Protein AF-A0A7C5J766-F1 (afdb_monomer)

Structure (mmCIF, N/CA/C/O backbone):
data_AF-A0A7C5J766-F1
#
_entry.id   AF-A0A7C5J766-F1
#
loop_
_atom_site.group_PDB
_atom_site.id
_atom_site.type_symbol
_atom_site.label_atom_id
_atom_site.label_alt_id
_atom_site.label_comp_id
_atom_site.label_asym_id
_atom_site.label_entity_id
_atom_site.label_seq_id
_atom_site.pdbx_PDB_ins_code
_atom_site.Cartn_x
_atom_site.Cartn_y
_atom_site.Cartn_z
_atom_site.occupancy
_atom_site.B_iso_or_equiv
_atom_site.auth_seq_id
_atom_site.auth_comp_id
_atom_site.auth_asym_id
_atom_site.auth_atom_id
_atom_site.pdbx_PDB_model_num
ATOM 1 N N . LYS A 1 1 ? 30.241 10.381 -23.000 1.00 61.88 1 LYS A N 1
ATOM 2 C CA . LYS A 1 1 ? 31.056 9.190 -22.620 1.00 61.88 1 LYS A CA 1
ATOM 3 C C . LYS A 1 1 ? 30.873 8.756 -21.153 1.00 61.88 1 LYS A C 1
ATOM 5 O O . LYS A 1 1 ? 30.617 7.573 -20.972 1.00 61.88 1 LYS A O 1
ATOM 10 N N . PRO A 1 2 ? 30.922 9.639 -20.130 1.00 76.44 2 PRO A N 1
ATOM 11 C CA . PRO A 1 2 ? 30.760 9.231 -18.719 1.00 76.44 2 PRO A CA 1
ATOM 12 C C . PRO A 1 2 ? 29.452 8.476 -18.429 1.00 76.44 2 PRO A C 1
ATOM 14 O O . PRO A 1 2 ? 29.447 7.460 -17.744 1.00 76.44 2 PRO A O 1
ATOM 17 N N . VAL A 1 3 ? 28.360 8.923 -19.050 1.00 86.38 3 VAL A N 1
ATOM 18 C CA . VAL A 1 3 ? 27.012 8.353 -18.904 1.00 86.38 3 VAL A CA 1
ATOM 19 C C . VAL A 1 3 ? 26.936 6.900 -19.373 1.00 86.38 3 VAL A C 1
ATOM 21 O O . VAL A 1 3 ? 26.432 6.050 -18.648 1.00 86.38 3 VAL A O 1
ATOM 24 N N . LYS A 1 4 ? 27.506 6.594 -20.547 1.00 90.38 4 LYS A N 1
ATOM 25 C CA . LYS A 1 4 ? 27.597 5.225 -21.077 1.00 90.38 4 LYS A CA 1
ATOM 26 C C . LYS A 1 4 ? 28.281 4.300 -20.070 1.00 90.38 4 LYS A C 1
ATOM 28 O O . LYS A 1 4 ? 27.716 3.280 -19.700 1.00 90.38 4 LYS A O 1
ATOM 33 N N . TYR A 1 5 ? 29.478 4.668 -19.612 1.00 91.56 5 TYR A N 1
ATOM 34 C CA . TYR A 1 5 ? 30.258 3.830 -18.698 1.00 91.56 5 TYR A CA 1
ATOM 35 C C . TYR A 1 5 ? 29.578 3.647 -17.341 1.00 91.56 5 TYR A C 1
ATOM 37 O O . TYR A 1 5 ? 29.644 2.566 -16.758 1.00 91.56 5 TYR A O 1
ATOM 45 N N . TYR A 1 6 ? 28.888 4.678 -16.848 1.00 92.06 6 TYR A N 1
ATOM 46 C CA . TYR A 1 6 ? 28.089 4.566 -15.635 1.00 92.06 6 TYR A CA 1
ATOM 47 C C . TYR A 1 6 ? 26.945 3.556 -15.796 1.00 92.06 6 TYR A C 1
ATOM 49 O O . TYR A 1 6 ? 26.794 2.674 -14.948 1.00 92.06 6 TYR A O 1
ATOM 57 N N . LEU A 1 7 ? 26.185 3.646 -16.894 1.00 94.31 7 LEU A N 1
ATOM 58 C CA . LEU A 1 7 ? 25.107 2.706 -17.208 1.00 94.31 7 LEU A CA 1
ATOM 59 C C . LEU A 1 7 ? 25.645 1.280 -17.365 1.00 94.31 7 LEU A C 1
ATOM 61 O O . LEU A 1 7 ? 25.119 0.366 -16.746 1.00 94.31 7 LEU A O 1
ATOM 65 N N . GLU A 1 8 ? 26.747 1.087 -18.093 1.00 96.00 8 GLU A N 1
ATOM 66 C CA . GLU A 1 8 ? 27.399 -0.223 -18.236 1.00 96.00 8 GLU A CA 1
ATOM 67 C C . GLU A 1 8 ? 27.835 -0.814 -16.896 1.00 96.00 8 GLU A C 1
ATOM 69 O O . GLU A 1 8 ? 27.659 -2.008 -16.658 1.00 96.00 8 GLU A O 1
ATOM 74 N N . ARG A 1 9 ? 28.390 0.007 -15.997 1.00 95.50 9 ARG A N 1
ATOM 75 C CA . ARG A 1 9 ? 28.768 -0.433 -14.650 1.00 95.50 9 ARG A CA 1
ATOM 76 C C . ARG A 1 9 ? 27.552 -0.908 -13.855 1.00 95.50 9 ARG A C 1
ATOM 78 O O . ARG A 1 9 ? 27.646 -1.937 -13.199 1.00 95.50 9 ARG A O 1
ATOM 85 N N . LYS A 1 10 ? 26.428 -0.188 -13.928 1.00 95.88 10 LYS A N 1
ATOM 86 C CA . LYS A 1 10 ? 25.172 -0.575 -13.264 1.00 95.88 10 LYS A CA 1
ATOM 87 C C . LYS A 1 10 ? 24.540 -1.818 -13.905 1.00 95.88 10 LYS A C 1
ATOM 89 O O . LYS A 1 10 ? 24.059 -2.687 -13.195 1.00 95.88 10 LYS A O 1
ATOM 94 N N . LEU A 1 11 ? 24.596 -1.951 -15.231 1.00 97.12 11 LEU A N 1
ATOM 95 C CA . LEU A 1 11 ? 24.075 -3.120 -15.950 1.00 97.12 11 LEU A CA 1
ATOM 96 C C . LEU A 1 11 ? 24.858 -4.404 -15.642 1.00 97.12 11 LEU A C 1
ATOM 98 O O . LEU A 1 11 ? 24.287 -5.491 -15.636 1.00 97.12 11 LEU A O 1
ATOM 102 N N . LYS A 1 12 ? 26.158 -4.292 -15.335 1.00 96.50 12 LYS A N 1
ATOM 103 C CA . LYS A 1 12 ? 26.984 -5.425 -14.880 1.00 96.50 12 LYS A CA 1
ATOM 104 C C . LYS A 1 12 ? 26.587 -5.968 -13.502 1.00 96.50 12 LYS A C 1
ATOM 106 O O . LYS A 1 12 ? 26.961 -7.103 -13.205 1.00 96.50 12 LYS A O 1
ATOM 111 N N . SER A 1 13 ? 25.881 -5.179 -12.689 1.00 95.94 13 SER A N 1
ATOM 112 C CA . SER A 1 13 ? 25.394 -5.555 -11.354 1.00 95.94 13 SER A CA 1
ATOM 113 C C . SER A 1 13 ? 23.890 -5.848 -11.328 1.00 95.94 13 SER A C 1
ATOM 115 O O . SER A 1 13 ? 23.283 -5.761 -10.269 1.00 95.94 13 SER A O 1
ATOM 117 N N . VAL A 1 14 ? 23.265 -6.086 -12.485 1.00 96.81 14 VAL A N 1
ATOM 118 C CA . VAL A 1 14 ? 21.854 -6.489 -12.558 1.00 96.81 14 VAL A CA 1
ATOM 119 C C . VAL A 1 14 ? 21.716 -7.933 -12.090 1.00 96.81 14 VAL A C 1
ATOM 121 O O . VAL A 1 14 ? 22.476 -8.794 -12.538 1.00 96.81 14 VAL A O 1
ATOM 124 N N . GLU A 1 15 ? 20.728 -8.174 -11.230 1.00 95.88 15 GLU A N 1
ATOM 125 C CA . GLU A 1 15 ? 20.462 -9.485 -10.618 1.00 95.88 15 GLU A CA 1
ATOM 126 C C . GLU A 1 15 ? 19.012 -9.956 -10.827 1.00 95.88 15 GLU A C 1
ATOM 128 O O . GLU A 1 15 ? 18.688 -11.105 -10.546 1.00 95.88 15 GLU A O 1
ATOM 133 N N . GLY A 1 16 ? 18.122 -9.106 -11.351 1.00 93.56 16 GLY A N 1
ATOM 134 C CA . GLY A 1 16 ? 16.707 -9.427 -11.568 1.00 93.56 16 GLY A CA 1
ATOM 135 C C . GLY A 1 16 ? 15.825 -9.193 -10.335 1.00 93.56 16 GLY A C 1
ATOM 136 O O . GLY A 1 16 ? 14.602 -9.369 -10.388 1.00 93.56 16 GLY A O 1
ATOM 137 N N . GLU A 1 17 ? 16.407 -8.777 -9.207 1.00 94.44 17 GLU A N 1
ATOM 138 C CA . GLU A 1 17 ? 15.666 -8.524 -7.970 1.00 94.44 17 GLU A CA 1
ATOM 139 C C . GLU A 1 17 ? 14.711 -7.338 -8.115 1.00 94.44 17 GLU A C 1
ATOM 141 O O . GLU A 1 17 ? 13.542 -7.430 -7.724 1.00 94.44 17 GLU A O 1
ATOM 146 N N . ARG A 1 18 ? 15.206 -6.260 -8.738 1.00 94.06 18 ARG A N 1
ATOM 147 C CA . ARG A 1 18 ? 14.520 -4.983 -8.982 1.00 94.06 18 ARG A CA 1
ATOM 148 C C . ARG A 1 18 ? 14.161 -4.844 -10.459 1.00 94.06 18 ARG A C 1
ATOM 150 O O . ARG A 1 18 ? 14.601 -3.915 -11.138 1.00 94.06 18 ARG A O 1
ATOM 157 N N . TYR A 1 19 ? 13.371 -5.801 -10.947 1.00 95.62 19 TYR A N 1
ATOM 158 C CA . TYR A 1 19 ? 13.101 -5.993 -12.374 1.00 95.62 19 TYR A CA 1
ATOM 159 C C . TYR A 1 19 ? 12.720 -4.703 -13.113 1.00 95.62 19 TYR A C 1
ATOM 161 O O . TYR A 1 19 ? 13.349 -4.383 -14.118 1.00 95.62 19 TYR A O 1
ATOM 169 N N . TYR A 1 20 ? 11.736 -3.934 -12.628 1.00 93.44 20 TYR A N 1
ATOM 170 C CA . TYR A 1 20 ? 11.331 -2.686 -13.284 1.00 93.44 20 TYR A CA 1
ATOM 171 C C . TYR A 1 20 ? 12.490 -1.689 -13.419 1.00 93.44 20 TYR A C 1
ATOM 173 O O . TYR A 1 20 ? 12.746 -1.190 -14.512 1.00 93.44 20 TYR A O 1
ATOM 181 N N . GLN A 1 21 ? 13.229 -1.420 -12.339 1.00 92.25 21 GLN A N 1
ATOM 182 C CA . GLN A 1 21 ? 14.320 -0.443 -12.349 1.00 92.25 21 GLN A CA 1
ATOM 183 C C . GLN A 1 21 ? 15.492 -0.906 -13.222 1.00 92.25 21 GLN A C 1
ATOM 185 O O . GLN A 1 21 ? 16.086 -0.104 -13.940 1.00 92.25 21 GLN A O 1
ATOM 190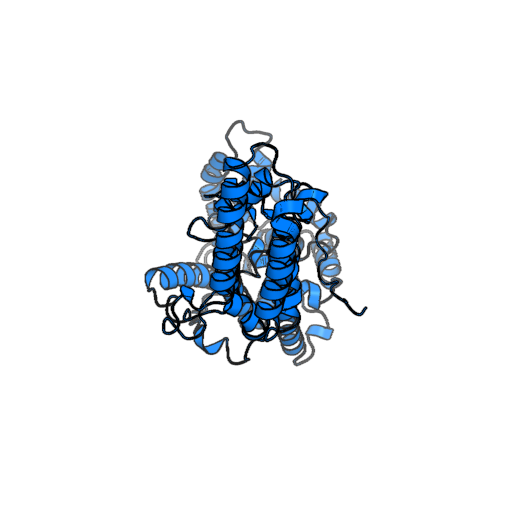 N N . GLU A 1 22 ? 15.820 -2.195 -13.185 1.00 96.25 22 GLU A N 1
ATOM 191 C CA . GLU A 1 22 ? 16.895 -2.787 -13.986 1.00 96.25 22 GLU A CA 1
ATOM 192 C C . GLU A 1 22 ? 16.528 -2.864 -15.475 1.00 96.25 22 GLU A C 1
ATOM 194 O O . GLU A 1 22 ? 17.366 -2.600 -16.341 1.00 96.25 22 GLU A O 1
ATOM 199 N N . ARG A 1 23 ? 15.258 -3.132 -15.794 1.00 95.88 23 ARG A N 1
ATOM 200 C CA . ARG A 1 23 ? 14.727 -3.055 -17.158 1.00 95.88 23 ARG A CA 1
ATOM 201 C C . ARG A 1 23 ? 14.728 -1.622 -17.684 1.00 95.88 23 ARG A C 1
ATOM 203 O O . ARG A 1 23 ? 15.139 -1.400 -18.819 1.00 95.88 23 ARG A O 1
ATOM 210 N N . GLU A 1 24 ? 14.305 -0.647 -16.882 1.00 92.19 24 GLU A N 1
ATOM 211 C CA . GLU A 1 24 ? 14.352 0.777 -17.243 1.00 92.19 24 GLU A CA 1
ATOM 212 C C . GLU A 1 24 ? 15.796 1.262 -17.440 1.00 92.19 24 GLU A C 1
ATOM 214 O O . GLU A 1 24 ? 16.065 2.061 -18.340 1.00 92.19 24 GLU A O 1
ATOM 219 N N . LEU A 1 25 ? 16.744 0.744 -16.653 1.00 94.69 25 LEU A N 1
ATOM 220 C CA . LEU A 1 25 ? 18.174 0.985 -16.837 1.00 94.69 25 LEU A CA 1
ATOM 221 C C . LEU A 1 25 ? 18.663 0.438 -18.187 1.00 94.69 25 LEU A C 1
ATOM 223 O O . LEU A 1 25 ? 19.351 1.152 -18.918 1.00 94.69 25 LEU A O 1
ATOM 227 N N . LEU A 1 26 ? 18.280 -0.795 -18.540 1.00 96.75 26 LEU A N 1
ATOM 228 C CA . LEU A 1 26 ? 18.605 -1.392 -19.838 1.00 96.75 26 LEU A CA 1
ATOM 229 C C . LEU A 1 26 ? 17.974 -0.602 -20.988 1.00 96.75 26 LEU A C 1
ATOM 231 O O . LEU A 1 26 ? 18.671 -0.266 -21.941 1.00 96.75 26 LEU A O 1
ATOM 235 N N . LYS A 1 27 ? 16.692 -0.240 -20.876 1.00 94.75 27 LYS A N 1
ATOM 236 C CA . LYS A 1 27 ? 15.980 0.593 -21.855 1.00 94.75 27 LYS A CA 1
ATOM 237 C C . LYS A 1 27 ? 16.696 1.925 -22.070 1.00 94.75 27 LYS A C 1
ATOM 239 O O . LYS A 1 27 ? 16.995 2.283 -23.204 1.00 94.75 27 LYS A O 1
ATOM 244 N N . THR A 1 28 ? 17.042 2.614 -20.981 1.00 91.69 28 THR A N 1
ATOM 245 C CA . THR A 1 28 ? 17.788 3.881 -21.021 1.00 91.69 28 THR A CA 1
ATOM 246 C C . THR A 1 28 ? 19.130 3.706 -21.731 1.00 91.69 28 THR A C 1
ATOM 248 O O . THR A 1 28 ? 19.494 4.520 -22.569 1.00 91.69 28 THR A O 1
ATOM 251 N N . TYR A 1 29 ? 19.868 2.633 -21.439 1.00 94.81 29 TYR A N 1
ATOM 252 C CA . TYR A 1 29 ? 21.146 2.362 -22.094 1.00 94.81 29 TYR A CA 1
ATOM 253 C C . TYR A 1 29 ? 21.001 2.072 -23.591 1.00 94.81 29 TYR A C 1
ATOM 255 O O . TYR A 1 29 ? 21.745 2.639 -24.390 1.00 94.81 29 TYR A O 1
ATOM 263 N N . LEU A 1 30 ? 20.034 1.235 -23.972 1.00 94.25 30 LEU A N 1
ATOM 264 C CA . LEU A 1 30 ? 19.803 0.866 -25.366 1.00 94.25 30 LEU A CA 1
ATOM 265 C C . LEU A 1 30 ? 19.372 2.064 -26.219 1.00 94.25 30 LEU A C 1
ATOM 267 O O . LEU A 1 30 ? 19.805 2.159 -27.361 1.00 94.25 30 LEU A O 1
ATOM 271 N N . MET A 1 31 ? 18.625 3.025 -25.664 1.00 91.00 31 MET A N 1
ATOM 272 C CA . MET A 1 31 ? 18.242 4.254 -26.378 1.00 91.00 31 MET A CA 1
ATOM 273 C C . MET A 1 31 ? 19.426 5.131 -26.820 1.00 91.00 31 MET A C 1
ATOM 275 O O . MET A 1 31 ? 19.259 5.976 -27.694 1.00 91.00 31 MET A O 1
ATOM 279 N N . LEU A 1 32 ? 20.627 4.952 -26.253 1.00 88.44 32 LEU A N 1
ATOM 280 C CA . LEU A 1 32 ? 21.827 5.655 -26.730 1.00 88.44 32 LEU A CA 1
ATOM 281 C C . LEU A 1 32 ? 22.385 5.080 -28.039 1.00 88.44 32 LEU A C 1
ATOM 283 O O . LEU A 1 32 ? 23.115 5.779 -28.744 1.00 88.44 32 LEU A O 1
ATOM 287 N N . SER A 1 33 ? 22.088 3.811 -28.323 1.00 87.69 33 SER A N 1
ATOM 288 C CA . SER A 1 33 ? 22.603 3.065 -29.476 1.00 87.69 33 SER A CA 1
ATOM 289 C C . SER A 1 33 ? 21.537 2.760 -30.524 1.00 87.69 33 SER A C 1
ATOM 291 O O . SER A 1 33 ? 21.839 2.733 -31.711 1.00 87.69 33 SER A O 1
ATOM 293 N N . ASP A 1 34 ? 20.309 2.506 -30.082 1.00 88.44 34 ASP A N 1
ATOM 294 C CA . ASP A 1 34 ? 19.177 2.087 -30.899 1.00 88.44 34 ASP A CA 1
ATOM 295 C C . ASP A 1 34 ? 18.281 3.300 -31.175 1.00 88.44 34 ASP A C 1
ATOM 297 O O . ASP A 1 34 ? 17.318 3.591 -30.461 1.00 88.44 34 ASP A O 1
ATOM 301 N N . VAL A 1 35 ? 18.676 4.066 -32.194 1.00 85.81 35 VAL A N 1
ATOM 302 C CA . VAL A 1 35 ? 18.048 5.344 -32.569 1.00 85.81 35 VAL A CA 1
ATOM 303 C C . VAL A 1 35 ? 16.594 5.155 -33.006 1.00 85.81 35 VAL A C 1
ATOM 305 O O . VAL A 1 35 ? 15.742 6.013 -32.756 1.00 85.81 35 VAL A O 1
ATOM 308 N N . GLU A 1 36 ? 16.267 4.014 -33.613 1.00 86.12 36 GLU A N 1
ATOM 309 C CA . GLU A 1 36 ? 14.904 3.713 -34.056 1.00 86.12 36 GLU A CA 1
ATOM 310 C C . GLU A 1 36 ? 13.925 3.706 -32.878 1.00 86.12 36 GLU A C 1
ATOM 312 O O . GLU A 1 36 ? 12.812 4.237 -32.983 1.00 86.12 36 GLU A O 1
ATOM 317 N N . HIS A 1 37 ? 14.378 3.204 -31.728 1.00 87.75 37 HIS A N 1
ATOM 318 C CA . HIS A 1 37 ? 13.603 3.110 -30.494 1.00 87.75 37 HIS A CA 1
ATOM 319 C C . HIS A 1 37 ? 13.819 4.279 -29.520 1.00 87.75 37 HIS A C 1
ATOM 321 O O . HIS A 1 37 ? 13.196 4.309 -28.458 1.00 87.75 37 HIS A O 1
ATOM 327 N N . LEU A 1 38 ? 14.657 5.265 -29.865 1.00 88.81 38 LEU A N 1
ATOM 328 C CA . LEU A 1 38 ? 14.844 6.466 -29.049 1.00 88.81 38 LEU A CA 1
ATOM 329 C C . LEU A 1 38 ? 13.562 7.321 -29.033 1.00 88.81 38 LEU A C 1
ATOM 331 O O . LEU A 1 38 ? 13.157 7.876 -30.056 1.00 88.81 38 LEU A O 1
ATOM 335 N N . ASP A 1 39 ? 12.947 7.441 -27.859 1.00 86.19 39 ASP A N 1
ATOM 336 C CA . ASP A 1 39 ? 11.889 8.410 -27.547 1.00 86.19 39 ASP A CA 1
ATOM 337 C C . ASP A 1 39 ? 12.548 9.630 -26.889 1.00 86.19 39 ASP A C 1
ATOM 339 O O . ASP A 1 39 ? 13.035 9.539 -25.760 1.00 86.19 39 ASP A O 1
ATOM 343 N N . ILE A 1 40 ? 12.607 10.754 -27.611 1.00 86.62 40 ILE A N 1
ATOM 344 C CA . ILE A 1 40 ? 13.318 11.966 -27.176 1.00 86.62 40 ILE A CA 1
ATOM 345 C C . ILE A 1 40 ? 12.687 12.550 -25.913 1.00 86.62 40 ILE A C 1
ATOM 347 O O . ILE A 1 40 ? 13.416 12.907 -24.985 1.00 86.62 40 ILE A O 1
ATOM 351 N N . ASP A 1 41 ? 11.359 12.632 -25.840 1.00 83.12 41 ASP A N 1
ATOM 352 C CA . ASP A 1 41 ? 10.676 13.246 -24.701 1.00 83.12 41 ASP A CA 1
ATOM 353 C C . ASP A 1 41 ? 10.861 12.398 -23.436 1.00 83.12 41 ASP A C 1
ATOM 355 O O . ASP A 1 41 ? 11.205 12.925 -22.372 1.00 83.12 41 ASP A O 1
ATOM 359 N N . TRP A 1 42 ? 10.733 11.074 -23.554 1.00 81.44 42 TRP A N 1
ATOM 360 C CA . TRP A 1 42 ? 10.974 10.160 -22.436 1.00 81.44 42 TRP A CA 1
ATOM 361 C C . TRP A 1 42 ? 12.447 10.145 -22.002 1.00 81.44 42 TRP A C 1
ATOM 363 O O . TRP A 1 42 ? 12.762 10.245 -20.809 1.00 81.44 42 TRP A O 1
ATOM 373 N N . ALA A 1 43 ? 13.369 10.052 -22.962 1.00 87.19 43 ALA A N 1
ATOM 374 C CA . ALA A 1 43 ? 14.798 9.953 -22.694 1.00 87.19 43 ALA A CA 1
ATOM 375 C C . ALA A 1 43 ? 15.370 11.254 -22.117 1.00 87.19 43 ALA A C 1
ATOM 377 O O . ALA A 1 43 ? 16.248 11.197 -21.252 1.00 87.19 43 ALA A O 1
ATOM 378 N N . THR A 1 44 ? 14.852 12.419 -22.525 1.00 88.56 44 THR A N 1
ATOM 379 C CA . THR A 1 44 ? 15.337 13.730 -22.064 1.00 88.56 44 THR A CA 1
ATOM 380 C C . THR A 1 44 ? 15.317 13.829 -20.543 1.00 88.56 44 THR A C 1
ATOM 382 O O . THR A 1 44 ? 16.337 14.166 -19.940 1.00 88.56 44 THR A O 1
ATOM 385 N N . GLY A 1 45 ? 14.200 13.489 -19.891 1.00 83.88 45 GLY A N 1
ATOM 386 C CA . GLY A 1 45 ? 14.096 13.561 -18.430 1.00 83.88 45 GLY A CA 1
ATOM 387 C C . GLY A 1 45 ? 15.060 12.601 -17.722 1.00 83.88 45 GLY A C 1
ATOM 388 O O . GLY A 1 45 ? 15.765 12.993 -16.788 1.00 83.88 45 GLY A O 1
ATOM 389 N N . ARG A 1 46 ? 15.150 11.356 -18.211 1.00 86.56 46 ARG A N 1
ATOM 390 C CA . ARG A 1 46 ? 16.028 10.310 -17.656 1.00 86.56 46 ARG A CA 1
ATOM 391 C C . ARG A 1 46 ? 17.504 10.687 -17.768 1.00 86.56 46 ARG A C 1
ATOM 393 O O . ARG A 1 46 ? 18.235 10.615 -16.779 1.00 86.56 46 ARG A O 1
ATOM 400 N N . PHE A 1 47 ? 17.939 11.125 -18.947 1.00 89.44 47 PHE A N 1
ATOM 401 C CA . PHE A 1 47 ? 19.318 11.550 -19.158 1.00 89.44 47 PHE A CA 1
ATOM 402 C C . PHE A 1 47 ? 19.633 12.852 -18.432 1.00 89.44 47 PHE A C 1
ATOM 404 O O . PHE A 1 47 ? 20.716 12.955 -17.874 1.00 89.44 47 PHE A O 1
ATOM 411 N N . THR A 1 48 ? 18.698 13.798 -18.335 1.00 89.75 48 THR A N 1
ATOM 412 C CA . THR A 1 48 ? 18.899 15.023 -17.545 1.00 89.75 48 THR A CA 1
ATOM 413 C C . THR A 1 48 ? 19.189 14.697 -16.085 1.00 89.75 48 THR A C 1
ATOM 415 O O . THR A 1 48 ? 20.177 15.183 -15.537 1.00 89.75 48 THR A O 1
ATOM 418 N N . ALA A 1 49 ? 18.380 13.833 -15.463 1.00 85.75 49 ALA A N 1
ATOM 419 C CA . ALA A 1 49 ? 18.605 13.413 -14.083 1.00 85.75 49 ALA A CA 1
ATOM 420 C C . ALA A 1 49 ? 19.964 12.714 -13.916 1.00 85.75 49 ALA A C 1
ATOM 422 O O . ALA A 1 49 ? 20.730 13.064 -13.019 1.00 85.75 49 ALA A O 1
ATOM 423 N N . LEU A 1 50 ? 20.284 11.785 -14.820 1.00 88.62 50 LEU A N 1
ATOM 424 C CA . LEU A 1 50 ? 21.521 11.011 -14.779 1.00 88.62 50 LEU A CA 1
ATOM 425 C C . LEU A 1 50 ? 22.773 11.869 -15.001 1.00 88.62 50 LEU A C 1
ATOM 427 O O . LEU A 1 50 ? 23.780 11.707 -14.317 1.00 88.62 50 LEU A O 1
ATOM 431 N N . TRP A 1 51 ? 22.735 12.778 -15.974 1.00 89.81 51 TRP A N 1
ATOM 432 C CA . TRP A 1 51 ? 23.867 13.643 -16.276 1.00 89.81 51 TRP A CA 1
ATOM 433 C C . TRP A 1 51 ? 24.083 14.660 -15.149 1.00 89.81 51 TRP A C 1
ATOM 435 O O . TRP A 1 51 ? 25.232 14.919 -14.798 1.00 89.81 51 TRP A O 1
ATOM 445 N N . ALA A 1 52 ? 23.006 15.183 -14.549 1.00 88.88 52 ALA A N 1
ATOM 446 C CA . ALA A 1 52 ? 23.091 16.082 -13.400 1.00 88.88 52 ALA A CA 1
ATOM 447 C C . ALA A 1 52 ? 23.671 15.385 -12.164 1.00 88.88 52 ALA A C 1
ATOM 449 O O . ALA A 1 52 ? 24.510 15.965 -11.480 1.00 88.88 52 ALA A O 1
ATOM 450 N N . GLU A 1 53 ? 23.286 14.131 -11.907 1.00 87.44 53 GLU A N 1
ATOM 451 C CA . GLU A 1 53 ? 23.859 13.319 -10.827 1.00 87.44 53 GLU A CA 1
ATOM 452 C C . GLU A 1 53 ? 25.367 13.100 -11.030 1.00 87.44 53 GLU A C 1
ATOM 454 O O . GLU A 1 53 ? 26.155 13.311 -10.110 1.00 87.44 53 GLU A O 1
ATOM 459 N N . LEU A 1 54 ? 25.791 12.764 -12.254 1.00 88.56 54 LEU A N 1
ATOM 460 C CA . LEU A 1 54 ? 27.207 12.565 -12.585 1.00 88.56 54 LEU A CA 1
ATOM 461 C C . LEU A 1 54 ? 28.044 13.851 -12.521 1.00 88.56 54 LEU A C 1
ATOM 463 O O . LEU A 1 54 ? 29.240 13.778 -12.256 1.00 88.56 54 LEU A O 1
ATOM 467 N N . GLN A 1 55 ? 27.437 15.009 -12.777 1.00 87.38 55 GLN A N 1
ATOM 468 C CA . GLN A 1 55 ? 28.087 16.323 -12.687 1.00 87.38 55 GLN A CA 1
ATOM 469 C C . GLN A 1 55 ? 28.064 16.897 -11.266 1.00 87.38 55 GLN A C 1
ATOM 471 O O . GLN A 1 55 ? 28.755 17.878 -10.990 1.00 87.38 55 GLN A O 1
ATOM 476 N N . LYS A 1 56 ? 27.285 16.314 -10.343 1.00 84.00 56 LYS A N 1
ATOM 477 C CA . LYS A 1 56 ? 27.096 16.899 -9.012 1.00 84.00 56 LYS A CA 1
ATOM 478 C C . LYS A 1 56 ? 28.384 16.928 -8.192 1.00 84.00 56 LYS A C 1
ATOM 480 O O . LYS A 1 56 ? 28.602 17.882 -7.455 1.00 84.00 56 LYS A O 1
ATOM 485 N N . SER A 1 57 ? 29.252 15.928 -8.346 1.00 81.44 57 SER A N 1
ATOM 486 C CA . SER A 1 57 ? 30.553 15.879 -7.663 1.00 81.44 57 SER A CA 1
ATOM 487 C C . SER A 1 57 ? 31.546 16.938 -8.148 1.00 81.44 57 SER A C 1
ATOM 489 O O . SER A 1 57 ? 32.563 17.151 -7.502 1.00 81.44 57 SER A O 1
ATOM 491 N N . THR A 1 58 ? 31.280 17.573 -9.291 1.00 83.38 58 THR A N 1
ATOM 492 C CA . THR A 1 58 ? 32.148 18.580 -9.916 1.00 83.38 58 THR A CA 1
ATOM 493 C C . THR A 1 58 ? 31.473 19.948 -10.014 1.00 83.38 58 THR A C 1
ATOM 495 O O . THR A 1 58 ? 31.949 20.810 -10.749 1.00 83.38 58 THR A O 1
ATOM 498 N N . SER A 1 59 ? 30.344 20.153 -9.324 1.00 84.38 59 SER A N 1
ATOM 499 C CA . SER A 1 59 ? 29.581 21.398 -9.391 1.00 84.38 59 SER A CA 1
ATOM 500 C C . SER A 1 59 ? 28.978 21.814 -8.049 1.00 84.38 59 SER A C 1
ATOM 502 O O . SER A 1 59 ? 28.236 21.064 -7.403 1.00 84.38 59 SER A O 1
ATOM 504 N N . ASP A 1 60 ? 29.197 23.083 -7.705 1.00 86.62 60 ASP A N 1
ATOM 505 C CA . ASP A 1 60 ? 28.622 23.734 -6.522 1.00 86.62 60 ASP A CA 1
ATOM 506 C C . ASP A 1 60 ? 27.138 24.093 -6.697 1.00 86.62 60 ASP A C 1
ATOM 508 O O . ASP A 1 60 ? 26.446 24.436 -5.741 1.00 86.62 60 ASP A O 1
ATOM 512 N N . VAL A 1 61 ? 26.602 23.966 -7.914 1.00 87.31 61 VAL A N 1
ATOM 513 C CA . VAL A 1 61 ? 25.197 24.253 -8.214 1.00 87.31 61 VAL A CA 1
ATOM 514 C C . VAL A 1 61 ? 24.300 23.182 -7.585 1.00 87.31 61 VAL A C 1
ATOM 516 O O . VAL A 1 61 ? 24.596 21.983 -7.635 1.00 87.31 61 VAL A O 1
ATOM 519 N N . ALA A 1 62 ? 23.180 23.589 -6.984 1.00 86.12 62 ALA A N 1
ATOM 520 C CA . ALA A 1 62 ? 22.191 22.658 -6.446 1.00 86.12 62 ALA A CA 1
ATOM 521 C C . ALA A 1 62 ? 21.688 21.694 -7.539 1.00 86.12 62 ALA A C 1
ATOM 523 O O . ALA A 1 62 ? 21.542 22.074 -8.700 1.00 86.12 62 ALA A O 1
ATOM 524 N N . LEU A 1 63 ? 21.401 20.435 -7.182 1.00 84.44 63 LEU A N 1
ATOM 525 C CA . LEU A 1 63 ? 21.039 19.401 -8.165 1.00 84.44 63 LEU A CA 1
ATOM 526 C C . LEU A 1 63 ? 19.809 19.790 -9.003 1.00 84.44 63 LEU A C 1
ATOM 528 O O . LEU A 1 63 ? 19.768 19.524 -10.201 1.00 84.44 63 LEU A O 1
ATOM 532 N N . VAL A 1 64 ? 18.829 20.453 -8.387 1.00 85.00 64 VAL A N 1
ATOM 533 C CA . VAL A 1 64 ? 17.625 20.951 -9.070 1.00 85.00 64 VAL A CA 1
ATOM 534 C C . VAL A 1 64 ? 17.985 21.963 -10.160 1.00 85.00 64 VAL A C 1
ATOM 536 O O . VAL A 1 64 ? 17.477 21.877 -11.278 1.00 85.00 64 VAL A O 1
ATOM 539 N N . ASP A 1 65 ? 18.902 22.884 -9.876 1.00 87.50 65 ASP A N 1
ATOM 540 C CA . ASP A 1 65 ? 19.319 23.905 -10.836 1.00 87.50 65 ASP A CA 1
ATOM 541 C C . ASP A 1 65 ? 20.246 23.336 -11.913 1.00 87.50 65 ASP A C 1
ATOM 543 O O . ASP A 1 65 ? 20.160 23.746 -13.071 1.00 87.50 65 ASP A O 1
ATOM 547 N N . LEU A 1 66 ? 21.068 22.335 -11.575 1.00 89.19 66 LEU A N 1
ATOM 548 C CA . LEU A 1 66 ? 21.812 21.551 -12.565 1.00 89.19 66 LEU A CA 1
ATOM 549 C C . LEU A 1 66 ? 20.862 20.883 -13.553 1.00 89.19 66 LEU A C 1
ATOM 551 O O . LEU A 1 66 ? 21.019 21.061 -14.757 1.00 89.19 66 LEU A O 1
ATOM 555 N N . LYS A 1 67 ? 19.836 20.178 -13.067 1.00 88.44 67 LYS A N 1
ATOM 556 C CA . LYS A 1 67 ? 18.840 19.531 -13.932 1.00 88.44 67 LYS A CA 1
ATOM 557 C C . LYS A 1 67 ? 18.156 20.544 -14.856 1.00 88.44 67 LYS A C 1
ATOM 559 O O . LYS A 1 67 ? 18.089 20.302 -16.057 1.00 88.44 67 LYS A O 1
ATOM 564 N N . LYS A 1 68 ? 17.731 21.704 -14.337 1.00 88.75 68 LYS A N 1
ATOM 565 C CA . LYS A 1 68 ? 17.130 22.781 -15.151 1.00 88.75 68 LYS A CA 1
ATOM 566 C C . LYS A 1 68 ? 18.067 23.276 -16.254 1.00 88.75 68 LYS A C 1
ATOM 568 O O . LYS A 1 68 ? 17.633 23.428 -17.391 1.00 88.75 68 LYS A O 1
ATOM 573 N N . LYS A 1 69 ? 19.345 23.502 -15.932 1.00 90.50 69 LYS A N 1
ATOM 574 C CA . LYS A 1 69 ? 20.353 23.948 -16.906 1.00 90.50 69 LYS A CA 1
ATOM 575 C C . LYS A 1 69 ? 20.672 22.871 -17.942 1.00 90.50 69 LYS A C 1
ATOM 577 O O . LYS A 1 69 ? 20.896 23.194 -19.099 1.00 90.50 69 LYS A O 1
ATOM 582 N N . MET A 1 70 ? 20.689 21.599 -17.550 1.00 90.06 70 MET A N 1
ATOM 583 C CA . MET A 1 70 ? 21.064 20.490 -18.433 1.00 90.06 70 MET A CA 1
ATOM 584 C C . MET A 1 70 ? 19.949 20.053 -19.378 1.00 90.06 70 MET A C 1
ATOM 586 O O . MET A 1 70 ? 20.250 19.604 -20.481 1.00 90.06 70 MET A O 1
ATOM 590 N N . LEU A 1 71 ? 18.687 20.204 -18.973 1.00 90.06 71 LEU A N 1
ATOM 591 C CA . LEU A 1 71 ? 17.519 19.772 -19.740 1.00 90.06 71 LEU A CA 1
ATOM 592 C C . LEU A 1 71 ? 17.544 20.190 -21.223 1.00 90.06 71 LEU A C 1
ATOM 594 O O . LEU A 1 71 ? 17.437 19.297 -22.068 1.00 90.06 71 LEU A O 1
ATOM 598 N N . PRO A 1 72 ? 17.728 21.479 -21.587 1.00 92.88 72 PRO A N 1
ATOM 599 C CA . PRO A 1 72 ? 17.746 21.878 -22.996 1.00 92.88 72 PRO A CA 1
ATOM 600 C C . PRO A 1 72 ? 18.923 21.267 -23.770 1.00 92.88 72 PRO A C 1
ATOM 602 O O . PRO A 1 72 ? 18.767 20.894 -24.928 1.00 92.88 72 PRO A O 1
ATOM 605 N N . HIS A 1 73 ? 20.086 21.100 -23.134 1.00 92.44 73 HIS A N 1
ATOM 606 C CA . HIS A 1 73 ? 21.266 20.516 -23.779 1.00 92.44 73 HIS A CA 1
ATOM 607 C C . HIS A 1 73 ? 21.124 19.010 -24.008 1.00 92.44 73 HIS A C 1
ATOM 609 O O . HIS A 1 73 ? 21.548 18.499 -25.043 1.00 92.44 73 HIS A O 1
ATOM 615 N N . VAL A 1 74 ? 20.520 18.297 -23.054 1.00 91.56 74 VAL A N 1
ATOM 616 C CA . VAL A 1 74 ? 20.232 16.867 -23.190 1.00 91.56 74 VAL A CA 1
ATOM 617 C C . VAL A 1 74 ? 19.214 16.639 -24.299 1.00 91.56 74 VAL A C 1
ATOM 619 O O . VAL A 1 74 ? 19.456 15.792 -25.156 1.00 91.56 74 VAL A O 1
ATOM 622 N N . ARG A 1 75 ? 18.121 17.414 -24.324 1.00 92.06 75 ARG A N 1
ATOM 623 C CA . ARG A 1 75 ? 17.113 17.329 -25.388 1.00 92.06 75 ARG A CA 1
ATOM 624 C C . ARG A 1 75 ? 17.747 17.546 -26.760 1.00 92.06 75 ARG A C 1
ATOM 626 O O . ARG A 1 75 ? 17.632 16.682 -27.623 1.00 92.06 75 ARG A O 1
ATOM 633 N N . TYR A 1 76 ? 18.506 18.632 -26.906 1.00 92.81 76 TYR A N 1
ATOM 634 C CA . TYR A 1 76 ? 19.190 18.962 -28.153 1.00 92.81 76 TYR A CA 1
ATOM 635 C C . TYR A 1 76 ? 20.151 17.853 -28.607 1.00 92.81 76 TYR A C 1
ATOM 637 O O . TYR A 1 76 ? 20.177 17.488 -29.777 1.00 92.81 76 TYR A O 1
ATOM 645 N N . TYR A 1 77 ? 20.913 17.248 -27.689 1.00 90.94 77 TYR A N 1
ATOM 646 C CA . TYR A 1 77 ? 21.781 16.115 -28.027 1.00 90.94 77 TYR A CA 1
ATOM 647 C C . TYR A 1 77 ? 20.999 14.914 -28.584 1.00 90.94 77 TYR A C 1
ATOM 649 O O . TYR A 1 77 ? 21.439 14.297 -29.554 1.00 90.94 77 TYR A O 1
ATOM 657 N N . LEU A 1 78 ? 19.847 14.585 -27.996 1.00 91.12 78 LEU A N 1
ATOM 658 C CA . LEU A 1 78 ? 19.003 13.485 -28.467 1.00 91.12 78 LEU A CA 1
ATOM 659 C C . LEU A 1 78 ? 18.365 13.797 -29.828 1.00 91.12 78 LEU A C 1
ATOM 661 O O . LEU A 1 78 ? 18.325 12.912 -30.678 1.00 91.12 78 LEU A O 1
ATOM 665 N N . GLU A 1 79 ? 17.961 15.047 -30.066 1.00 91.69 79 GLU A N 1
ATOM 666 C CA . GLU A 1 79 ? 17.490 15.534 -31.374 1.00 91.69 79 GLU A CA 1
ATOM 667 C C . GLU A 1 79 ? 18.600 15.479 -32.441 1.00 91.69 79 GLU A C 1
ATOM 669 O O . GLU A 1 79 ? 18.329 15.212 -33.605 1.00 91.69 79 GLU A O 1
ATOM 674 N N . LEU A 1 80 ? 19.876 15.647 -32.073 1.00 90.88 80 LEU A N 1
ATOM 675 C CA . LEU A 1 80 ? 20.987 15.438 -33.012 1.00 90.88 80 LEU A CA 1
ATOM 676 C C . LEU A 1 80 ? 21.221 13.954 -33.337 1.00 90.88 80 LEU A C 1
ATOM 678 O O . LEU A 1 80 ? 21.661 13.638 -34.444 1.00 90.88 80 LEU A O 1
ATOM 682 N N . ILE A 1 81 ? 20.962 13.045 -32.391 1.00 88.75 81 ILE A N 1
ATOM 683 C CA . ILE A 1 81 ? 21.051 11.592 -32.615 1.00 88.75 81 ILE A CA 1
ATOM 684 C C . ILE A 1 81 ? 19.873 11.099 -33.466 1.00 88.75 81 ILE A C 1
ATOM 686 O O . ILE A 1 81 ? 20.063 10.255 -34.339 1.00 88.75 81 ILE A O 1
ATOM 690 N N . LYS A 1 82 ? 18.671 11.626 -33.214 1.00 87.69 82 LYS A N 1
ATOM 691 C CA . LYS A 1 82 ? 17.430 11.317 -33.927 1.00 87.69 82 LYS A CA 1
ATOM 692 C C . LYS A 1 82 ? 16.760 12.618 -34.377 1.00 87.69 82 LYS A C 1
ATOM 694 O O . LYS A 1 82 ? 15.861 13.098 -33.686 1.00 87.69 82 LYS A O 1
ATOM 699 N N . PRO A 1 83 ? 17.202 13.213 -35.493 1.00 80.88 83 PRO A N 1
ATOM 700 C CA . PRO A 1 83 ? 16.544 14.400 -36.018 1.00 80.88 83 PRO A CA 1
ATOM 701 C C . PRO A 1 83 ? 15.119 14.060 -36.467 1.00 80.88 83 PRO A C 1
ATOM 703 O O . PRO A 1 83 ? 14.816 12.918 -36.818 1.00 80.88 83 PRO A O 1
ATOM 706 N N . GLU A 1 84 ? 14.229 15.049 -36.415 1.00 75.75 84 GLU A N 1
ATOM 707 C CA . GLU A 1 84 ? 12.860 14.892 -36.903 1.00 75.75 84 GLU A CA 1
ATOM 708 C C . GLU A 1 84 ? 12.832 14.765 -38.436 1.00 75.75 84 GLU A C 1
ATOM 710 O O . GLU A 1 84 ? 13.611 15.405 -39.143 1.00 75.75 84 GLU A O 1
ATOM 715 N N . GLY A 1 85 ? 11.904 13.959 -38.959 1.00 73.62 85 GLY A N 1
ATOM 716 C CA . GLY A 1 85 ? 11.719 13.770 -40.400 1.00 73.62 85 GLY A CA 1
ATOM 717 C C . GLY A 1 85 ? 12.706 12.780 -41.029 1.00 73.62 85 GLY A C 1
ATOM 718 O O . GLY A 1 85 ? 13.063 11.773 -40.424 1.00 73.62 85 GLY A O 1
ATOM 719 N N . GLU A 1 86 ? 13.100 13.046 -42.276 1.00 72.69 86 GLU A N 1
ATOM 720 C CA . GLU A 1 86 ? 13.995 12.187 -43.076 1.00 72.69 86 GLU A CA 1
ATOM 721 C C . GLU A 1 86 ? 15.482 12.568 -42.933 1.00 72.69 86 GLU A C 1
ATOM 723 O O . GLU A 1 86 ? 16.349 12.047 -43.641 1.00 72.69 86 GLU A O 1
ATOM 728 N N . ASP A 1 87 ? 15.790 13.487 -42.017 1.00 80.06 87 ASP A N 1
ATOM 729 C CA . ASP A 1 87 ? 17.144 13.970 -41.790 1.00 80.06 87 ASP A CA 1
ATOM 730 C C . ASP A 1 87 ? 18.068 12.852 -41.279 1.00 80.06 87 ASP A C 1
ATOM 732 O O . ASP A 1 87 ? 17.708 12.006 -40.458 1.00 80.06 87 ASP A O 1
ATOM 736 N N . LYS A 1 88 ? 19.324 12.866 -41.735 1.00 79.62 88 LYS A N 1
ATOM 737 C CA . LYS A 1 88 ? 20.345 11.936 -41.235 1.00 79.62 88 LYS A CA 1
ATOM 738 C C . LYS A 1 88 ? 20.809 12.352 -39.834 1.00 79.62 88 LYS A C 1
ATOM 740 O O . LYS A 1 88 ? 20.989 13.552 -39.608 1.00 79.62 88 LYS A O 1
ATOM 74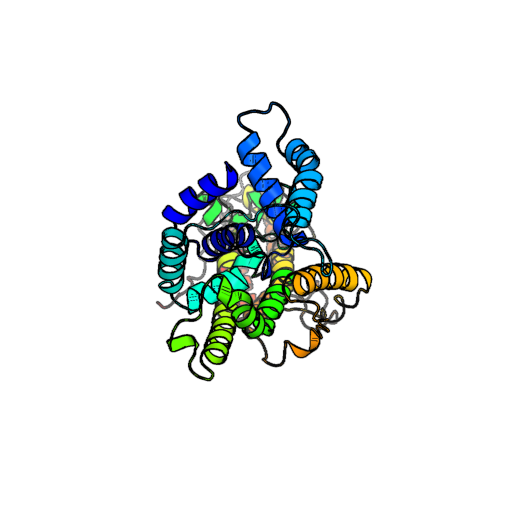5 N N . PRO A 1 89 ? 21.103 11.395 -38.927 1.00 82.94 89 PRO A N 1
ATOM 746 C CA . PRO A 1 89 ? 21.700 11.683 -37.625 1.00 82.94 89 PRO A CA 1
ATOM 747 C C . PRO A 1 89 ? 22.892 12.636 -37.734 1.00 82.94 89 PRO A C 1
ATOM 749 O O . PRO A 1 89 ? 23.858 12.370 -38.452 1.00 82.94 89 PRO A O 1
ATOM 752 N N . ARG A 1 90 ? 22.821 13.755 -37.010 1.00 86.50 90 ARG A N 1
ATOM 753 C CA . ARG A 1 90 ? 23.855 14.803 -36.975 1.00 86.50 90 ARG A CA 1
ATOM 754 C C . ARG A 1 90 ? 24.888 14.558 -35.873 1.00 86.50 90 ARG A C 1
ATOM 756 O O . ARG A 1 90 ? 25.937 15.196 -35.853 1.00 86.50 90 ARG A O 1
ATOM 763 N N . ALA A 1 91 ? 24.611 13.617 -34.973 1.00 85.50 91 ALA A N 1
ATOM 764 C CA . ALA A 1 91 ? 25.543 13.094 -33.985 1.00 85.50 91 ALA A CA 1
ATOM 765 C C . ALA A 1 91 ? 25.632 11.568 -34.088 1.00 85.50 91 ALA A C 1
ATOM 767 O O . ALA A 1 91 ? 24.632 10.885 -34.305 1.00 85.50 91 ALA A O 1
ATOM 768 N N . THR A 1 92 ? 26.833 11.019 -33.895 1.00 83.56 92 THR A N 1
ATOM 769 C CA . THR A 1 92 ? 27.034 9.566 -33.875 1.00 83.56 92 THR A CA 1
ATOM 770 C C . THR A 1 92 ? 26.367 8.957 -32.635 1.00 83.56 92 THR A C 1
ATOM 772 O O . THR A 1 92 ? 26.713 9.356 -31.514 1.00 83.56 92 THR A O 1
ATOM 775 N N . PRO A 1 93 ? 25.461 7.972 -32.803 1.00 84.44 93 PRO A N 1
ATOM 776 C CA . PRO A 1 93 ? 24.904 7.218 -31.687 1.00 84.44 93 PRO A CA 1
ATOM 777 C C . PRO A 1 93 ? 26.013 6.532 -30.896 1.00 84.44 93 PRO A C 1
ATOM 779 O O . PRO A 1 93 ? 27.050 6.134 -31.433 1.00 84.44 93 PRO A O 1
ATOM 782 N N . VAL A 1 94 ? 25.815 6.382 -29.594 1.00 86.25 94 VAL A N 1
ATOM 783 C CA . VAL A 1 94 ? 26.820 5.754 -28.743 1.00 86.25 94 VAL A CA 1
ATOM 784 C C . VAL A 1 94 ? 26.651 4.238 -28.853 1.00 86.25 94 VAL A C 1
ATOM 786 O O . VAL A 1 94 ? 25.627 3.731 -28.411 1.00 86.25 94 VAL A O 1
ATOM 789 N N . PRO A 1 95 ? 27.633 3.477 -29.375 1.00 90.19 95 PRO A N 1
ATOM 790 C CA . PRO A 1 95 ? 27.453 2.044 -29.592 1.00 90.19 95 PRO A CA 1
ATOM 791 C C . PRO A 1 95 ? 27.280 1.301 -28.264 1.00 90.19 95 PRO A C 1
ATOM 793 O O . PRO A 1 95 ? 28.009 1.578 -27.301 1.00 90.19 95 PRO A O 1
ATOM 796 N N . ALA A 1 96 ? 26.363 0.336 -28.225 1.00 91.25 96 ALA A N 1
ATOM 797 C CA . ALA A 1 96 ? 26.159 -0.535 -27.073 1.00 91.25 96 ALA A CA 1
ATOM 798 C C . ALA A 1 96 ? 27.212 -1.649 -27.000 1.00 91.25 96 ALA A C 1
ATOM 800 O O . ALA A 1 96 ? 27.745 -2.120 -28.004 1.00 91.25 96 ALA A O 1
ATOM 801 N N . ASN A 1 97 ? 27.497 -2.103 -25.784 1.00 96.19 97 ASN A N 1
ATOM 802 C CA . ASN A 1 97 ? 28.300 -3.285 -25.526 1.00 96.19 97 ASN A CA 1
ATOM 803 C C . ASN A 1 97 ? 27.402 -4.527 -25.583 1.00 96.19 97 ASN A C 1
ATOM 805 O O . ASN A 1 97 ? 26.692 -4.828 -24.621 1.00 96.19 97 ASN A O 1
ATOM 809 N N . ALA A 1 98 ? 27.467 -5.260 -26.697 1.00 96.00 98 ALA A N 1
ATOM 810 C CA . ALA A 1 98 ? 26.628 -6.432 -26.946 1.00 96.00 98 ALA A CA 1
ATOM 811 C C . ALA A 1 98 ? 26.701 -7.484 -25.823 1.00 96.00 98 ALA A C 1
ATOM 813 O O . ALA A 1 98 ? 25.675 -8.036 -25.440 1.00 96.00 98 ALA A O 1
ATOM 814 N N . LYS A 1 99 ? 27.883 -7.709 -25.226 1.00 97.25 99 LYS A N 1
ATOM 815 C CA . LYS A 1 99 ? 28.046 -8.684 -24.130 1.00 97.25 99 LYS A CA 1
ATOM 816 C C . LYS A 1 99 ? 27.286 -8.272 -22.868 1.00 97.25 99 LYS A C 1
ATOM 818 O O . LYS A 1 99 ? 26.747 -9.129 -22.176 1.00 97.25 99 LYS A O 1
ATOM 823 N N . ILE A 1 100 ? 27.260 -6.973 -22.557 1.00 97.19 100 ILE A N 1
ATOM 824 C CA . ILE A 1 100 ? 26.518 -6.452 -21.400 1.00 97.19 100 ILE A CA 1
ATOM 825 C C . ILE A 1 100 ? 25.018 -6.546 -21.669 1.00 97.19 100 ILE A C 1
ATOM 827 O O . ILE A 1 100 ? 24.299 -7.059 -20.821 1.00 97.19 100 ILE A O 1
ATOM 831 N N . VAL A 1 101 ? 24.566 -6.115 -22.852 1.00 97.75 101 VAL A N 1
ATOM 832 C CA . VAL A 1 101 ? 23.149 -6.186 -23.246 1.00 97.75 101 VAL A CA 1
ATOM 833 C C . VAL A 1 101 ? 22.631 -7.618 -23.170 1.00 97.75 101 VAL A C 1
ATOM 835 O O . VAL A 1 101 ? 21.603 -7.852 -22.541 1.00 97.75 101 VAL A O 1
ATOM 838 N N . GLU A 1 102 ? 23.352 -8.571 -23.761 1.00 97.69 102 GLU A N 1
ATOM 839 C CA . GLU A 1 102 ? 22.938 -9.974 -23.794 1.00 97.69 102 GLU A CA 1
ATOM 840 C C . GLU A 1 102 ? 22.878 -10.579 -22.389 1.00 97.69 102 GLU A C 1
ATOM 842 O O . GLU A 1 102 ? 21.876 -11.184 -22.013 1.00 97.69 102 GLU A O 1
ATOM 847 N N . ARG A 1 103 ? 23.907 -10.336 -21.562 1.00 97.94 103 ARG A N 1
ATOM 848 C CA . ARG A 1 103 ? 23.902 -10.772 -20.161 1.00 97.94 103 ARG A CA 1
ATOM 849 C C . ARG A 1 103 ? 22.710 -10.189 -19.404 1.00 97.94 103 ARG A C 1
ATOM 851 O O . ARG A 1 103 ? 22.008 -10.938 -18.734 1.00 97.94 103 ARG A O 1
ATOM 858 N N . THR A 1 104 ? 22.482 -8.877 -19.495 1.00 98.12 104 THR A N 1
ATOM 859 C CA . THR A 1 104 ? 21.375 -8.230 -18.782 1.00 98.12 104 THR A CA 1
ATOM 860 C C . THR A 1 104 ? 20.027 -8.763 -19.259 1.00 98.12 104 THR A C 1
ATOM 862 O O . THR A 1 104 ? 19.181 -9.067 -18.425 1.00 98.12 104 THR A O 1
ATOM 865 N N . ARG A 1 105 ? 19.817 -8.925 -20.574 1.00 98.12 105 ARG A N 1
ATOM 866 C CA . ARG A 1 105 ? 18.584 -9.518 -21.113 1.00 98.12 105 ARG A CA 1
ATOM 867 C C . ARG A 1 105 ? 18.363 -10.922 -20.574 1.00 98.12 105 ARG A C 1
ATOM 869 O O . ARG A 1 105 ? 17.268 -11.193 -20.099 1.00 98.12 105 ARG A O 1
ATOM 876 N N . LYS A 1 106 ? 19.396 -11.769 -20.575 1.00 97.44 106 LYS A N 1
ATOM 877 C CA . LYS A 1 106 ? 19.322 -13.122 -20.018 1.00 97.44 106 LYS A CA 1
ATOM 878 C C . LYS A 1 106 ? 18.916 -13.105 -18.542 1.00 97.44 106 LYS A C 1
ATOM 880 O O . LYS A 1 106 ? 17.926 -13.736 -18.194 1.00 97.44 106 LYS A O 1
ATOM 885 N N . THR A 1 107 ? 19.601 -12.321 -17.705 1.00 97.88 107 THR A N 1
ATOM 886 C CA . THR A 1 107 ? 19.262 -12.188 -16.276 1.00 97.88 107 THR A CA 1
ATOM 887 C C . THR A 1 107 ? 17.828 -11.700 -16.074 1.00 97.88 107 THR A C 1
ATOM 889 O O . THR A 1 107 ? 17.096 -12.234 -15.248 1.00 97.88 107 THR A O 1
ATOM 892 N N . LEU A 1 108 ? 17.385 -10.713 -16.857 1.00 97.75 108 LEU A N 1
ATOM 893 C CA . LEU A 1 108 ? 16.015 -10.215 -16.774 1.00 97.75 108 LEU A CA 1
ATOM 894 C C . LEU A 1 108 ? 14.989 -11.234 -17.285 1.00 97.75 108 LEU A C 1
ATOM 896 O O . LEU A 1 108 ? 13.891 -11.268 -16.750 1.00 97.75 108 LEU A O 1
ATOM 900 N N . MET A 1 109 ? 15.310 -12.065 -18.279 1.00 96.62 109 MET A N 1
ATOM 901 C CA . MET A 1 109 ? 14.424 -13.126 -18.780 1.00 96.62 109 MET A CA 1
ATOM 902 C C . MET A 1 109 ? 14.293 -14.309 -17.812 1.00 96.62 109 MET A C 1
ATOM 904 O O . MET A 1 109 ? 13.259 -14.971 -17.821 1.00 96.62 109 MET A O 1
ATOM 908 N N . GLU A 1 110 ? 15.302 -14.560 -16.975 1.00 96.44 110 GLU A N 1
ATOM 909 C CA . GLU A 1 110 ? 15.275 -15.596 -15.930 1.00 96.44 110 GLU A CA 1
ATOM 910 C C . GLU A 1 110 ? 14.322 -15.244 -14.773 1.00 96.44 110 GLU A C 1
ATOM 912 O O . GLU A 1 110 ? 13.881 -16.127 -14.035 1.00 96.44 110 GLU A O 1
ATOM 917 N N . VAL A 1 111 ? 13.941 -13.969 -14.627 1.00 97.31 111 VAL A N 1
ATOM 918 C CA . VAL A 1 111 ? 12.939 -13.553 -13.640 1.00 97.31 111 VAL A CA 1
ATOM 919 C C . VAL A 1 111 ? 11.571 -14.166 -13.996 1.00 97.31 111 VAL A C 1
ATOM 921 O O . VAL A 1 111 ? 11.111 -14.013 -15.135 1.00 97.31 111 VAL A O 1
ATOM 924 N N . PRO A 1 112 ? 10.858 -14.795 -13.035 1.00 96.62 112 PRO A N 1
ATOM 925 C CA . PRO A 1 112 ? 9.555 -15.403 -13.292 1.00 96.62 112 PRO A CA 1
ATOM 926 C C . PRO A 1 112 ? 8.579 -14.439 -13.973 1.00 96.62 112 PRO A C 1
ATOM 928 O O . PRO A 1 112 ? 8.438 -13.292 -13.545 1.00 96.62 112 PRO A O 1
ATOM 931 N N . VAL A 1 113 ? 7.876 -14.908 -15.012 1.00 95.56 113 VAL A N 1
ATOM 932 C CA . VAL A 1 113 ? 6.969 -14.086 -15.842 1.00 95.56 113 VAL A CA 1
ATOM 933 C C . VAL A 1 113 ? 5.964 -13.309 -14.986 1.00 95.56 113 VAL A C 1
ATOM 935 O O . VAL A 1 113 ? 5.787 -12.110 -15.188 1.00 95.56 113 VAL A O 1
ATOM 938 N N . SER A 1 114 ? 5.369 -13.955 -13.978 1.00 95.12 114 SER A N 1
ATOM 939 C CA . SER A 1 114 ? 4.435 -13.310 -13.046 1.00 95.12 114 SER A CA 1
ATOM 940 C C . SER A 1 114 ? 5.067 -12.116 -12.326 1.00 95.12 114 SER A C 1
ATOM 942 O O . SER A 1 114 ? 4.481 -11.036 -12.304 1.00 95.12 114 SER A O 1
ATOM 944 N N . LYS A 1 115 ? 6.295 -12.262 -11.811 1.00 96.62 115 LYS A N 1
ATOM 945 C CA . LYS A 1 115 ? 7.046 -11.176 -11.162 1.00 96.62 115 LYS A CA 1
ATOM 946 C C . LYS A 1 115 ? 7.394 -10.063 -12.153 1.00 96.62 115 LYS A C 1
ATOM 948 O O . LYS A 1 115 ? 7.275 -8.891 -11.804 1.00 96.62 115 LYS A O 1
ATOM 953 N N . ARG A 1 116 ? 7.782 -10.404 -13.388 1.00 96.12 116 ARG A N 1
ATOM 954 C CA . ARG A 1 116 ? 8.080 -9.417 -14.442 1.00 96.12 116 ARG A CA 1
ATOM 955 C C . ARG A 1 116 ? 6.865 -8.567 -14.781 1.00 96.12 116 ARG A C 1
ATOM 957 O O . ARG A 1 116 ? 6.967 -7.344 -14.818 1.00 96.12 116 ARG A O 1
ATOM 964 N N . TYR A 1 117 ? 5.726 -9.216 -15.004 1.00 95.94 117 TYR A N 1
ATOM 965 C CA . TYR A 1 117 ? 4.483 -8.555 -15.391 1.00 95.94 117 TYR A CA 1
ATOM 966 C C . TYR A 1 117 ? 3.959 -7.694 -14.245 1.00 95.94 117 TYR A C 1
ATOM 968 O O . TYR A 1 117 ? 3.631 -6.530 -14.461 1.00 95.94 117 TYR A O 1
ATOM 976 N N . TYR A 1 118 ? 3.978 -8.218 -13.017 1.00 97.38 118 TYR A N 1
ATOM 977 C CA . TYR A 1 118 ? 3.601 -7.448 -11.835 1.00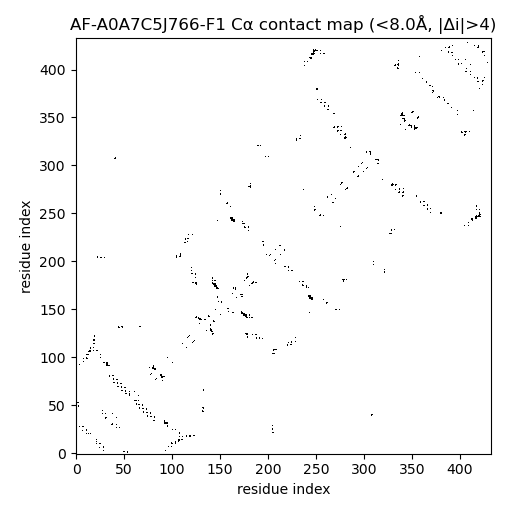 97.38 118 TYR A CA 1
ATOM 978 C C . TYR A 1 118 ? 4.470 -6.198 -11.678 1.00 97.38 118 TYR A C 1
ATOM 980 O O . TYR A 1 118 ? 3.963 -5.089 -11.539 1.00 97.38 118 TYR A O 1
ATOM 988 N N . SER A 1 119 ? 5.788 -6.357 -11.796 1.00 95.12 119 SER A N 1
ATOM 989 C CA . SER A 1 119 ? 6.720 -5.243 -11.658 1.00 95.12 119 SER A CA 1
ATOM 990 C C . SER A 1 119 ? 6.545 -4.189 -12.760 1.00 95.12 119 SER A C 1
ATOM 992 O O . SER A 1 119 ? 6.622 -2.991 -12.491 1.00 95.12 119 SER A O 1
ATOM 994 N N . LEU A 1 120 ? 6.269 -4.618 -13.996 1.00 93.00 120 LEU A N 1
ATOM 995 C CA . LEU A 1 120 ? 6.121 -3.725 -15.144 1.00 93.00 120 LEU A CA 1
ATOM 996 C C . LEU A 1 120 ? 4.788 -2.967 -15.155 1.00 93.00 120 LEU A C 1
ATOM 998 O O . LEU A 1 120 ? 4.774 -1.789 -15.505 1.00 93.00 120 LEU A O 1
ATOM 1002 N N . PHE A 1 121 ? 3.688 -3.622 -14.783 1.00 92.69 121 PHE A N 1
ATOM 1003 C CA . PHE A 1 121 ? 2.341 -3.063 -14.937 1.00 92.69 121 PHE A CA 1
ATOM 1004 C C . PHE A 1 121 ? 1.722 -2.556 -13.632 1.00 92.69 121 PHE A C 1
ATOM 1006 O O . PHE A 1 121 ? 0.852 -1.686 -13.684 1.00 92.69 121 PHE A O 1
ATOM 1013 N N . VAL A 1 122 ? 2.188 -3.052 -12.480 1.00 94.75 122 VAL A N 1
ATOM 1014 C CA . VAL A 1 122 ? 1.693 -2.667 -11.150 1.00 94.75 122 VAL A CA 1
ATOM 1015 C C . VAL A 1 122 ? 2.735 -1.847 -10.392 1.00 94.75 122 VAL A C 1
ATOM 1017 O O . VAL A 1 122 ? 2.491 -0.680 -10.101 1.00 94.75 122 VAL A O 1
ATOM 1020 N N . ASP A 1 123 ? 3.919 -2.401 -10.102 1.00 93.44 123 ASP A N 1
ATOM 1021 C CA . ASP A 1 123 ? 4.910 -1.715 -9.245 1.00 93.44 123 ASP A CA 1
ATOM 1022 C C . ASP A 1 123 ? 5.502 -0.452 -9.898 1.00 93.44 123 ASP A C 1
ATOM 1024 O O . ASP A 1 123 ? 6.013 0.446 -9.215 1.00 93.44 123 ASP A O 1
ATOM 1028 N N . SER A 1 124 ? 5.446 -0.364 -11.228 1.00 89.81 124 SER A N 1
ATOM 1029 C CA . SER A 1 124 ? 5.877 0.807 -11.993 1.00 89.81 124 SER A CA 1
ATOM 1030 C C . SER A 1 124 ? 5.103 2.072 -11.609 1.00 89.81 124 SER A C 1
ATOM 1032 O O . SER A 1 124 ? 5.716 3.138 -11.516 1.00 89.81 124 SER A O 1
ATOM 1034 N N . ILE A 1 125 ? 3.817 1.944 -11.260 1.00 87.00 125 ILE A N 1
ATOM 1035 C CA . ILE A 1 125 ? 2.942 3.045 -10.826 1.00 87.00 125 ILE A CA 1
ATOM 1036 C C . ILE A 1 125 ? 3.508 3.753 -9.583 1.00 87.00 125 ILE A C 1
ATOM 1038 O O . ILE A 1 125 ? 3.491 4.981 -9.500 1.00 87.00 125 ILE A O 1
ATOM 1042 N N . SER A 1 126 ? 4.118 3.016 -8.646 1.00 88.81 126 SER A N 1
ATOM 1043 C CA . SER A 1 126 ? 4.745 3.590 -7.440 1.00 88.81 126 SER A CA 1
ATOM 1044 C C . SER A 1 126 ? 5.948 4.496 -7.732 1.00 88.81 126 SER A C 1
ATOM 1046 O O . SER A 1 126 ? 6.468 5.154 -6.824 1.00 88.81 126 SER A O 1
ATOM 1048 N N . HIS A 1 127 ? 6.452 4.490 -8.966 1.00 84.62 127 HIS A N 1
ATOM 1049 C CA . HIS A 1 127 ? 7.620 5.254 -9.400 1.00 84.62 127 HIS A CA 1
ATOM 1050 C C . HIS A 1 127 ? 7.251 6.479 -10.241 1.00 84.62 127 HIS A C 1
ATOM 1052 O O . HIS A 1 127 ? 8.151 7.198 -10.677 1.00 84.62 127 HIS A O 1
ATOM 1058 N N . GLU A 1 128 ? 5.962 6.721 -10.481 1.00 81.38 128 GLU A N 1
ATOM 1059 C CA . GLU A 1 128 ? 5.517 7.830 -11.315 1.00 81.38 128 GLU A CA 1
ATOM 1060 C C . GLU A 1 128 ? 5.569 9.168 -10.573 1.00 81.38 128 GLU A C 1
ATOM 1062 O O . GLU A 1 128 ? 5.038 9.327 -9.469 1.00 81.38 128 GLU A O 1
ATOM 1067 N N . LEU A 1 129 ? 6.211 10.146 -11.217 1.00 79.50 129 LEU A N 1
ATOM 1068 C CA . LEU A 1 129 ? 6.435 11.492 -10.693 1.00 79.50 129 LEU A CA 1
ATOM 1069 C C . LEU A 1 129 ? 5.694 12.535 -11.529 1.00 79.50 129 LEU A C 1
ATOM 1071 O O . LEU A 1 129 ? 5.559 12.367 -12.742 1.00 79.50 129 LEU A O 1
ATOM 1075 N N . TYR A 1 130 ? 5.235 13.618 -10.902 1.00 75.81 130 TYR A N 1
ATOM 1076 C CA . TYR A 1 130 ? 4.710 14.783 -11.619 1.00 75.81 130 TYR A CA 1
ATOM 1077 C C . TYR A 1 130 ? 5.806 15.483 -12.420 1.00 75.81 130 TYR A C 1
ATOM 1079 O O . TYR A 1 130 ? 5.565 15.893 -13.557 1.00 75.81 130 TYR A O 1
ATOM 1087 N N . ASP A 1 131 ? 6.990 15.599 -11.821 1.00 71.62 131 ASP A N 1
ATOM 1088 C CA . ASP A 1 131 ? 8.200 16.116 -12.439 1.00 71.62 131 ASP A CA 1
ATOM 1089 C C . ASP A 1 131 ? 9.350 15.105 -12.247 1.00 71.62 131 ASP A C 1
ATOM 1091 O O . ASP A 1 131 ? 9.859 14.952 -11.129 1.00 71.62 131 ASP A O 1
ATOM 1095 N N . PRO A 1 132 ? 9.788 14.412 -13.318 1.00 71.06 132 PRO A N 1
ATOM 1096 C CA . PRO A 1 132 ? 10.925 13.492 -13.274 1.00 71.06 132 PRO A CA 1
ATOM 1097 C C . PRO A 1 132 ? 12.252 14.142 -12.856 1.00 71.06 132 PRO A C 1
ATOM 1099 O O . PRO A 1 132 ? 13.188 13.431 -12.487 1.00 71.06 132 PRO A O 1
ATOM 1102 N N . ALA A 1 133 ? 12.366 15.473 -12.936 1.00 66.56 133 ALA A N 1
ATOM 1103 C CA . ALA A 1 133 ? 13.549 16.205 -12.501 1.00 66.56 133 ALA A CA 1
ATOM 1104 C C . ALA A 1 133 ? 13.546 16.491 -10.990 1.00 66.56 133 ALA A C 1
ATOM 1106 O O . ALA A 1 133 ? 14.607 16.762 -10.425 1.00 66.56 133 ALA A O 1
ATOM 1107 N N . GLN A 1 134 ? 12.408 16.405 -10.307 1.00 71.19 134 GLN A N 1
ATOM 1108 C CA . GLN A 1 134 ? 12.329 16.629 -8.863 1.00 71.19 134 GLN A CA 1
ATOM 1109 C C . GLN A 1 134 ? 12.565 15.348 -8.062 1.00 71.19 134 GLN A C 1
ATOM 1111 O O . GLN A 1 134 ? 12.531 14.235 -8.591 1.00 71.19 134 GLN A O 1
ATOM 1116 N N . ASP A 1 135 ? 12.836 15.513 -6.770 1.00 77.81 135 ASP A N 1
ATOM 1117 C CA . ASP A 1 135 ? 13.090 14.390 -5.875 1.00 77.81 135 ASP A CA 1
ATOM 1118 C C . ASP A 1 135 ? 11.834 13.533 -5.684 1.00 77.81 135 ASP A C 1
ATOM 1120 O O . ASP A 1 135 ? 10.694 13.990 -5.827 1.00 77.81 135 ASP A O 1
ATOM 1124 N N . ARG A 1 136 ? 12.045 12.256 -5.352 1.00 83.38 136 ARG A N 1
ATOM 1125 C CA . ARG A 1 136 ? 10.966 11.303 -5.073 1.00 83.38 136 ARG A CA 1
ATOM 1126 C C . ARG A 1 136 ? 10.416 11.536 -3.665 1.00 83.38 136 ARG A C 1
ATOM 1128 O O . ARG A 1 136 ? 10.668 10.760 -2.749 1.00 83.38 136 ARG A O 1
ATOM 1135 N N . ILE A 1 137 ? 9.671 12.622 -3.510 1.00 87.12 137 ILE A N 1
ATOM 1136 C CA . ILE A 1 137 ? 8.937 12.975 -2.293 1.00 87.12 137 ILE A CA 1
ATOM 1137 C C . ILE A 1 137 ? 7.434 12.829 -2.521 1.00 87.12 137 ILE A C 1
ATOM 1139 O O . ILE A 1 137 ? 6.966 12.874 -3.658 1.00 87.12 137 ILE A O 1
ATOM 1143 N N . ARG A 1 138 ? 6.663 12.691 -1.437 1.00 86.88 138 ARG A N 1
ATOM 1144 C CA . ARG A 1 138 ? 5.207 12.474 -1.489 1.00 86.88 138 ARG A CA 1
ATOM 1145 C C . ARG A 1 138 ? 4.477 13.463 -2.402 1.00 86.88 138 ARG A C 1
ATOM 1147 O O . ARG A 1 138 ? 3.622 13.044 -3.171 1.00 86.88 138 ARG A O 1
ATOM 1154 N N . SER A 1 139 ? 4.822 14.749 -2.339 1.00 86.62 139 SER A N 1
ATOM 1155 C CA . SER A 1 139 ? 4.199 15.806 -3.149 1.00 86.62 139 SER A CA 1
ATOM 1156 C C . SER A 1 139 ? 4.520 15.715 -4.644 1.00 86.62 139 SER A C 1
ATOM 1158 O O . SER A 1 139 ? 3.774 16.262 -5.452 1.00 86.62 139 SER A O 1
ATOM 1160 N N . ASN A 1 140 ? 5.597 15.019 -5.017 1.00 85.06 140 ASN A N 1
ATOM 1161 C CA . ASN A 1 140 ? 5.982 14.794 -6.407 1.00 85.06 140 ASN A CA 1
ATOM 1162 C C . ASN A 1 140 ? 5.507 13.428 -6.939 1.00 85.06 140 ASN A C 1
ATOM 1164 O O . ASN A 1 140 ? 5.591 13.193 -8.138 1.00 85.06 140 ASN A O 1
ATOM 1168 N N . LEU A 1 141 ? 4.992 12.526 -6.095 1.00 83.31 141 LEU A N 1
ATOM 1169 C CA . LEU A 1 141 ? 4.411 11.257 -6.548 1.00 83.31 141 LEU A CA 1
ATOM 1170 C C . LEU A 1 141 ? 3.035 11.491 -7.181 1.00 83.31 141 LEU A C 1
ATOM 1172 O O . LEU A 1 141 ? 2.178 12.147 -6.589 1.00 83.31 141 LEU A O 1
ATOM 1176 N N . GLN A 1 142 ? 2.793 10.893 -8.351 1.00 83.75 142 GLN A N 1
ATOM 1177 C CA . GLN A 1 142 ? 1.453 10.894 -8.956 1.00 83.75 142 GLN A CA 1
ATOM 1178 C C . GLN A 1 142 ? 0.473 10.032 -8.148 1.00 83.75 142 GLN A C 1
ATOM 1180 O O . GLN A 1 142 ? -0.690 10.398 -7.971 1.00 83.75 142 GLN A O 1
ATOM 1185 N N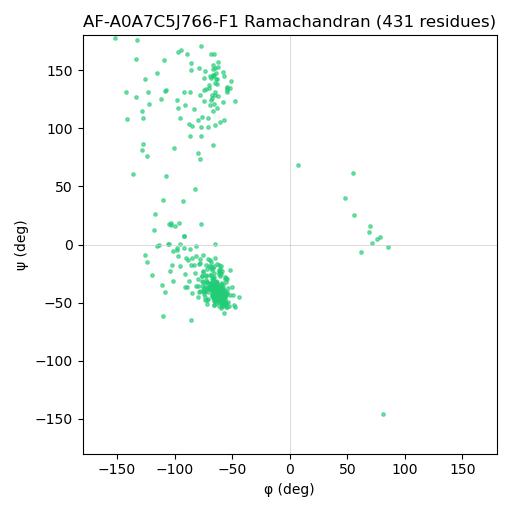 . PHE A 1 143 ? 0.981 8.923 -7.602 1.00 86.62 143 PHE A N 1
ATOM 1186 C CA . PHE A 1 143 ? 0.235 7.957 -6.797 1.00 86.62 143 PHE A CA 1
ATOM 1187 C C . PHE A 1 143 ? 0.917 7.793 -5.432 1.00 86.62 143 PHE A C 1
ATOM 1189 O O . PHE A 1 143 ? 1.659 6.831 -5.217 1.00 86.62 143 PHE A O 1
ATOM 1196 N N . PRO A 1 144 ? 0.754 8.766 -4.517 1.00 91.31 144 PRO A N 1
ATOM 1197 C CA . PRO A 1 144 ? 1.370 8.686 -3.202 1.00 91.31 144 PRO A CA 1
ATOM 1198 C C . PRO A 1 144 ? 0.757 7.534 -2.386 1.00 91.31 144 PRO A C 1
ATOM 1200 O O . PRO A 1 144 ? -0.445 7.288 -2.497 1.00 91.31 144 PRO A O 1
ATOM 1203 N N . PRO A 1 145 ? 1.547 6.854 -1.535 1.00 95.56 145 PRO A N 1
ATOM 1204 C CA . PRO A 1 145 ? 1.019 5.822 -0.646 1.00 95.56 145 PRO A CA 1
ATOM 1205 C C . PRO A 1 145 ? 0.056 6.410 0.396 1.00 95.56 145 PRO A C 1
ATOM 1207 O O . PRO A 1 145 ? 0.055 7.617 0.647 1.00 95.56 145 PRO A O 1
ATOM 1210 N N . VAL A 1 146 ? -0.740 5.577 1.057 1.00 96.56 146 VAL A N 1
ATOM 1211 C CA . VAL A 1 146 ? -1.575 5.985 2.199 1.00 96.56 146 VAL A CA 1
ATOM 1212 C C . VAL A 1 146 ? -0.997 5.401 3.483 1.00 96.56 146 VAL A C 1
ATOM 1214 O O . VAL A 1 146 ? -0.669 4.220 3.540 1.00 96.56 146 VAL A O 1
ATOM 1217 N N . THR A 1 147 ? -0.865 6.239 4.508 1.00 96.75 147 THR A N 1
ATOM 1218 C CA . THR A 1 147 ? -0.406 5.859 5.854 1.00 96.75 147 THR A CA 1
ATOM 1219 C C . THR A 1 147 ? -1.321 6.464 6.912 1.00 96.75 147 THR A C 1
ATOM 1221 O O . THR A 1 147 ? -1.980 7.477 6.654 1.00 96.75 147 THR A O 1
ATOM 1224 N N . LEU A 1 148 ? -1.320 5.905 8.125 1.00 96.75 148 LEU A N 1
ATOM 1225 C CA . LEU A 1 148 ? -2.107 6.446 9.238 1.00 96.75 148 LEU A CA 1
ATOM 1226 C C . LEU A 1 148 ? -1.741 7.911 9.546 1.00 96.75 148 LEU A C 1
ATOM 1228 O O . LEU A 1 148 ? -2.624 8.743 9.737 1.00 96.75 148 LEU A O 1
ATOM 1232 N N . GLU A 1 149 ? -0.451 8.249 9.494 1.00 95.62 149 GLU A N 1
ATOM 1233 C CA . GLU A 1 149 ? 0.052 9.621 9.641 1.00 95.62 149 GLU A CA 1
ATOM 1234 C C . GLU A 1 149 ? -0.546 10.578 8.604 1.00 95.62 149 GLU A C 1
ATOM 1236 O O . GLU A 1 149 ? -0.980 11.682 8.934 1.00 95.62 149 GLU A O 1
ATOM 1241 N N . THR A 1 150 ? -0.627 10.145 7.345 1.00 94.69 150 THR A N 1
ATOM 1242 C CA . THR A 1 150 ? -1.165 10.984 6.264 1.00 94.69 150 THR A CA 1
ATOM 1243 C C . THR A 1 150 ? -2.681 11.177 6.351 1.00 94.69 150 THR A C 1
ATOM 1245 O O . THR A 1 150 ? -3.206 12.141 5.801 1.00 94.69 150 THR A O 1
ATOM 1248 N N . ILE A 1 151 ? -3.395 10.287 7.052 1.00 96.19 151 ILE A N 1
ATOM 1249 C CA . ILE A 1 151 ? -4.838 10.414 7.313 1.00 96.19 151 ILE A CA 1
ATOM 1250 C C . ILE A 1 151 ? -5.112 11.450 8.415 1.00 96.19 151 ILE A C 1
ATOM 1252 O O . ILE A 1 151 ? -6.142 12.127 8.382 1.00 96.19 151 ILE A O 1
ATOM 1256 N N . PHE A 1 152 ? -4.195 11.588 9.375 1.00 96.75 152 PHE A N 1
ATOM 1257 C CA . PHE A 1 152 ? -4.344 12.451 10.552 1.00 96.75 152 PHE A CA 1
ATOM 1258 C C . PHE A 1 152 ? -3.317 13.588 10.613 1.00 96.75 152 PHE A C 1
ATOM 1260 O O . PHE A 1 152 ? -3.024 14.099 11.690 1.00 96.75 152 PHE A O 1
ATOM 1267 N N . THR A 1 153 ? -2.787 14.025 9.469 1.00 94.00 153 THR A N 1
ATOM 1268 C CA . THR A 1 153 ? -1.796 15.116 9.405 1.00 94.00 153 THR A CA 1
ATOM 1269 C C . THR A 1 153 ? -2.319 16.423 10.017 1.00 94.00 153 THR A C 1
ATOM 1271 O O . THR A 1 153 ? -1.572 17.152 10.657 1.00 94.00 153 THR A O 1
ATOM 1274 N N . ASP A 1 154 ? -3.613 16.701 9.859 1.00 94.81 154 ASP A N 1
ATOM 1275 C CA . ASP A 1 154 ? -4.345 17.844 10.426 1.00 94.81 154 ASP A CA 1
ATOM 1276 C C . ASP A 1 154 ? -4.893 17.590 11.844 1.00 94.81 154 ASP A C 1
ATOM 1278 O O . ASP A 1 154 ? -5.462 18.495 12.452 1.00 94.81 154 ASP A O 1
ATOM 1282 N N . ARG A 1 155 ? -4.739 16.371 12.377 1.00 95.38 155 ARG A N 1
ATOM 1283 C CA . ARG A 1 155 ? -5.206 15.964 13.712 1.00 95.38 155 ARG A CA 1
ATOM 1284 C C . ARG A 1 155 ? -4.149 15.140 14.465 1.00 95.38 155 ARG A C 1
ATOM 1286 O O . ARG A 1 155 ? -4.404 13.980 14.809 1.00 95.38 155 ARG A O 1
ATOM 1293 N N . PRO A 1 156 ? -2.957 15.703 14.738 1.00 94.88 156 PRO A N 1
ATOM 1294 C CA . PRO A 1 156 ? -1.870 14.974 15.393 1.00 94.88 156 PRO A CA 1
ATOM 1295 C C . PRO A 1 156 ? -2.238 14.477 16.799 1.00 94.88 156 PRO A C 1
ATOM 1297 O O . PRO A 1 156 ? -1.658 13.495 17.261 1.00 94.88 156 PRO A O 1
ATOM 1300 N N . GLU A 1 157 ? -3.236 15.076 17.466 1.00 95.19 157 GLU A N 1
ATOM 1301 C CA . GLU A 1 157 ? -3.738 14.602 18.761 1.00 95.19 157 GLU A CA 1
ATOM 1302 C C . GLU A 1 157 ? -4.299 13.173 18.696 1.00 95.19 157 GLU A C 1
ATOM 1304 O O . GLU A 1 157 ? -4.258 12.437 19.680 1.00 95.19 157 GLU A O 1
ATOM 1309 N N . VAL A 1 158 ? -4.789 12.752 17.525 1.00 97.19 158 VAL A N 1
ATOM 1310 C CA . VAL A 1 158 ? -5.291 11.393 17.297 1.00 97.19 158 VAL A CA 1
ATOM 1311 C C . VAL A 1 158 ? -4.146 10.384 17.321 1.00 97.19 158 VAL A C 1
ATOM 1313 O O . VAL A 1 158 ? -4.320 9.292 17.854 1.00 97.19 158 VAL A O 1
ATOM 1316 N N . LEU A 1 159 ? -2.965 10.755 16.815 1.00 96.00 159 LEU A N 1
ATOM 1317 C CA . LEU A 1 159 ? -1.805 9.862 16.707 1.00 96.00 159 LEU A CA 1
ATOM 1318 C C . LEU A 1 159 ? -1.157 9.527 18.065 1.00 96.00 159 LEU A C 1
ATOM 1320 O O . LEU A 1 159 ? -0.364 8.592 18.159 1.00 96.00 159 LEU A O 1
ATOM 1324 N N . LYS A 1 160 ? -1.527 10.244 19.138 1.00 94.44 160 LYS A N 1
ATOM 1325 C CA . LYS A 1 160 ? -1.215 9.857 20.527 1.00 94.44 160 LYS A CA 1
ATOM 1326 C C . LYS A 1 160 ? -1.918 8.551 20.922 1.00 94.44 160 LYS A C 1
ATOM 1328 O O . LYS A 1 160 ? -1.383 7.775 21.714 1.00 94.44 160 LYS A O 1
ATOM 1333 N N . TRP A 1 161 ? -3.114 8.329 20.380 1.00 96.38 161 TRP A N 1
ATOM 1334 C CA . TRP A 1 161 ? -4.010 7.241 20.761 1.00 96.38 161 TRP A CA 1
ATOM 1335 C C . TRP A 1 161 ? -4.111 6.155 19.695 1.00 96.38 161 TRP A C 1
ATOM 1337 O O . TRP A 1 161 ? -4.109 4.976 20.032 1.00 96.38 161 TRP A O 1
ATOM 1347 N N . LEU A 1 162 ? -4.182 6.537 18.422 1.00 96.31 162 LEU A N 1
ATOM 1348 C CA . LEU A 1 162 ? -4.167 5.634 17.278 1.00 96.31 162 LEU A CA 1
ATOM 1349 C C . LEU A 1 162 ? -2.751 5.584 16.712 1.00 96.31 162 LEU A C 1
ATOM 1351 O O . LEU A 1 162 ? -2.173 6.598 16.339 1.00 96.31 162 LEU A O 1
ATOM 1355 N N . SER A 1 163 ? -2.203 4.387 16.612 1.00 94.50 163 SER A N 1
ATOM 1356 C CA . SER A 1 163 ? -0.846 4.140 16.141 1.00 94.50 163 SER A CA 1
ATOM 1357 C C . SER A 1 163 ? -0.826 3.020 15.108 1.00 94.50 163 SER A C 1
ATOM 1359 O O . SER A 1 163 ? -1.846 2.399 14.826 1.00 94.50 163 SER A O 1
ATOM 1361 N N . SER A 1 164 ? 0.352 2.777 14.550 1.00 95.12 164 SER A N 1
ATOM 1362 C CA . SER A 1 164 ? 0.638 1.651 13.666 1.00 95.12 164 SER A CA 1
ATOM 1363 C C . SER A 1 164 ? 1.498 0.641 14.425 1.00 95.12 164 SER A C 1
ATOM 1365 O O . SER A 1 164 ? 2.492 1.033 15.052 1.00 95.12 164 SER A O 1
ATOM 1367 N N . LYS A 1 165 ? 1.147 -0.650 14.370 1.00 95.31 165 LYS A N 1
ATOM 1368 C CA . LYS A 1 165 ? 1.954 -1.738 14.952 1.00 95.31 165 LYS A CA 1
ATOM 1369 C C . LYS A 1 165 ? 3.362 -1.720 14.364 1.00 95.31 165 LYS A C 1
ATOM 1371 O O . LYS A 1 165 ? 4.348 -1.762 15.103 1.00 95.31 165 LYS A O 1
ATOM 1376 N N . LYS A 1 166 ? 3.465 -1.544 13.046 1.00 94.38 166 LYS A N 1
ATOM 1377 C CA . LYS A 1 166 ? 4.734 -1.364 12.343 1.00 94.38 166 LYS A CA 1
ATOM 1378 C C . LYS A 1 166 ? 5.491 -0.127 12.818 1.00 94.38 166 LYS A C 1
ATOM 1380 O O . LYS A 1 166 ? 6.699 -0.201 13.028 1.00 94.38 166 LYS A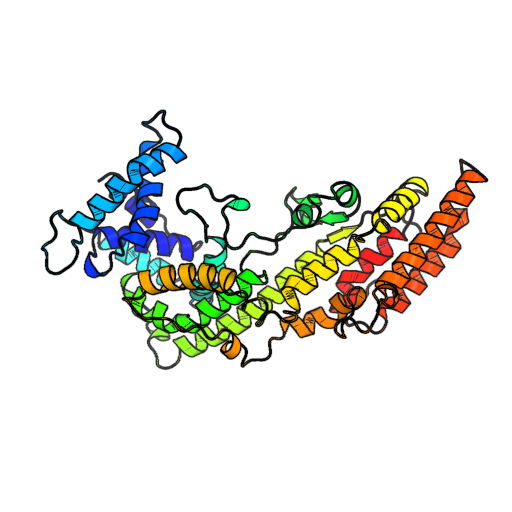 O 1
ATOM 1385 N N . HIS A 1 167 ? 4.809 0.993 13.057 1.00 93.94 167 HIS A N 1
ATOM 1386 C CA . HIS A 1 167 ? 5.471 2.202 13.549 1.00 93.94 167 HIS A CA 1
ATOM 1387 C C . HIS A 1 167 ? 6.022 2.016 14.967 1.00 93.94 167 HIS A C 1
ATOM 1389 O O . HIS A 1 167 ? 7.109 2.505 15.279 1.00 93.94 167 HIS A O 1
ATOM 1395 N N . LYS A 1 168 ? 5.328 1.265 15.828 1.00 91.94 168 LYS A N 1
ATOM 1396 C CA . LYS A 1 168 ? 5.849 0.909 17.154 1.00 91.94 168 LYS A CA 1
ATOM 1397 C C . LYS A 1 168 ? 7.106 0.043 17.065 1.00 91.94 168 LYS A C 1
ATOM 1399 O O . LYS A 1 168 ? 8.066 0.350 17.773 1.00 91.94 168 LYS A O 1
ATOM 1404 N N . ALA A 1 169 ? 7.100 -0.967 16.194 1.00 93.38 169 ALA A N 1
ATOM 1405 C CA . ALA A 1 169 ? 8.207 -1.907 16.016 1.00 93.38 169 ALA A CA 1
ATOM 1406 C C . ALA A 1 169 ? 9.425 -1.280 15.310 1.00 93.38 169 ALA A C 1
ATOM 1408 O O . ALA A 1 169 ? 10.534 -1.320 15.835 1.00 93.38 169 ALA A O 1
ATOM 1409 N N . ASP A 1 170 ? 9.205 -0.635 14.162 1.00 94.31 170 ASP A N 1
ATOM 1410 C CA . ASP A 1 170 ? 10.266 -0.263 13.216 1.00 94.31 170 ASP A CA 1
ATOM 1411 C C . ASP A 1 170 ? 10.448 1.255 13.053 1.00 94.31 170 ASP A C 1
ATOM 1413 O O . ASP A 1 170 ? 11.268 1.692 12.244 1.00 94.31 170 ASP A O 1
ATOM 1417 N N . LYS A 1 171 ? 9.640 2.082 13.737 1.00 92.62 171 LYS A N 1
ATOM 1418 C CA . LYS A 1 171 ? 9.533 3.540 13.489 1.00 92.62 171 LYS A CA 1
ATOM 1419 C C . LYS A 1 171 ? 9.168 3.889 12.040 1.00 92.62 171 LYS A C 1
ATOM 1421 O O . LYS A 1 171 ? 9.467 4.977 11.555 1.00 92.62 171 LYS A O 1
ATOM 1426 N N . LYS A 1 172 ? 8.503 2.962 11.345 1.00 93.12 172 LYS A N 1
ATOM 1427 C CA . LYS A 1 172 ? 7.976 3.134 9.987 1.00 93.12 172 LYS A CA 1
ATOM 1428 C C . LYS A 1 172 ? 6.484 2.869 9.982 1.00 93.12 172 LYS A C 1
ATOM 1430 O O . LYS A 1 172 ? 6.047 1.843 10.488 1.00 93.12 172 LYS A O 1
ATOM 1435 N N . TRP A 1 173 ? 5.714 3.763 9.384 1.00 93.69 173 TRP A N 1
ATOM 1436 C CA . TRP A 1 173 ? 4.288 3.541 9.181 1.00 93.69 173 TRP A CA 1
ATOM 1437 C C . TRP A 1 173 ? 4.058 2.389 8.201 1.00 93.69 173 TRP A C 1
ATOM 1439 O O . TRP A 1 173 ? 4.829 2.216 7.255 1.00 93.69 173 TRP A O 1
ATOM 1449 N N . TYR A 1 174 ? 3.003 1.603 8.416 1.00 96.94 174 TYR A N 1
ATOM 1450 C CA . TYR A 1 174 ? 2.492 0.753 7.347 1.00 96.94 174 TYR A CA 1
ATOM 1451 C C . TYR A 1 174 ? 1.990 1.638 6.203 1.00 96.94 174 TYR A C 1
ATOM 1453 O O . TYR A 1 174 ? 1.348 2.670 6.430 1.00 96.94 174 TYR A O 1
ATOM 1461 N N . GLU A 1 175 ? 2.299 1.231 4.974 1.00 95.81 175 GLU A N 1
ATOM 1462 C CA . GLU A 1 175 ? 1.963 1.976 3.770 1.00 95.81 175 GLU A CA 1
ATOM 1463 C C . GLU A 1 175 ? 1.114 1.122 2.834 1.00 95.81 175 GLU A C 1
ATOM 1465 O O . GLU A 1 175 ? 1.569 0.096 2.327 1.00 95.81 175 GLU A O 1
ATOM 1470 N N . VAL A 1 176 ? -0.089 1.598 2.515 1.00 98.00 176 VAL A N 1
ATOM 1471 C CA . VAL A 1 176 ? -0.804 1.121 1.332 1.00 98.00 176 VAL A CA 1
ATOM 1472 C C . VAL A 1 176 ? -0.148 1.774 0.122 1.00 98.00 176 VAL A C 1
ATOM 1474 O O . VAL A 1 176 ? -0.240 2.988 -0.069 1.00 98.00 176 VAL A O 1
ATOM 1477 N N . SER A 1 177 ? 0.569 0.982 -0.675 1.00 96.56 177 SER A N 1
ATOM 1478 C CA . SER A 1 177 ? 1.318 1.496 -1.825 1.00 96.56 177 SER A CA 1
ATOM 1479 C C . SER A 1 177 ? 0.398 2.140 -2.871 1.00 96.56 177 SER A C 1
ATOM 1481 O O . SER A 1 177 ? -0.753 1.738 -3.032 1.00 96.56 177 SER A O 1
ATOM 1483 N N . GLY A 1 178 ? 0.929 3.102 -3.633 1.00 92.12 178 GLY A N 1
ATOM 1484 C CA . GLY A 1 178 ? 0.212 3.839 -4.683 1.00 92.12 178 GLY A CA 1
ATOM 1485 C C . GLY A 1 178 ? -0.673 2.988 -5.615 1.00 92.12 178 GLY A C 1
ATOM 1486 O O . GLY A 1 178 ? -1.828 3.370 -5.808 1.00 92.12 178 GLY A O 1
ATOM 1487 N N . PRO A 1 179 ? -0.212 1.829 -6.137 1.00 94.44 179 PRO A N 1
ATOM 1488 C CA . PRO A 1 179 ? -0.996 0.944 -7.005 1.00 94.44 179 PRO A CA 1
ATOM 1489 C C . PRO A 1 179 ? -2.274 0.399 -6.356 1.00 94.44 179 PRO A C 1
ATOM 1491 O O . PRO A 1 179 ? -3.188 -0.016 -7.066 1.00 94.44 179 PRO A O 1
ATOM 1494 N N . TYR A 1 180 ? -2.349 0.398 -5.023 1.00 97.12 180 TYR A N 1
ATOM 1495 C CA . TYR A 1 180 ? -3.496 -0.075 -4.246 1.00 97.12 180 TYR A CA 1
ATOM 1496 C C . TYR A 1 180 ? -4.349 1.072 -3.690 1.00 97.12 180 TYR A C 1
ATOM 1498 O O . TYR A 1 180 ? -5.137 0.885 -2.773 1.00 97.12 180 TYR A O 1
ATOM 1506 N N . THR A 1 181 ? -4.192 2.281 -4.226 1.00 92.19 181 THR A N 1
ATOM 1507 C CA . THR A 1 181 ? -5.096 3.409 -3.962 1.00 92.19 181 THR A CA 1
ATOM 1508 C C . THR A 1 181 ? -6.159 3.492 -5.054 1.00 92.19 181 THR A C 1
ATOM 1510 O O . THR A 1 181 ? -6.024 2.859 -6.096 1.00 92.19 181 THR A O 1
ATOM 1513 N N . ASP A 1 182 ? -7.204 4.289 -4.853 1.00 85.12 182 ASP A N 1
ATOM 1514 C CA . ASP A 1 182 ? -8.268 4.511 -5.851 1.00 85.12 182 ASP A CA 1
ATOM 1515 C C . ASP A 1 182 ? -7.706 4.981 -7.205 1.00 85.12 182 ASP A C 1
ATOM 1517 O O . ASP A 1 182 ? -7.868 4.336 -8.237 1.00 85.12 182 ASP A O 1
ATOM 1521 N N . LYS A 1 183 ? -6.913 6.058 -7.195 1.00 81.75 183 LYS A N 1
ATOM 1522 C CA . LYS A 1 183 ? -6.280 6.580 -8.416 1.00 81.75 183 LYS A CA 1
ATOM 1523 C C . LYS A 1 183 ? -5.298 5.588 -9.032 1.00 81.75 183 LYS A C 1
ATOM 1525 O O . LYS A 1 183 ? -5.256 5.452 -10.253 1.00 81.75 183 LYS A O 1
ATOM 1530 N N . GLY A 1 184 ? -4.506 4.911 -8.199 1.00 84.62 184 GLY A N 1
ATOM 1531 C CA . GLY A 1 184 ? -3.568 3.894 -8.668 1.00 84.62 184 GLY A CA 1
ATOM 1532 C C . GLY A 1 184 ? -4.276 2.696 -9.290 1.00 84.62 184 GLY A C 1
ATOM 1533 O O . GLY A 1 184 ? -3.787 2.165 -10.280 1.00 84.62 184 GLY A O 1
ATOM 1534 N N . HIS A 1 185 ? -5.456 2.331 -8.787 1.00 87.12 185 HIS A N 1
ATOM 1535 C CA . HIS A 1 185 ? -6.262 1.238 -9.312 1.00 87.12 185 HIS A CA 1
ATOM 1536 C C . HIS A 1 185 ? -6.603 1.422 -10.781 1.00 87.12 185 HIS A C 1
ATOM 1538 O O . HIS A 1 185 ? -6.304 0.561 -11.609 1.00 87.12 185 HIS A O 1
ATOM 1544 N N . PHE A 1 186 ? -7.144 2.587 -11.127 1.00 80.88 186 PHE A N 1
ATOM 1545 C CA . PHE A 1 186 ? -7.477 2.891 -12.513 1.00 80.88 186 PHE A CA 1
ATOM 1546 C C . PHE A 1 186 ? -6.240 2.939 -13.419 1.00 80.88 186 PHE A C 1
ATOM 1548 O O . PHE A 1 186 ? -6.310 2.489 -14.562 1.00 80.88 186 PHE A O 1
ATOM 1555 N N . ALA A 1 187 ? -5.101 3.420 -12.912 1.00 79.06 187 ALA A N 1
ATOM 1556 C CA . ALA A 1 187 ? -3.845 3.421 -13.662 1.00 79.06 187 ALA A CA 1
ATOM 1557 C C . ALA A 1 187 ? -3.314 1.996 -13.910 1.00 79.06 187 ALA A C 1
ATOM 1559 O O . ALA A 1 187 ? -2.912 1.672 -15.026 1.00 79.06 187 ALA A O 1
ATOM 1560 N N . VAL A 1 188 ? -3.381 1.114 -12.906 1.00 86.00 188 VAL A N 1
ATOM 1561 C CA . VAL A 1 188 ? -3.008 -0.301 -13.053 1.00 86.00 188 VAL A CA 1
ATOM 1562 C C . VAL A 1 188 ? -3.915 -1.001 -14.059 1.00 86.00 188 VAL A C 1
ATOM 1564 O O . VAL A 1 188 ? -3.422 -1.707 -14.934 1.00 86.00 188 VAL A O 1
ATOM 1567 N N . LEU A 1 189 ? -5.232 -0.797 -13.989 1.00 82.25 189 LEU A N 1
ATOM 1568 C CA . LEU A 1 189 ? -6.149 -1.417 -14.943 1.00 82.25 189 LEU A CA 1
ATOM 1569 C C . LEU A 1 189 ? -5.910 -0.933 -16.381 1.00 82.25 189 LEU A C 1
ATOM 1571 O O . LEU A 1 189 ? -5.978 -1.737 -17.311 1.00 82.25 189 LEU A O 1
ATOM 1575 N N . ALA A 1 190 ? -5.575 0.348 -16.570 1.00 78.25 190 ALA A N 1
ATOM 1576 C CA . ALA A 1 190 ? -5.157 0.867 -17.870 1.00 78.25 190 ALA A CA 1
ATOM 1577 C C . ALA A 1 190 ? -3.862 0.192 -18.361 1.00 78.25 190 ALA A C 1
ATOM 1579 O O . ALA A 1 190 ? -3.808 -0.257 -19.503 1.00 78.25 190 ALA A O 1
ATOM 1580 N N . ASN A 1 191 ? -2.859 0.033 -17.489 1.00 81.94 191 ASN A N 1
ATOM 1581 C CA . ASN A 1 191 ? -1.620 -0.682 -17.815 1.00 81.94 191 ASN A CA 1
ATOM 1582 C C . ASN A 1 191 ? -1.863 -2.152 -18.189 1.00 81.94 191 ASN A C 1
ATOM 1584 O O . ASN A 1 191 ? -1.254 -2.649 -19.131 1.00 81.94 191 ASN A O 1
ATOM 1588 N N . ILE A 1 192 ? -2.738 -2.854 -17.461 1.00 84.69 192 ILE A N 1
ATOM 1589 C CA . ILE A 1 192 ? -3.082 -4.260 -17.723 1.00 84.69 192 ILE A CA 1
ATOM 1590 C C . ILE A 1 192 ? -3.804 -4.402 -19.067 1.00 84.69 192 ILE A C 1
ATOM 1592 O O . ILE A 1 192 ? -3.539 -5.351 -19.803 1.00 84.69 192 ILE A O 1
ATOM 1596 N N . LYS A 1 193 ? -4.697 -3.463 -19.400 1.00 81.12 193 LYS A N 1
ATOM 1597 C CA . LYS A 1 193 ? -5.443 -3.472 -20.663 1.00 81.12 193 LYS A CA 1
ATOM 1598 C C . LYS A 1 193 ? -4.524 -3.380 -21.883 1.00 81.12 193 LYS A C 1
ATOM 1600 O O . LYS A 1 193 ? -4.737 -4.114 -22.837 1.00 81.12 193 LYS A O 1
ATOM 1605 N N . GLU A 1 194 ? -3.504 -2.528 -21.816 1.00 79.56 194 GLU A N 1
ATOM 1606 C CA . GLU A 1 194 ? -2.526 -2.306 -22.897 1.00 79.56 194 GLU A CA 1
ATOM 1607 C C . GLU A 1 194 ? -1.283 -3.212 -22.767 1.00 79.56 194 GLU A C 1
ATOM 1609 O O . GLU A 1 194 ? -0.279 -3.041 -23.464 1.00 79.56 194 GLU A O 1
ATOM 1614 N N . ALA A 1 195 ? -1.293 -4.163 -21.824 1.00 84.06 195 ALA A N 1
ATOM 1615 C CA . ALA A 1 195 ? -0.103 -4.931 -21.475 1.00 84.06 195 ALA A CA 1
ATOM 1616 C C . ALA A 1 195 ? 0.439 -5.736 -22.660 1.00 84.06 195 ALA A C 1
ATOM 1618 O O . ALA A 1 195 ? 1.654 -5.856 -22.816 1.00 84.06 195 ALA A O 1
ATOM 1619 N N . LYS A 1 196 ? -0.443 -6.273 -23.511 1.00 86.38 196 LYS A N 1
ATOM 1620 C CA . LYS A 1 196 ? -0.043 -7.071 -24.674 1.00 86.38 196 LYS A CA 1
ATOM 1621 C C . LYS A 1 196 ? 0.710 -6.212 -25.691 1.00 86.38 196 LYS A C 1
ATOM 1623 O O . LYS A 1 196 ? 1.805 -6.584 -26.109 1.00 86.38 196 LYS A O 1
ATOM 1628 N N . GLU A 1 197 ? 0.167 -5.051 -26.032 1.00 84.31 197 GLU A N 1
ATOM 1629 C CA . GLU A 1 197 ? 0.738 -4.091 -26.976 1.00 84.31 197 GLU A CA 1
ATOM 1630 C C . GLU A 1 197 ? 2.080 -3.546 -26.467 1.00 84.31 197 GLU A C 1
ATOM 1632 O O . GLU A 1 197 ? 3.049 -3.423 -27.224 1.00 84.31 197 GLU A O 1
ATOM 1637 N N . VAL A 1 198 ? 2.182 -3.273 -25.163 1.00 85.56 198 VAL A N 1
ATOM 1638 C CA . VAL A 1 198 ? 3.440 -2.854 -24.525 1.00 85.56 198 VAL A CA 1
ATOM 1639 C C . VAL A 1 198 ? 4.484 -3.974 -24.574 1.00 85.56 198 VAL A C 1
ATOM 1641 O O . VAL A 1 198 ? 5.637 -3.726 -24.929 1.00 85.56 198 VAL A O 1
ATOM 1644 N N . LEU A 1 199 ? 4.105 -5.219 -24.266 1.00 89.75 199 LEU A N 1
ATOM 1645 C CA . LEU A 1 199 ? 5.014 -6.368 -24.353 1.00 89.75 199 LEU A CA 1
ATOM 1646 C C . LEU A 1 199 ? 5.496 -6.621 -25.781 1.00 89.75 199 LEU A C 1
ATOM 1648 O O . LEU A 1 199 ? 6.638 -7.032 -25.958 1.00 89.75 199 LEU A O 1
ATOM 1652 N N . GLU A 1 200 ? 4.654 -6.392 -26.789 1.00 88.25 200 GLU A N 1
ATOM 1653 C CA . GLU A 1 200 ? 4.994 -6.529 -28.208 1.00 88.25 200 GLU A CA 1
ATOM 1654 C C . GLU A 1 200 ? 5.919 -5.415 -28.705 1.00 88.25 200 GLU A C 1
ATOM 1656 O O . GLU A 1 200 ? 6.944 -5.692 -29.331 1.00 88.25 200 GLU A O 1
ATOM 1661 N N . SER A 1 201 ? 5.593 -4.164 -28.387 1.00 86.50 201 SER A N 1
ATOM 1662 C CA . SER A 1 201 ? 6.361 -2.993 -28.820 1.00 86.50 201 SER A CA 1
ATOM 1663 C C . SER A 1 201 ? 7.701 -2.837 -28.100 1.00 86.50 201 SER A C 1
ATOM 1665 O O . SER A 1 201 ? 8.635 -2.286 -28.676 1.00 86.50 201 SER A O 1
ATOM 1667 N N . GLU A 1 202 ? 7.847 -3.348 -26.874 1.00 90.94 202 GLU A N 1
ATOM 1668 C CA . GLU A 1 202 ? 9.082 -3.224 -26.090 1.00 90.94 202 GLU A CA 1
ATOM 1669 C C . GLU A 1 202 ? 9.943 -4.505 -26.051 1.00 90.94 202 GLU A C 1
ATOM 1671 O O . GLU A 1 202 ? 10.840 -4.627 -25.207 1.00 90.94 202 GLU A O 1
ATOM 1676 N N . ARG A 1 203 ? 9.738 -5.446 -26.990 1.00 92.81 203 ARG A N 1
ATOM 1677 C CA . ARG A 1 203 ? 10.575 -6.665 -27.140 1.00 92.81 203 ARG A CA 1
ATOM 1678 C C . ARG A 1 203 ? 12.046 -6.358 -27.409 1.00 92.81 203 ARG A C 1
ATOM 1680 O O . ARG A 1 203 ? 12.914 -7.167 -27.089 1.00 92.81 203 ARG A O 1
ATOM 1687 N N . TRP A 1 204 ? 12.330 -5.187 -27.979 1.00 93.56 204 TRP A N 1
ATOM 1688 C CA . TRP A 1 204 ? 13.691 -4.703 -28.205 1.00 93.56 204 TRP A CA 1
ATOM 1689 C C . TRP A 1 204 ? 14.439 -4.416 -26.891 1.00 93.56 204 TRP A C 1
ATOM 1691 O O . TRP A 1 204 ? 15.664 -4.387 -26.892 1.00 93.56 204 TRP A O 1
ATOM 1701 N N . VAL A 1 205 ? 13.755 -4.253 -25.751 1.00 95.25 205 VAL A N 1
ATOM 1702 C CA . VAL A 1 205 ? 14.416 -4.096 -24.443 1.00 95.25 205 VAL A CA 1
ATOM 1703 C C . VAL A 1 205 ? 14.724 -5.467 -23.847 1.00 95.25 205 VAL A C 1
ATOM 1705 O O . VAL A 1 205 ? 15.891 -5.836 -23.708 1.00 95.25 205 VAL A O 1
ATOM 1708 N N . VAL A 1 206 ? 13.673 -6.226 -23.531 1.00 95.75 206 VAL A N 1
ATOM 1709 C CA . VAL A 1 206 ? 13.734 -7.601 -23.018 1.00 95.75 206 VAL A CA 1
ATOM 1710 C C . VAL A 1 206 ? 12.815 -8.451 -23.898 1.00 95.75 206 VAL A C 1
ATOM 1712 O O . VAL A 1 206 ? 11.606 -8.208 -23.891 1.00 95.75 206 VAL A O 1
ATOM 1715 N N . PRO A 1 207 ? 13.355 -9.419 -24.658 1.00 95.19 207 PRO A N 1
ATOM 1716 C CA . PRO A 1 207 ? 12.548 -10.302 -25.489 1.00 95.19 207 PRO A CA 1
ATOM 1717 C C . PRO A 1 207 ? 11.580 -11.164 -24.671 1.00 95.19 207 PRO A C 1
ATOM 1719 O O . PRO A 1 207 ? 11.809 -11.453 -23.494 1.00 95.19 207 PRO A O 1
ATOM 1722 N N . LEU A 1 208 ? 10.515 -11.624 -25.329 1.00 93.69 208 LEU A N 1
ATOM 1723 C CA . LEU A 1 208 ? 9.652 -12.672 -24.786 1.00 93.69 208 LEU A CA 1
ATOM 1724 C C . LEU A 1 208 ? 10.406 -14.005 -24.738 1.00 93.69 208 LEU A C 1
ATOM 1726 O O . LEU A 1 208 ? 11.171 -14.320 -25.656 1.00 93.69 208 LEU A O 1
ATOM 1730 N N . THR A 1 209 ? 10.164 -14.797 -23.694 1.00 93.12 209 THR A N 1
ATOM 1731 C CA . THR A 1 209 ? 10.669 -16.174 -23.615 1.00 93.12 209 THR A CA 1
ATOM 1732 C C . THR A 1 209 ? 9.972 -17.072 -24.640 1.00 93.12 209 THR A C 1
ATOM 1734 O O . THR A 1 209 ? 8.915 -16.731 -25.169 1.00 93.12 209 THR A O 1
ATOM 1737 N N . GLU A 1 210 ? 10.537 -18.251 -24.911 1.00 91.00 210 GLU A N 1
ATOM 1738 C CA . GLU A 1 210 ? 9.908 -19.231 -25.811 1.00 91.00 210 GLU A CA 1
ATOM 1739 C C . GLU A 1 210 ? 8.514 -19.666 -25.334 1.00 91.00 210 GLU A C 1
ATOM 1741 O O . GLU A 1 210 ? 7.623 -19.881 -26.151 1.00 91.00 210 GLU A O 1
ATOM 1746 N N . GLU A 1 211 ? 8.285 -19.728 -24.017 1.00 90.06 211 GLU A N 1
ATOM 1747 C CA . GLU A 1 211 ? 6.954 -19.996 -23.466 1.00 90.06 211 GLU A CA 1
ATOM 1748 C C . GLU A 1 211 ? 5.981 -18.851 -23.777 1.00 90.06 211 GLU A C 1
ATOM 1750 O O . GLU A 1 211 ? 4.869 -19.090 -24.234 1.00 90.06 211 GLU A O 1
ATOM 1755 N N . GLU A 1 212 ? 6.396 -17.598 -23.580 1.00 92.44 212 GLU A N 1
ATOM 1756 C CA . GLU A 1 212 ? 5.557 -16.425 -23.855 1.00 92.44 212 GLU A CA 1
ATOM 1757 C C . GLU A 1 212 ? 5.243 -16.245 -25.345 1.00 92.44 212 GLU A C 1
ATOM 1759 O O . GLU A 1 212 ? 4.231 -15.636 -25.683 1.00 92.44 212 GLU A O 1
ATOM 1764 N N . LYS A 1 213 ? 6.085 -16.774 -26.240 1.00 90.81 213 LYS A N 1
ATOM 1765 C CA . LYS A 1 213 ? 5.844 -16.765 -27.691 1.00 90.81 213 LYS A CA 1
ATOM 1766 C C . LYS A 1 213 ? 4.746 -17.735 -28.128 1.00 90.81 213 LYS A C 1
ATOM 1768 O O . LYS A 1 213 ? 4.247 -17.595 -29.245 1.00 90.81 213 LYS A O 1
ATOM 1773 N N . GLN A 1 214 ? 4.373 -18.711 -27.298 1.00 91.19 214 GLN A N 1
ATOM 1774 C CA . GLN A 1 214 ? 3.275 -19.617 -27.628 1.00 91.19 214 GLN A CA 1
ATOM 1775 C C . GLN A 1 214 ? 1.947 -18.844 -27.722 1.00 91.19 214 GLN A C 1
ATOM 1777 O O . GLN A 1 214 ? 1.745 -17.881 -26.970 1.00 91.19 214 GLN A O 1
ATOM 1782 N N . PRO A 1 215 ? 1.015 -19.277 -28.592 1.00 84.81 215 PRO A N 1
ATOM 1783 C CA . PRO A 1 215 ? -0.306 -18.665 -28.697 1.00 84.81 215 PRO A CA 1
ATOM 1784 C C . PRO A 1 215 ? -0.992 -18.548 -27.331 1.00 84.81 215 PRO A C 1
ATOM 1786 O O . PRO A 1 215 ? -0.872 -19.432 -26.483 1.00 84.81 215 PRO A O 1
ATOM 1789 N N . ASP A 1 216 ? -1.678 -17.428 -27.108 1.00 87.38 216 ASP A N 1
ATOM 1790 C CA . ASP A 1 216 ? -2.507 -17.135 -25.929 1.00 87.38 216 ASP A CA 1
ATOM 1791 C C . ASP A 1 216 ? -1.804 -17.102 -24.557 1.00 87.38 216 ASP A C 1
ATOM 1793 O O . ASP A 1 216 ? -2.412 -16.673 -23.572 1.00 87.38 216 ASP A O 1
ATOM 1797 N N . ARG A 1 217 ? -0.513 -17.455 -24.451 1.00 92.50 217 ARG A N 1
ATOM 1798 C CA . ARG A 1 217 ? 0.222 -17.446 -23.170 1.00 92.50 217 ARG A CA 1
ATOM 1799 C C . ARG A 1 217 ? 0.320 -16.062 -22.553 1.00 92.50 217 ARG A C 1
ATOM 1801 O O . ARG A 1 217 ? 0.102 -15.920 -21.351 1.00 92.50 217 ARG A O 1
ATOM 1808 N N . VAL A 1 218 ? 0.591 -15.040 -23.364 1.00 89.81 218 VAL A N 1
ATOM 1809 C CA . VAL A 1 218 ? 0.609 -13.643 -22.904 1.00 89.81 218 VAL A CA 1
ATOM 1810 C C . VAL A 1 218 ? -0.754 -13.254 -22.329 1.00 89.81 218 VAL A C 1
ATOM 1812 O O . VAL A 1 218 ? -0.820 -12.753 -21.209 1.00 89.81 218 VAL A O 1
ATOM 1815 N N . ALA A 1 219 ? -1.849 -13.565 -23.029 1.00 88.94 219 ALA A N 1
ATOM 1816 C CA . ALA A 1 219 ? -3.203 -13.267 -22.560 1.00 88.94 219 ALA A CA 1
ATOM 1817 C C . ALA A 1 219 ? -3.539 -14.008 -21.252 1.00 88.94 219 ALA A C 1
ATOM 1819 O O . ALA A 1 219 ? -4.079 -13.413 -20.318 1.00 88.94 219 ALA A O 1
ATOM 1820 N N . ALA A 1 220 ? -3.158 -15.285 -21.138 1.00 89.69 220 ALA A N 1
ATOM 1821 C CA . ALA A 1 220 ? -3.334 -16.063 -19.914 1.00 89.69 220 ALA A CA 1
ATOM 1822 C C . ALA A 1 220 ? -2.536 -15.483 -18.730 1.00 89.69 220 ALA A C 1
ATOM 1824 O O . ALA A 1 220 ? -3.054 -15.402 -17.615 1.00 89.69 220 ALA A O 1
ATOM 1825 N N . ASN A 1 221 ? -1.298 -15.041 -18.962 1.00 93.44 221 ASN A N 1
ATOM 1826 C CA . ASN A 1 221 ? -0.464 -14.410 -17.937 1.00 93.44 221 ASN A CA 1
ATOM 1827 C C . ASN A 1 221 ? -1.002 -13.035 -17.515 1.00 93.44 221 ASN A C 1
ATOM 1829 O O . ASN A 1 221 ? -0.987 -12.728 -16.326 1.00 93.44 221 ASN A O 1
ATOM 1833 N N . ILE A 1 222 ? -1.543 -12.243 -18.446 1.00 90.31 222 ILE A N 1
ATOM 1834 C CA . ILE A 1 222 ? -2.221 -10.969 -18.145 1.00 90.31 222 ILE A CA 1
ATOM 1835 C C . ILE A 1 222 ? -3.485 -11.209 -17.305 1.00 90.31 222 ILE A C 1
ATOM 1837 O O . ILE A 1 222 ? -3.733 -10.489 -16.339 1.00 90.31 222 ILE A O 1
ATOM 1841 N N . LYS A 1 223 ? -4.264 -12.256 -17.602 1.00 88.75 223 LYS A N 1
ATOM 1842 C CA . LYS A 1 223 ? -5.429 -12.621 -16.779 1.00 88.75 223 LYS A CA 1
ATOM 1843 C C . LYS A 1 223 ? -5.023 -12.975 -15.344 1.00 88.75 223 LYS A C 1
ATOM 1845 O O . LYS A 1 223 ? -5.627 -12.466 -14.403 1.00 88.75 223 LYS A O 1
ATOM 1850 N N . ARG A 1 224 ? -3.975 -13.791 -15.174 1.00 92.19 224 ARG A N 1
ATOM 1851 C CA . ARG A 1 224 ? -3.420 -14.125 -13.847 1.00 92.19 224 ARG A CA 1
ATOM 1852 C C . ARG A 1 224 ? -2.894 -12.892 -13.116 1.00 92.19 224 ARG A C 1
ATOM 1854 O O . ARG A 1 224 ? -3.127 -12.757 -11.923 1.00 92.19 224 ARG A O 1
ATOM 1861 N N . LEU A 1 225 ? -2.233 -11.978 -13.830 1.00 94.12 225 LEU A N 1
ATOM 1862 C CA . LEU A 1 225 ? -1.781 -10.701 -13.279 1.00 94.12 225 LEU A CA 1
ATOM 1863 C C . LEU A 1 225 ? -2.950 -9.904 -12.685 1.00 94.12 225 LEU A C 1
ATOM 1865 O O . LEU A 1 225 ? -2.818 -9.385 -11.581 1.00 94.12 225 LEU A O 1
ATOM 1869 N N . ALA A 1 226 ? -4.084 -9.825 -13.386 1.00 90.31 226 ALA A N 1
ATOM 1870 C CA . ALA A 1 226 ? -5.267 -9.131 -12.882 1.00 90.31 226 ALA A CA 1
ATOM 1871 C C . ALA A 1 226 ? -5.825 -9.786 -11.602 1.00 90.31 226 ALA A C 1
ATOM 1873 O O . ALA A 1 226 ? -6.159 -9.080 -10.651 1.00 90.31 226 ALA A O 1
ATOM 1874 N N . ASP A 1 227 ? -5.866 -11.123 -11.551 1.00 90.31 227 ASP A N 1
ATOM 1875 C CA . ASP A 1 227 ? -6.276 -11.882 -10.358 1.00 90.31 227 ASP A CA 1
ATOM 1876 C C . ASP A 1 227 ? -5.336 -11.653 -9.162 1.00 90.31 227 ASP A C 1
ATOM 1878 O O . ASP A 1 227 ? -5.789 -11.438 -8.033 1.00 90.31 227 ASP A O 1
ATOM 1882 N N . ASP A 1 228 ? -4.024 -11.689 -9.409 1.00 95.25 228 ASP A N 1
ATOM 1883 C CA . ASP A 1 228 ? -2.988 -11.475 -8.397 1.00 95.25 228 ASP A CA 1
ATOM 1884 C C . ASP A 1 228 ? -2.999 -10.046 -7.858 1.00 95.25 228 ASP A C 1
ATOM 1886 O O . ASP A 1 228 ? -2.845 -9.840 -6.652 1.00 95.25 228 ASP A O 1
ATOM 1890 N N . TYR A 1 229 ? -3.192 -9.068 -8.744 1.00 96.12 229 TYR A N 1
ATOM 1891 C CA . TYR A 1 229 ? -3.309 -7.662 -8.386 1.00 96.12 229 TYR A CA 1
ATOM 1892 C C . TYR A 1 229 ? -4.505 -7.417 -7.466 1.00 96.12 229 TYR A C 1
ATOM 1894 O O . TYR A 1 229 ? -4.353 -6.793 -6.420 1.00 96.12 229 TYR A O 1
ATOM 1902 N N . GLU A 1 230 ? -5.675 -7.955 -7.811 1.00 94.44 230 GLU A N 1
ATOM 1903 C CA . GLU A 1 230 ? -6.886 -7.804 -7.006 1.00 94.44 230 GLU A CA 1
ATOM 1904 C C . GLU A 1 230 ? -6.732 -8.411 -5.605 1.00 94.44 230 GLU A C 1
ATOM 1906 O O . GLU A 1 230 ? -7.108 -7.786 -4.614 1.00 94.44 230 GLU A O 1
ATOM 1911 N N . ARG A 1 231 ? -6.133 -9.605 -5.508 1.00 96.44 231 ARG A N 1
ATOM 1912 C CA . ARG A 1 231 ? -5.819 -10.231 -4.217 1.00 96.44 231 ARG A CA 1
ATOM 1913 C C . ARG A 1 231 ? -4.905 -9.336 -3.378 1.00 96.44 231 ARG A C 1
ATOM 1915 O O . ARG A 1 231 ? -5.248 -9.012 -2.252 1.00 96.44 231 ARG A O 1
ATOM 1922 N N . ARG A 1 232 ? -3.795 -8.859 -3.949 1.00 97.94 232 ARG A N 1
ATOM 1923 C CA . ARG A 1 232 ? -2.849 -7.985 -3.233 1.00 97.94 232 ARG A CA 1
ATOM 1924 C C . ARG A 1 232 ? -3.444 -6.628 -2.864 1.00 97.94 232 ARG A C 1
ATOM 1926 O O . ARG A 1 232 ? -3.020 -6.035 -1.876 1.00 97.94 232 ARG A O 1
ATOM 1933 N N . TYR A 1 233 ? -4.415 -6.137 -3.634 1.00 97.62 233 TYR A N 1
ATOM 1934 C CA . TYR A 1 233 ? -5.186 -4.944 -3.289 1.00 97.62 233 TYR A CA 1
ATOM 1935 C C . TYR A 1 233 ? -5.969 -5.152 -1.992 1.00 97.62 233 TYR A C 1
ATOM 1937 O O . TYR A 1 233 ? -5.928 -4.299 -1.108 1.00 97.62 233 TYR A O 1
ATOM 1945 N N . ILE A 1 234 ? -6.662 -6.291 -1.883 1.00 97.62 234 ILE A N 1
ATOM 1946 C CA . ILE A 1 234 ? -7.396 -6.681 -0.676 1.00 97.62 234 ILE A CA 1
ATOM 1947 C C . ILE A 1 234 ? -6.423 -6.828 0.492 1.00 97.62 234 ILE A C 1
ATOM 1949 O O . ILE A 1 234 ? -6.611 -6.151 1.500 1.00 97.62 234 ILE A O 1
ATOM 1953 N N . ASP A 1 235 ? -5.363 -7.620 0.318 1.00 98.12 235 ASP A N 1
ATOM 1954 C CA . ASP A 1 235 ? -4.367 -7.873 1.364 1.00 98.12 235 ASP A CA 1
ATOM 1955 C C . ASP A 1 235 ? -3.766 -6.555 1.887 1.00 98.12 235 ASP A C 1
ATOM 1957 O O . ASP A 1 235 ? -3.685 -6.342 3.090 1.00 98.12 235 ASP A O 1
ATOM 1961 N N . SER A 1 236 ? -3.434 -5.610 0.997 1.00 98.25 236 SER A N 1
ATOM 1962 C CA . SER A 1 236 ? -2.832 -4.324 1.389 1.00 98.25 236 SER A CA 1
ATOM 1963 C C . SER A 1 236 ? -3.745 -3.476 2.282 1.00 98.25 236 SER A C 1
ATOM 1965 O O . SER A 1 236 ? -3.272 -2.822 3.210 1.00 98.25 236 SER A O 1
ATOM 1967 N N . TRP A 1 237 ? -5.052 -3.451 2.003 1.00 98.25 237 TRP A N 1
ATOM 1968 C CA . TRP A 1 237 ? -6.014 -2.694 2.811 1.00 98.25 237 TRP A CA 1
ATOM 1969 C C . TRP A 1 237 ? -6.407 -3.424 4.091 1.00 98.25 237 TRP A C 1
ATOM 1971 O O . TRP A 1 237 ? -6.598 -2.784 5.124 1.00 98.25 237 TRP A O 1
ATOM 1981 N N . GLU A 1 238 ? -6.509 -4.749 4.035 1.00 97.81 238 GLU A N 1
ATOM 1982 C CA . GLU A 1 238 ? -6.710 -5.593 5.208 1.00 97.81 238 GLU A CA 1
ATOM 1983 C C . GLU A 1 238 ? -5.565 -5.414 6.207 1.00 97.81 238 GLU A C 1
ATOM 1985 O O . GLU A 1 238 ? -5.803 -5.033 7.354 1.00 97.81 238 GLU A O 1
ATOM 1990 N N . ASP A 1 239 ? -4.328 -5.608 5.757 1.00 98.12 239 ASP A N 1
ATOM 1991 C CA . ASP A 1 239 ? -3.126 -5.462 6.570 1.00 98.12 239 ASP A CA 1
ATOM 1992 C C . ASP A 1 239 ? -2.998 -4.050 7.138 1.00 98.12 239 ASP A C 1
ATOM 1994 O O . ASP A 1 239 ? -2.639 -3.893 8.302 1.00 98.12 239 ASP A O 1
ATOM 1998 N N . PHE A 1 240 ? -3.337 -3.017 6.358 1.00 98.38 240 PHE A N 1
ATOM 1999 C CA . PHE A 1 240 ? -3.366 -1.645 6.860 1.00 98.38 240 PHE A CA 1
ATOM 2000 C C . PHE A 1 240 ? -4.326 -1.496 8.044 1.00 98.38 240 PHE A C 1
ATOM 2002 O O . PHE A 1 240 ? -3.941 -0.945 9.072 1.00 98.38 240 PHE A O 1
ATOM 2009 N N . LEU A 1 241 ? -5.559 -2.002 7.938 1.00 97.88 241 LEU A N 1
ATOM 2010 C CA . LEU A 1 241 ? -6.528 -1.935 9.037 1.00 97.88 241 LEU A CA 1
ATOM 2011 C C . LEU A 1 241 ? -6.080 -2.760 10.248 1.00 97.88 241 LEU A C 1
ATOM 2013 O O . LEU A 1 241 ? -6.270 -2.322 11.380 1.00 97.88 241 LEU A O 1
ATOM 2017 N N . LEU A 1 242 ? -5.475 -3.929 10.020 1.00 97.12 242 LEU A N 1
ATOM 2018 C CA . LEU A 1 242 ? -4.922 -4.773 11.081 1.00 97.12 242 LEU A CA 1
ATOM 2019 C C . LEU A 1 242 ? -3.682 -4.160 11.739 1.00 97.12 242 LEU A C 1
ATOM 2021 O O . LEU A 1 242 ? -3.397 -4.472 12.898 1.00 97.12 242 LEU A O 1
ATOM 2025 N N . ASP A 1 243 ? -2.942 -3.315 11.026 1.00 97.75 243 ASP A N 1
ATOM 2026 C CA . ASP A 1 243 ? -1.802 -2.566 11.541 1.00 97.75 243 ASP A CA 1
ATOM 2027 C C . ASP A 1 243 ? -2.229 -1.374 12.411 1.00 97.75 243 ASP A C 1
ATOM 2029 O O . ASP A 1 243 ? -1.491 -1.006 13.328 1.00 97.75 243 ASP A O 1
ATOM 2033 N N . VAL A 1 244 ? -3.423 -0.807 12.193 1.00 97.62 244 VAL A N 1
ATOM 2034 C CA . VAL A 1 244 ? -3.963 0.238 13.073 1.00 97.62 244 VAL A CA 1
ATOM 2035 C C . VAL A 1 244 ? -4.227 -0.338 14.463 1.00 97.62 244 VAL A C 1
ATOM 2037 O O . VAL A 1 244 ? -4.913 -1.341 14.650 1.00 97.62 244 VAL A O 1
ATOM 2040 N N . GLU A 1 245 ? -3.704 0.343 15.474 1.00 94.88 245 GLU A N 1
ATOM 2041 C CA . GLU A 1 245 ? -3.842 -0.043 16.869 1.00 94.88 245 GLU A CA 1
ATOM 2042 C C . GLU A 1 245 ? -4.224 1.171 17.707 1.00 94.88 245 GLU A C 1
ATOM 2044 O O . GLU A 1 245 ? -3.529 2.190 17.696 1.00 94.88 245 GLU A O 1
ATOM 2049 N N . VAL A 1 246 ? -5.301 1.050 18.481 1.00 95.94 246 VAL A N 1
ATOM 2050 C CA . VAL A 1 246 ? -5.642 2.035 19.508 1.00 95.94 246 VAL A CA 1
ATOM 2051 C C . VAL A 1 246 ? -5.034 1.633 20.848 1.00 95.94 246 VAL A C 1
ATOM 2053 O O . VAL A 1 246 ? -5.144 0.484 21.283 1.00 95.94 246 VAL A O 1
ATOM 2056 N N . ARG A 1 247 ? -4.374 2.594 21.494 1.00 94.38 247 ARG A N 1
ATOM 2057 C CA . ARG A 1 247 ? -3.777 2.442 22.815 1.00 94.38 247 ARG A CA 1
ATOM 2058 C C . ARG A 1 247 ? -4.873 2.273 23.865 1.00 94.38 247 ARG A C 1
ATOM 2060 O O . ARG A 1 247 ? -5.764 3.109 23.985 1.00 94.38 247 ARG A O 1
ATOM 2067 N N . THR A 1 248 ? -4.735 1.227 24.667 1.00 94.69 248 THR A N 1
ATOM 2068 C CA . THR A 1 248 ? -5.563 1.002 25.848 1.00 94.69 248 THR A CA 1
ATOM 2069 C C . THR A 1 248 ? -5.264 2.060 26.920 1.00 94.69 248 THR A C 1
ATOM 2071 O O . THR A 1 248 ? -4.092 2.220 27.283 1.00 94.69 248 THR A O 1
ATOM 2074 N N . PRO A 1 249 ? -6.275 2.781 27.437 1.00 95.75 249 PRO A N 1
ATOM 2075 C CA . PRO A 1 249 ? -6.073 3.746 28.514 1.00 95.75 249 PRO A CA 1
ATOM 2076 C C . PRO A 1 249 ? -5.744 3.024 29.826 1.00 95.75 249 PRO A C 1
ATOM 2078 O O . PRO A 1 249 ? -6.397 2.041 30.182 1.00 95.75 249 PRO A O 1
ATOM 2081 N N . VAL A 1 250 ? -4.741 3.497 30.569 1.00 94.56 250 VAL A N 1
ATOM 2082 C CA . VAL A 1 250 ? -4.296 2.809 31.803 1.00 94.56 250 VAL A CA 1
ATOM 2083 C C . VAL A 1 250 ? -5.096 3.206 33.047 1.00 94.56 250 VAL A C 1
ATOM 2085 O O . VAL A 1 250 ? -5.065 2.502 34.053 1.00 94.56 250 VAL A O 1
ATOM 2088 N N . ASN A 1 251 ? -5.814 4.326 32.994 1.00 93.00 251 ASN A N 1
ATOM 2089 C CA . ASN A 1 251 ? -6.599 4.868 34.100 1.00 93.00 251 ASN A CA 1
ATOM 2090 C C . ASN A 1 251 ? -7.801 5.682 33.579 1.00 93.00 251 ASN A C 1
ATOM 2092 O O . ASN A 1 251 ? -7.990 5.829 32.370 1.00 93.00 251 ASN A O 1
ATOM 2096 N N . LEU A 1 252 ? -8.626 6.197 34.499 1.00 93.62 252 LEU A N 1
ATOM 2097 C CA . LEU A 1 252 ? -9.809 6.992 34.152 1.00 93.62 252 LEU A CA 1
ATOM 2098 C C . LEU A 1 252 ? -9.463 8.299 33.429 1.00 93.62 252 LEU A C 1
ATOM 2100 O O . LEU A 1 252 ? -10.204 8.716 32.547 1.00 93.62 252 LEU A O 1
ATOM 2104 N N . GLU A 1 253 ? -8.354 8.945 33.783 1.00 94.19 253 GLU A N 1
ATOM 2105 C CA . GLU A 1 253 ? -7.931 10.200 33.158 1.00 94.19 253 GLU A CA 1
ATOM 2106 C C . GLU A 1 253 ? -7.582 10.000 31.679 1.00 94.19 253 GLU A C 1
ATOM 2108 O O . GLU A 1 253 ? -8.120 10.693 30.815 1.00 94.19 253 GLU A O 1
ATOM 2113 N N . GLU A 1 254 ? -6.770 8.984 31.379 1.00 96.06 254 GLU A N 1
ATOM 2114 C CA . GLU A 1 254 ? -6.450 8.592 30.009 1.00 96.06 254 GLU A CA 1
ATOM 2115 C C . GLU A 1 254 ? -7.699 8.162 29.230 1.00 96.06 254 GLU A C 1
ATOM 2117 O O . GLU A 1 254 ? -7.819 8.487 28.051 1.00 96.06 254 GLU A O 1
ATOM 2122 N N . ALA A 1 255 ? -8.649 7.468 29.868 1.00 96.81 255 ALA A N 1
ATOM 2123 C CA . ALA A 1 255 ? -9.899 7.069 29.220 1.00 96.81 255 ALA A CA 1
ATOM 2124 C C . ALA A 1 255 ? -10.766 8.285 28.851 1.00 96.81 255 ALA A C 1
ATOM 2126 O O . ALA A 1 255 ? -11.245 8.372 27.722 1.00 96.81 255 ALA A O 1
ATOM 2127 N N . ILE A 1 256 ? -10.914 9.256 29.760 1.00 97.06 256 ILE A N 1
ATOM 2128 C CA . ILE A 1 256 ? -11.650 10.504 29.501 1.00 97.06 256 ILE A CA 1
ATOM 2129 C C . ILE A 1 256 ? -11.013 11.278 28.340 1.00 97.06 256 ILE A C 1
ATOM 2131 O O . ILE A 1 256 ? -11.736 11.777 27.470 1.00 97.06 256 ILE A O 1
ATOM 2135 N N . GLU A 1 257 ? -9.680 11.378 28.310 1.00 97.69 257 GLU A N 1
ATOM 2136 C CA . GLU A 1 257 ? -8.955 12.053 27.230 1.00 97.69 257 GLU A CA 1
ATOM 2137 C C . GLU A 1 257 ? -9.132 11.320 25.891 1.00 97.69 257 GLU A C 1
ATOM 2139 O O . GLU A 1 257 ? -9.493 11.942 24.889 1.00 97.69 257 GLU A O 1
ATOM 2144 N N . LEU A 1 258 ? -8.942 9.997 25.875 1.00 97.94 258 LEU A N 1
ATOM 2145 C CA . LEU A 1 258 ? -9.147 9.162 24.693 1.00 97.94 258 LEU A CA 1
ATOM 2146 C C . LEU A 1 258 ? -10.564 9.331 24.135 1.00 97.94 258 LEU A C 1
ATOM 2148 O O . LEU A 1 258 ? -10.731 9.594 22.944 1.00 97.94 258 LEU A O 1
ATOM 2152 N N . TYR A 1 259 ? -11.589 9.219 24.982 1.00 98.12 259 TYR A N 1
ATOM 2153 C CA . TYR A 1 259 ? -12.981 9.334 24.549 1.00 98.12 259 TYR A CA 1
ATOM 2154 C C . TYR A 1 259 ? -13.284 10.736 24.022 1.00 98.12 259 TYR A C 1
ATOM 2156 O O . TYR A 1 259 ? -13.936 10.859 22.989 1.00 98.12 259 TYR A O 1
ATOM 2164 N N . ALA A 1 260 ? -12.733 11.791 24.633 1.00 97.69 260 ALA A N 1
ATOM 2165 C CA . ALA A 1 260 ? -12.858 13.145 24.098 1.00 97.69 260 ALA A CA 1
ATOM 2166 C C . ALA A 1 260 ? -12.256 13.269 22.684 1.00 97.69 260 ALA A C 1
ATOM 2168 O O . ALA A 1 260 ? -12.860 13.880 21.799 1.00 97.69 260 ALA A O 1
ATOM 2169 N N . VAL A 1 261 ? -11.087 12.662 22.444 1.00 97.62 261 VAL A N 1
ATOM 2170 C CA . VAL A 1 261 ? -10.434 12.668 21.123 1.00 97.62 261 VAL A CA 1
ATOM 2171 C C . VAL A 1 261 ? -11.244 11.884 20.088 1.00 97.62 261 VAL A C 1
ATOM 2173 O O . VAL A 1 261 ? -11.403 12.363 18.958 1.00 97.62 261 VAL A O 1
ATOM 2176 N N . LEU A 1 262 ? -11.768 10.710 20.462 1.00 97.25 262 LEU A N 1
ATOM 2177 C CA . LEU A 1 262 ? -12.582 9.860 19.587 1.00 97.25 262 LEU A CA 1
ATOM 2178 C C . LEU A 1 262 ? -13.925 10.511 19.225 1.00 97.25 262 LEU A C 1
ATOM 2180 O O . LEU A 1 262 ? -14.351 10.424 18.075 1.00 97.25 262 LEU A O 1
ATOM 2184 N N . GLN A 1 263 ? -14.560 11.205 20.170 1.00 95.75 263 GLN A N 1
ATOM 2185 C CA . GLN A 1 263 ? -15.861 11.846 19.961 1.00 95.75 263 GLN A CA 1
ATOM 2186 C C . GLN A 1 263 ? -15.798 13.174 19.203 1.00 95.75 263 GLN A C 1
ATOM 2188 O O . GLN A 1 263 ? -16.821 13.627 18.689 1.00 95.75 263 GLN A O 1
ATOM 2193 N N . LYS A 1 264 ? -14.623 13.805 19.092 1.00 94.62 264 LYS A N 1
ATOM 2194 C CA . LYS A 1 264 ? -14.460 15.065 18.355 1.00 94.62 264 LYS A CA 1
ATOM 2195 C C . LYS A 1 264 ? -14.785 14.864 16.860 1.00 94.62 264 LYS A C 1
ATOM 2197 O O . LYS A 1 264 ? -14.061 14.109 16.197 1.00 94.62 264 LYS A O 1
ATOM 2202 N N . PRO A 1 265 ? -15.813 15.546 16.306 1.00 89.06 265 PRO A N 1
ATOM 2203 C CA . PRO A 1 265 ? -16.129 15.484 14.879 1.00 89.06 265 PRO A CA 1
ATOM 2204 C C . PRO A 1 265 ? -14.978 16.054 14.044 1.00 89.06 265 PRO A C 1
ATOM 2206 O O . PRO A 1 265 ? -14.364 17.047 14.423 1.00 89.06 265 PRO A O 1
ATOM 2209 N N . GLU A 1 266 ? -14.632 15.529 12.877 1.00 87.94 266 GLU A N 1
ATOM 2210 C CA . GLU A 1 266 ? -14.928 14.245 12.230 1.00 87.94 266 GLU A CA 1
ATOM 2211 C C . GLU A 1 266 ? -14.301 13.063 13.007 1.00 87.94 266 GLU A C 1
ATOM 2213 O O . GLU A 1 266 ? -13.081 13.038 13.173 1.00 87.94 266 GLU A O 1
ATOM 2218 N N . TRP A 1 267 ? -15.103 12.095 13.486 1.00 95.00 267 TRP A N 1
ATOM 2219 C CA . TRP A 1 267 ? -14.619 11.009 14.361 1.00 95.00 267 TRP A CA 1
ATOM 2220 C C . TRP A 1 267 ? -13.441 10.237 13.737 1.00 95.00 267 TRP A C 1
ATOM 2222 O O . TRP A 1 267 ? -13.536 9.852 12.567 1.00 95.00 267 TRP A O 1
ATOM 2232 N N . PRO A 1 268 ? -12.361 9.924 14.483 1.00 97.12 268 PRO A N 1
ATOM 2233 C CA . PRO A 1 268 ? -11.201 9.221 13.931 1.00 97.12 268 PRO A CA 1
ATOM 2234 C C . PRO A 1 268 ? -11.538 7.898 13.232 1.00 97.12 268 PRO A C 1
ATOM 2236 O O . PRO A 1 268 ? -11.053 7.638 12.132 1.00 97.12 268 PRO A O 1
ATOM 2239 N N . TYR A 1 269 ? -12.423 7.086 13.815 1.00 97.12 269 TYR A N 1
ATOM 2240 C CA . TYR A 1 269 ? -12.858 5.827 13.200 1.00 97.12 269 TYR A CA 1
ATOM 2241 C C . TYR A 1 269 ? -13.703 6.049 11.942 1.00 97.12 269 TYR A C 1
ATOM 2243 O O . TYR A 1 269 ? -13.542 5.319 10.967 1.00 97.12 269 TYR A O 1
ATOM 2251 N N . LEU A 1 270 ? -14.538 7.094 11.911 1.00 95.50 270 LEU A N 1
ATOM 2252 C CA . LEU A 1 270 ? -15.284 7.457 10.704 1.00 95.50 270 LEU A CA 1
ATOM 2253 C C . LEU A 1 270 ? -14.326 7.868 9.587 1.00 95.50 270 LEU A C 1
ATOM 2255 O O . LEU A 1 270 ? -14.498 7.442 8.450 1.00 95.50 270 LEU A O 1
ATOM 2259 N N . ARG A 1 271 ? -13.293 8.652 9.909 1.00 95.62 271 ARG A N 1
ATOM 2260 C CA . ARG A 1 271 ? -12.286 9.076 8.934 1.00 95.62 271 ARG A CA 1
ATOM 2261 C C . ARG A 1 271 ? -11.513 7.888 8.355 1.00 95.62 271 ARG A C 1
ATOM 2263 O O . ARG A 1 271 ? -11.301 7.849 7.146 1.00 95.62 271 ARG A O 1
ATOM 2270 N N . LEU A 1 272 ? -11.143 6.899 9.174 1.00 96.88 272 LEU A N 1
ATOM 2271 C CA . LEU A 1 272 ? -10.523 5.660 8.682 1.00 96.88 272 LEU A CA 1
ATOM 2272 C C . LEU A 1 272 ? -11.453 4.889 7.739 1.00 96.88 272 LEU A C 1
ATOM 2274 O O . LEU A 1 272 ? -11.028 4.473 6.664 1.00 96.88 272 LEU A O 1
ATOM 2278 N N . LEU A 1 273 ? -12.729 4.743 8.104 1.00 96.06 273 LEU A N 1
ATOM 2279 C CA . LEU A 1 273 ? -13.711 4.035 7.281 1.00 96.06 273 LEU A CA 1
ATOM 2280 C C . LEU A 1 273 ? -14.053 4.775 5.985 1.00 96.06 273 LEU A C 1
ATOM 2282 O O . LEU A 1 273 ? -14.244 4.121 4.965 1.00 96.06 273 LEU A O 1
ATOM 2286 N N . ARG A 1 274 ? -14.066 6.112 5.993 1.00 93.31 274 ARG A N 1
ATOM 2287 C CA . ARG A 1 274 ? -14.172 6.935 4.778 1.00 93.31 274 ARG A CA 1
ATOM 2288 C C . ARG A 1 274 ? -12.954 6.774 3.876 1.00 93.31 274 ARG A C 1
ATOM 2290 O O . ARG A 1 274 ? -13.098 6.670 2.671 1.00 93.31 274 ARG A O 1
ATOM 2297 N N . ARG A 1 275 ? -11.748 6.675 4.441 1.00 94.19 275 ARG A N 1
ATOM 2298 C CA . ARG A 1 275 ? -10.552 6.375 3.638 1.00 94.19 275 ARG A CA 1
ATOM 2299 C C . ARG A 1 275 ? -10.598 4.983 3.025 1.00 94.19 275 ARG A C 1
ATOM 2301 O O . ARG A 1 275 ? -10.247 4.825 1.861 1.00 94.19 275 ARG A O 1
ATOM 2308 N N . LEU A 1 276 ? -11.076 3.991 3.770 1.00 95.81 276 LEU A N 1
ATOM 2309 C CA . LEU A 1 276 ? -11.324 2.662 3.222 1.00 95.81 276 LEU A CA 1
ATOM 2310 C C . LEU A 1 276 ? -12.395 2.705 2.120 1.00 95.81 276 LEU A C 1
ATOM 2312 O O . LEU A 1 276 ? -12.239 2.069 1.083 1.00 95.81 276 LEU A O 1
ATOM 2316 N N . GLU A 1 277 ? -13.469 3.468 2.318 1.00 92.62 277 GLU A N 1
ATOM 2317 C CA . GLU A 1 277 ? -14.525 3.683 1.327 1.00 92.62 277 GLU A CA 1
ATOM 2318 C C . GLU A 1 277 ? -13.985 4.291 0.030 1.00 92.62 277 GLU A C 1
ATOM 2320 O O . GLU A 1 277 ? -14.210 3.706 -1.033 1.00 92.62 277 GLU A O 1
ATOM 2325 N N . ASP A 1 278 ? -13.249 5.405 0.139 1.00 90.00 278 ASP A N 1
ATOM 2326 C CA . ASP A 1 278 ? -12.629 6.140 -0.971 1.00 90.00 278 ASP A CA 1
ATOM 2327 C C . ASP A 1 278 ? -11.823 5.202 -1.875 1.00 90.00 278 ASP A C 1
ATOM 2329 O O . ASP A 1 278 ? -11.787 5.381 -3.088 1.00 90.00 278 ASP A O 1
ATOM 2333 N N . HIS A 1 279 ? -11.168 4.198 -1.289 1.00 92.62 279 HIS A N 1
ATOM 2334 C CA . HIS A 1 279 ? -10.242 3.324 -1.999 1.00 92.62 279 HIS A CA 1
ATOM 2335 C C . HIS A 1 279 ? -10.808 1.952 -2.368 1.00 92.62 279 HIS A C 1
ATOM 2337 O O . HIS A 1 279 ? -10.277 1.307 -3.262 1.00 92.62 279 HIS A O 1
ATOM 2343 N N . THR A 1 280 ? -11.904 1.499 -1.762 1.00 92.62 280 THR A N 1
ATOM 2344 C CA . THR A 1 280 ? -12.396 0.127 -1.995 1.00 92.62 280 THR A CA 1
ATOM 2345 C C . THR A 1 280 ? -13.792 0.054 -2.585 1.00 92.62 280 THR A C 1
ATOM 2347 O O . THR A 1 280 ? -14.117 -0.945 -3.217 1.00 92.62 280 THR A O 1
ATOM 2350 N N . GLN A 1 281 ? -14.639 1.064 -2.370 1.00 87.69 281 GLN A N 1
ATOM 2351 C CA . GLN A 1 281 ? -16.054 0.989 -2.751 1.00 87.69 281 GLN A CA 1
ATOM 2352 C C . GLN A 1 281 ? -16.339 1.614 -4.113 1.00 87.69 281 GLN A C 1
ATOM 2354 O O . GLN A 1 281 ? -17.393 1.345 -4.687 1.00 87.69 281 GLN A O 1
ATOM 2359 N N . TRP A 1 282 ? -15.429 2.461 -4.604 1.00 79.31 282 TRP A N 1
ATOM 2360 C CA . TRP A 1 282 ? -15.522 3.145 -5.899 1.00 79.31 282 TRP A CA 1
ATOM 2361 C C . TRP A 1 282 ? -16.898 3.792 -6.120 1.00 79.31 282 TRP A C 1
ATOM 2363 O O . TRP A 1 282 ? -17.482 3.724 -7.207 1.00 79.31 282 TRP A O 1
ATOM 2373 N N . LYS A 1 283 ? -17.454 4.385 -5.048 1.00 60.12 283 LYS A N 1
ATOM 2374 C CA . LYS A 1 283 ? -18.790 4.985 -5.046 1.00 60.12 283 LYS A CA 1
ATOM 2375 C C . LYS A 1 283 ? -18.833 6.114 -6.079 1.00 60.12 283 LYS A C 1
ATOM 2377 O O . LYS A 1 283 ? -18.315 7.196 -5.856 1.00 60.12 283 LYS A O 1
ATOM 2382 N N . GLY A 1 284 ? -19.484 5.867 -7.213 1.00 47.38 284 GLY A N 1
ATOM 2383 C CA . GLY A 1 284 ? -19.921 6.918 -8.134 1.00 47.38 284 GLY A CA 1
ATOM 2384 C C . GLY A 1 284 ? -18.877 7.548 -9.067 1.00 47.38 284 GLY A C 1
ATOM 2385 O O . GLY A 1 284 ? -19.263 8.440 -9.821 1.00 47.38 284 GLY A O 1
ATOM 2386 N N . ASP A 1 285 ? -17.629 7.075 -9.139 1.00 40.53 285 ASP A N 1
ATOM 2387 C CA . ASP A 1 285 ? -16.557 7.799 -9.849 1.00 40.53 285 ASP A CA 1
ATOM 2388 C C . ASP A 1 285 ? -16.032 7.186 -11.147 1.00 40.53 285 ASP A C 1
ATOM 2390 O O . ASP A 1 285 ? -14.901 7.404 -11.544 1.00 40.53 285 ASP A O 1
ATOM 2394 N N . LEU A 1 286 ? -16.932 6.608 -11.943 1.00 39.44 286 LEU A N 1
ATOM 2395 C CA . LEU A 1 286 ? -16.871 6.865 -13.390 1.00 39.44 286 LEU A CA 1
ATOM 2396 C C . LEU A 1 286 ? -17.469 8.241 -13.754 1.00 39.44 286 LEU A C 1
ATOM 2398 O O . LEU A 1 286 ? -17.290 8.699 -14.882 1.00 39.44 286 LEU A O 1
ATOM 2402 N N . LYS A 1 287 ? -18.185 8.918 -12.832 1.00 34.19 287 LYS A N 1
ATOM 2403 C CA . LYS A 1 287 ? -18.822 10.230 -13.061 1.00 34.19 287 LYS A CA 1
ATOM 2404 C C . LYS A 1 287 ? -18.061 11.435 -12.486 1.00 34.19 287 LYS A C 1
ATOM 2406 O O . LYS A 1 287 ? -18.096 12.462 -13.146 1.00 34.19 287 LYS A O 1
ATOM 2411 N N . GLY A 1 288 ? -17.320 11.364 -11.382 1.00 35.53 288 GLY A N 1
ATOM 2412 C CA . GLY A 1 288 ? -16.353 12.414 -10.994 1.00 35.53 288 GLY A CA 1
ATOM 2413 C C . GLY A 1 288 ? -15.040 12.349 -11.777 1.00 35.53 288 GLY A C 1
ATOM 2414 O O . GLY A 1 288 ? -14.371 13.369 -11.947 1.00 35.53 288 GLY A O 1
ATOM 2415 N N . LEU A 1 289 ? -14.775 11.220 -12.447 1.00 37.94 289 LEU A N 1
ATOM 2416 C CA . LEU A 1 289 ? -13.919 11.194 -13.633 1.00 37.94 289 LEU A CA 1
ATOM 2417 C C . LEU A 1 289 ? -14.497 12.055 -14.779 1.00 37.94 289 LEU A C 1
ATOM 2419 O O . LEU A 1 289 ? -13.723 12.592 -15.553 1.00 37.94 289 LEU A O 1
ATOM 2423 N N . LYS A 1 290 ? -15.809 12.337 -14.864 1.00 37.41 290 LYS A N 1
ATOM 2424 C CA . LYS A 1 290 ? -16.387 13.302 -15.838 1.00 37.41 290 LYS A CA 1
ATOM 2425 C C . LYS A 1 290 ? -16.194 14.774 -15.456 1.00 37.41 290 LYS A C 1
ATOM 2427 O O . LYS A 1 290 ? -16.875 15.639 -15.998 1.00 37.41 290 LYS A O 1
ATOM 2432 N N . ASN A 1 291 ? -15.275 15.100 -14.550 1.00 37.97 291 ASN A N 1
ATOM 2433 C CA . ASN A 1 291 ? -14.798 16.472 -14.463 1.00 37.97 291 ASN A CA 1
ATOM 2434 C C . ASN A 1 291 ? -13.813 16.694 -15.617 1.00 37.97 291 ASN A C 1
ATOM 2436 O O . ASN A 1 291 ? -12.654 16.278 -15.549 1.00 37.97 291 ASN A O 1
ATOM 2440 N N . ASP A 1 292 ? -14.270 17.353 -16.684 1.00 41.47 292 ASP A N 1
ATOM 2441 C CA . ASP A 1 292 ? -13.527 17.563 -17.937 1.00 41.47 292 ASP A CA 1
ATOM 2442 C C . ASP A 1 292 ? -12.121 18.155 -17.739 1.00 41.47 292 ASP A C 1
ATOM 2444 O O . ASP A 1 292 ? -11.234 17.958 -18.566 1.00 41.47 292 ASP A O 1
ATOM 2448 N N . LYS A 1 293 ? -11.844 18.823 -16.613 1.00 37.34 293 LYS A N 1
ATOM 2449 C CA . LYS A 1 293 ? -10.492 19.280 -16.243 1.00 37.34 293 LYS A CA 1
ATOM 2450 C C . LYS A 1 293 ? -9.588 18.183 -15.667 1.00 37.34 293 LYS A C 1
ATOM 2452 O O . LYS A 1 293 ? -8.416 18.139 -16.029 1.00 37.34 293 LYS A O 1
ATOM 2457 N N . ALA A 1 294 ? -10.095 17.291 -14.818 1.00 39.03 294 ALA A N 1
ATOM 2458 C CA . ALA A 1 294 ? -9.313 16.179 -14.269 1.00 39.03 294 ALA A CA 1
ATOM 2459 C C . ALA A 1 294 ? -9.105 15.086 -15.325 1.00 39.03 294 ALA A C 1
ATOM 2461 O O . ALA A 1 294 ? -7.974 14.650 -15.538 1.00 39.03 294 ALA A O 1
ATOM 2462 N N . ASN A 1 295 ? -10.160 14.763 -16.082 1.00 39.47 295 ASN A N 1
ATOM 2463 C CA . ASN A 1 295 ? -10.086 13.877 -17.237 1.00 39.47 295 ASN A CA 1
ATOM 2464 C C . ASN A 1 295 ? -9.192 14.455 -18.330 1.00 39.47 295 ASN A C 1
ATOM 2466 O O . ASN A 1 295 ? -8.412 13.722 -18.912 1.00 39.47 295 ASN A O 1
ATOM 2470 N N . SER A 1 296 ? -9.213 15.762 -18.603 1.00 43.12 296 SER A N 1
ATOM 2471 C CA . SER A 1 296 ? -8.299 16.313 -19.607 1.00 43.12 296 SER A CA 1
ATOM 2472 C C . SER A 1 296 ? -6.860 16.440 -19.125 1.00 43.12 296 SER A C 1
ATOM 2474 O O . SER A 1 296 ? -5.978 16.428 -19.964 1.00 43.12 296 SER A O 1
ATOM 2476 N N . ILE A 1 297 ? -6.558 16.512 -17.827 1.00 40.91 297 ILE A N 1
ATOM 2477 C CA . ILE A 1 297 ? -5.163 16.527 -17.352 1.00 40.91 297 ILE A CA 1
ATOM 2478 C C . ILE A 1 297 ? -4.615 15.106 -17.222 1.00 40.91 297 ILE A C 1
ATOM 2480 O O . ILE A 1 297 ? -3.495 14.873 -17.669 1.00 40.91 297 ILE A O 1
ATOM 2484 N N . ILE A 1 298 ? -5.401 14.161 -16.696 1.00 41.22 298 ILE A N 1
ATOM 2485 C CA . ILE A 1 298 ? -5.038 12.742 -16.580 1.00 41.22 298 ILE A CA 1
ATOM 2486 C C . ILE A 1 298 ? -5.082 12.073 -17.955 1.00 41.22 298 ILE A C 1
ATOM 2488 O O . ILE A 1 298 ? -4.069 11.520 -18.348 1.00 41.22 298 ILE A O 1
ATOM 2492 N N . ASN A 1 299 ? -6.130 12.238 -18.771 1.00 40.53 299 ASN A N 1
ATOM 2493 C CA . ASN A 1 299 ? -6.106 11.758 -20.159 1.00 40.53 299 ASN A CA 1
ATOM 2494 C C . ASN A 1 299 ? -5.123 12.545 -21.027 1.00 40.53 299 ASN A C 1
ATOM 2496 O O . ASN A 1 299 ? -4.518 11.921 -21.877 1.00 40.53 299 ASN A O 1
ATOM 2500 N N . ARG A 1 300 ? -4.851 13.856 -20.856 1.00 44.75 300 ARG A N 1
ATOM 2501 C CA . ARG A 1 300 ? -3.748 14.481 -21.636 1.00 44.75 300 ARG A CA 1
ATOM 2502 C C . ARG A 1 300 ? -2.374 14.062 -21.147 1.00 44.75 300 ARG A C 1
ATOM 2504 O O . ARG A 1 300 ? -1.473 14.113 -21.968 1.00 44.75 300 ARG A O 1
ATOM 2511 N N . ARG A 1 301 ? -2.143 13.751 -19.866 1.00 43.19 301 ARG A N 1
ATOM 2512 C CA . ARG A 1 301 ? -0.827 13.271 -19.391 1.00 43.19 301 ARG A CA 1
ATOM 2513 C C . ARG A 1 301 ? -0.637 11.801 -19.708 1.00 43.19 301 ARG A C 1
ATOM 2515 O O . ARG A 1 301 ? 0.400 11.465 -20.250 1.00 43.19 301 ARG A O 1
ATOM 2522 N N . MET A 1 302 ? -1.643 10.974 -19.457 1.00 38.22 302 MET A N 1
ATOM 2523 C CA . MET A 1 302 ? -1.647 9.545 -19.748 1.00 38.22 302 MET A CA 1
ATOM 2524 C C . MET A 1 302 ? -1.721 9.291 -21.252 1.00 38.22 302 MET A C 1
ATOM 2526 O O . MET A 1 302 ? -0.918 8.515 -21.739 1.00 38.22 302 MET A O 1
ATOM 2530 N N . ASN A 1 303 ? -2.522 10.035 -22.030 1.00 38.41 303 ASN A N 1
ATOM 2531 C CA . ASN A 1 303 ? -2.415 9.975 -23.492 1.00 38.41 303 ASN A CA 1
ATOM 2532 C C . ASN A 1 303 ? -1.116 10.594 -23.993 1.00 38.41 303 ASN A C 1
ATOM 2534 O O . ASN A 1 303 ? -0.585 10.023 -24.924 1.00 38.41 303 ASN A O 1
ATOM 2538 N N . ARG A 1 304 ? -0.542 11.673 -23.425 1.00 45.19 304 ARG A N 1
ATOM 2539 C CA . ARG A 1 304 ? 0.812 12.127 -23.837 1.00 45.19 304 ARG A CA 1
ATOM 2540 C C . ARG A 1 304 ? 1.897 11.101 -23.507 1.00 45.19 304 ARG A C 1
ATOM 2542 O O . ARG A 1 304 ? 2.820 10.963 -24.286 1.00 45.19 304 ARG A O 1
ATOM 2549 N N . TYR A 1 305 ? 1.765 10.374 -22.403 1.00 42.06 305 TYR A N 1
ATOM 2550 C CA . TYR A 1 305 ? 2.708 9.354 -21.942 1.00 42.06 305 TYR A CA 1
ATOM 2551 C C . TYR A 1 305 ? 2.577 8.025 -22.703 1.00 42.06 305 TYR A C 1
ATOM 2553 O O . TYR A 1 305 ? 3.578 7.402 -23.047 1.00 42.06 305 TYR A O 1
ATOM 2561 N N . LEU A 1 306 ? 1.349 7.605 -23.009 1.00 37.00 306 LEU A N 1
ATOM 2562 C CA . LEU A 1 306 ? 1.065 6.432 -23.831 1.00 37.00 306 LEU A CA 1
ATOM 2563 C C . LEU A 1 306 ? 1.368 6.736 -25.302 1.00 37.00 306 LEU A C 1
ATOM 2565 O O . LEU A 1 306 ? 2.095 5.981 -25.925 1.00 37.00 306 LEU A O 1
ATOM 2569 N N . SER A 1 307 ? 0.955 7.887 -25.844 1.00 38.78 307 SER A N 1
ATOM 2570 C CA . SER A 1 307 ? 1.300 8.271 -27.226 1.00 38.78 307 SER A CA 1
ATOM 2571 C C . SER A 1 307 ? 2.786 8.575 -27.441 1.00 38.78 307 SER A C 1
ATOM 2573 O O . SER A 1 307 ? 3.260 8.356 -28.556 1.00 38.78 307 SER A O 1
ATOM 2575 N N . SER A 1 308 ? 3.537 8.997 -26.410 1.00 42.72 308 SER A N 1
ATOM 2576 C CA . SER A 1 308 ? 5.002 9.094 -26.504 1.00 42.72 308 SER A CA 1
ATOM 2577 C C . SER A 1 308 ? 5.660 7.708 -26.516 1.00 42.72 308 SER A C 1
ATOM 2579 O O . SER A 1 308 ? 6.572 7.473 -27.303 1.00 42.72 308 SER A O 1
ATOM 2581 N N . LYS A 1 309 ? 5.145 6.743 -25.736 1.00 41.59 309 LYS A N 1
ATOM 2582 C CA . LYS A 1 309 ? 5.692 5.374 -25.670 1.00 41.59 309 LYS A CA 1
ATOM 2583 C C . LYS A 1 309 ? 5.232 4.435 -26.792 1.00 41.59 309 LYS A C 1
ATOM 2585 O O . LYS A 1 309 ? 5.953 3.494 -27.113 1.00 41.59 309 LYS A O 1
ATOM 2590 N N . THR A 1 310 ? 4.083 4.676 -27.417 1.00 40.44 310 THR A N 1
ATOM 2591 C CA . THR A 1 310 ? 3.536 3.841 -28.498 1.00 40.44 310 THR A CA 1
ATOM 2592 C C . THR A 1 310 ? 3.207 4.702 -29.719 1.00 40.44 310 THR A C 1
ATOM 2594 O O . THR A 1 310 ? 2.080 5.176 -29.864 1.00 40.44 310 THR A O 1
ATOM 2597 N N . ARG A 1 311 ? 4.214 4.924 -30.578 1.00 38.59 311 ARG A N 1
ATOM 2598 C CA . ARG A 1 311 ? 4.153 5.462 -31.961 1.00 38.59 311 ARG A CA 1
ATOM 2599 C C . ARG A 1 311 ? 2.770 5.984 -32.435 1.00 38.59 311 ARG A C 1
ATOM 2601 O O . ARG A 1 311 ? 2.166 5.403 -33.331 1.00 38.59 311 ARG A O 1
ATOM 2608 N N . GLY A 1 312 ? 2.269 7.091 -31.877 1.00 31.73 312 GLY A N 1
ATOM 2609 C CA . GLY A 1 312 ? 1.121 7.827 -32.434 1.00 31.73 312 GLY A CA 1
ATOM 2610 C C . GLY A 1 312 ? -0.269 7.170 -32.365 1.00 31.73 312 GLY A C 1
ATOM 2611 O O . GLY A 1 312 ? -1.184 7.648 -33.038 1.00 31.73 312 GLY A O 1
ATOM 2612 N N . LEU A 1 313 ? -0.489 6.131 -31.556 1.00 33.94 313 LEU A N 1
ATOM 2613 C CA . LEU A 1 313 ? -1.842 5.597 -31.348 1.00 33.94 313 LEU A CA 1
ATOM 2614 C C . LEU A 1 313 ? -2.658 6.541 -30.441 1.00 33.94 313 LEU A C 1
ATOM 2616 O O . LEU A 1 313 ? -2.248 6.906 -29.339 1.00 33.94 313 LEU A O 1
ATOM 2620 N N . ARG A 1 314 ? -3.820 6.994 -30.931 1.00 33.31 314 ARG A N 1
ATOM 2621 C CA . ARG A 1 314 ? -4.787 7.782 -30.151 1.00 33.31 314 ARG A CA 1
ATOM 2622 C C . ARG A 1 314 ? -5.594 6.829 -29.268 1.00 33.31 314 ARG A C 1
ATOM 2624 O O . ARG A 1 314 ? -6.467 6.128 -29.771 1.00 33.31 314 ARG A O 1
ATOM 2631 N N . PHE A 1 315 ? -5.342 6.830 -27.962 1.00 43.00 315 PHE A N 1
ATOM 2632 C CA . PHE A 1 315 ? -6.053 5.958 -27.025 1.00 43.00 315 PHE A CA 1
ATOM 2633 C C . PHE A 1 315 ? -7.339 6.616 -26.517 1.00 43.00 315 PHE A C 1
ATOM 2635 O O . PHE A 1 315 ? -7.336 7.527 -25.685 1.00 43.00 315 PHE A O 1
ATOM 2642 N N . GLY A 1 316 ? -8.466 6.152 -27.056 1.00 35.12 316 GLY A N 1
ATOM 2643 C CA . GLY A 1 316 ? -9.800 6.401 -26.517 1.00 35.12 316 GLY A CA 1
ATOM 2644 C C . GLY A 1 316 ? -10.069 5.456 -25.349 1.00 35.12 316 GLY A C 1
ATOM 2645 O O . GLY A 1 316 ? -10.720 4.427 -25.517 1.00 35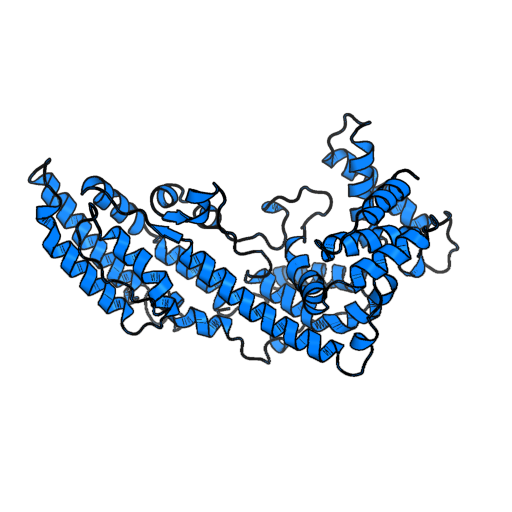.12 316 GLY A O 1
ATOM 2646 N N . LEU A 1 317 ? -9.529 5.769 -24.171 1.00 39.81 317 LEU A N 1
ATOM 2647 C CA . LEU A 1 317 ? -9.818 5.024 -22.947 1.00 39.81 317 LEU A CA 1
ATOM 2648 C C . LEU A 1 317 ? -11.255 5.306 -22.496 1.00 39.81 317 LEU A C 1
ATOM 2650 O O . LEU A 1 317 ? -11.545 6.330 -21.883 1.00 39.81 317 LEU A O 1
ATOM 2654 N N . ASP A 1 318 ? -12.152 4.369 -22.783 1.00 42.00 318 ASP A N 1
ATOM 2655 C CA . ASP A 1 318 ? -13.449 4.298 -22.124 1.00 42.00 318 ASP A CA 1
ATOM 2656 C C . ASP A 1 318 ? -13.306 3.491 -20.826 1.00 42.00 318 ASP A C 1
ATOM 2658 O O . ASP A 1 318 ? -13.361 2.259 -20.822 1.00 42.00 318 ASP A O 1
ATOM 2662 N N . ILE A 1 319 ? -13.065 4.203 -19.722 1.00 42.72 319 ILE A N 1
ATOM 2663 C CA . ILE A 1 319 ? -12.887 3.644 -18.370 1.00 42.72 319 ILE A CA 1
ATOM 2664 C C . ILE A 1 319 ? -14.139 2.846 -17.951 1.00 42.72 319 ILE A C 1
ATOM 2666 O O . ILE A 1 319 ? -14.040 1.917 -17.153 1.00 42.72 319 ILE A O 1
ATOM 2670 N N . THR A 1 320 ? -15.307 3.128 -18.549 1.00 41.53 320 THR A N 1
ATOM 2671 C CA . THR A 1 320 ? -16.559 2.406 -18.266 1.00 41.53 320 THR A CA 1
ATOM 2672 C C . THR A 1 320 ? -16.554 0.954 -18.753 1.00 41.53 320 THR A C 1
ATOM 2674 O O . THR A 1 320 ? -17.329 0.152 -18.245 1.00 41.53 320 THR A O 1
ATOM 2677 N N . LYS A 1 321 ? -15.652 0.592 -19.679 1.00 42.19 321 LYS A N 1
ATOM 2678 C CA . LYS A 1 321 ? -15.531 -0.762 -20.259 1.00 42.19 321 LYS A CA 1
ATOM 2679 C C . LYS A 1 321 ? -14.444 -1.623 -19.616 1.00 42.19 321 LYS A C 1
ATOM 2681 O O . LYS A 1 321 ? -14.247 -2.769 -19.996 1.00 42.19 321 LYS A O 1
ATOM 2686 N N . ILE A 1 322 ? -13.694 -1.069 -18.665 1.00 45.44 322 ILE A N 1
ATOM 2687 C CA . ILE A 1 322 ? -12.608 -1.777 -17.967 1.00 45.44 322 ILE A CA 1
ATOM 2688 C C . ILE A 1 322 ? -13.174 -2.664 -16.829 1.00 45.44 322 ILE A C 1
ATOM 2690 O O . ILE A 1 322 ? -12.476 -3.517 -16.289 1.00 45.44 322 ILE A O 1
ATOM 2694 N N . GLY A 1 323 ? -14.465 -2.511 -16.509 1.00 44.41 323 GLY A N 1
ATOM 2695 C CA . GLY A 1 323 ? -15.158 -3.165 -15.395 1.00 44.41 323 GLY A CA 1
ATOM 2696 C C . GLY A 1 323 ? -16.007 -4.398 -15.729 1.00 44.41 323 GLY A C 1
ATOM 2697 O O . GLY A 1 323 ? -16.815 -4.783 -14.890 1.00 44.41 323 GLY A O 1
ATOM 2698 N N . ASP A 1 324 ? -15.860 -5.035 -16.899 1.00 44.91 324 ASP A N 1
ATOM 2699 C CA . ASP A 1 324 ? -16.721 -6.178 -17.280 1.00 44.91 324 ASP A CA 1
ATOM 2700 C C . ASP A 1 324 ? -16.572 -7.399 -16.349 1.00 44.91 324 ASP A C 1
ATOM 2702 O O . ASP A 1 324 ? -17.447 -8.265 -16.295 1.00 44.91 324 ASP A O 1
ATOM 2706 N N . ARG A 1 325 ? -15.499 -7.458 -15.546 1.00 56.34 325 ARG A N 1
ATOM 2707 C CA . ARG A 1 325 ? -15.403 -8.379 -14.412 1.00 56.34 325 ARG A CA 1
ATOM 2708 C C . ARG A 1 325 ? -15.788 -7.652 -13.128 1.00 56.34 325 ARG A C 1
ATOM 2710 O O . ARG A 1 325 ? -15.088 -6.738 -12.700 1.00 56.34 325 ARG A O 1
ATOM 2717 N N . ALA A 1 326 ? -16.857 -8.115 -12.480 1.00 61.38 326 ALA A N 1
ATOM 2718 C CA . ALA A 1 326 ? -17.215 -7.670 -11.139 1.00 61.38 326 ALA A CA 1
ATOM 2719 C C . ALA A 1 326 ? -16.041 -7.937 -10.183 1.00 61.38 326 ALA A C 1
ATOM 2721 O O . ALA A 1 326 ? -15.741 -9.088 -9.859 1.00 61.38 326 ALA A O 1
ATOM 2722 N N . SER A 1 327 ? -15.355 -6.873 -9.774 1.00 81.06 327 SER A N 1
ATOM 2723 C CA . SER A 1 327 ? -14.272 -6.968 -8.801 1.00 81.06 327 SER A CA 1
ATOM 2724 C C . SER A 1 327 ? -14.801 -7.412 -7.435 1.00 81.06 327 SER A C 1
ATOM 2726 O O . SER A 1 327 ? -15.906 -7.065 -7.007 1.00 81.06 327 SER A O 1
ATOM 2728 N N . ARG A 1 328 ? -13.973 -8.180 -6.737 1.00 90.00 328 ARG A N 1
ATOM 2729 C CA . ARG A 1 328 ? -14.147 -8.659 -5.371 1.00 90.00 328 ARG A CA 1
ATOM 2730 C C . ARG A 1 328 ? -13.869 -7.564 -4.343 1.00 90.00 328 ARG A C 1
ATOM 2732 O O . ARG A 1 328 ? -14.476 -7.611 -3.279 1.00 90.00 328 ARG A O 1
ATOM 2739 N N . VAL A 1 329 ? -13.030 -6.566 -4.654 1.00 92.50 329 VAL A N 1
ATOM 2740 C CA . VAL A 1 329 ? -12.588 -5.530 -3.695 1.00 92.50 329 VAL A CA 1
ATOM 2741 C C . VAL A 1 329 ? -13.766 -4.832 -2.993 1.00 92.50 329 VAL A C 1
ATOM 2743 O O . VAL A 1 329 ? -13.792 -4.863 -1.760 1.00 92.50 329 VAL A O 1
ATOM 2746 N N . PRO A 1 330 ? -14.783 -4.278 -3.693 1.00 91.69 330 PRO A N 1
ATOM 2747 C CA . PRO A 1 330 ? -15.876 -3.583 -3.015 1.00 91.69 330 PRO A CA 1
ATOM 2748 C C . PRO A 1 330 ? -16.647 -4.501 -2.081 1.00 91.69 330 PRO A C 1
ATOM 2750 O O . PRO A 1 330 ? -16.911 -4.136 -0.938 1.00 91.69 330 PRO A O 1
ATOM 2753 N N . ASN A 1 331 ? -16.959 -5.712 -2.547 1.00 90.38 331 ASN A N 1
ATOM 2754 C CA . ASN A 1 331 ? -17.728 -6.686 -1.783 1.00 90.38 331 ASN A CA 1
ATOM 2755 C C . ASN A 1 331 ? -16.985 -7.144 -0.523 1.00 90.38 331 ASN A C 1
ATOM 2757 O O . ASN A 1 331 ? -17.626 -7.272 0.517 1.00 90.38 331 ASN A O 1
ATOM 2761 N N . THR A 1 332 ? -15.659 -7.313 -0.588 1.00 94.75 332 THR A N 1
ATOM 2762 C CA . THR A 1 332 ? -14.827 -7.687 0.566 1.00 94.75 332 THR A CA 1
ATOM 2763 C C . THR A 1 332 ? -14.876 -6.646 1.685 1.00 94.75 332 THR A C 1
ATOM 2765 O O . THR A 1 332 ? -14.954 -7.005 2.855 1.00 94.75 332 THR A O 1
ATOM 2768 N N . PHE A 1 333 ? -14.865 -5.352 1.350 1.00 94.88 333 PHE A N 1
ATOM 2769 C CA . PHE A 1 333 ? -14.848 -4.276 2.352 1.00 94.88 333 PHE A CA 1
ATOM 2770 C C . PHE A 1 333 ? -16.223 -3.679 2.649 1.00 94.88 333 PHE A C 1
ATOM 2772 O O . PHE A 1 333 ? -16.355 -2.855 3.558 1.00 94.88 333 PHE A O 1
ATOM 2779 N N . LYS A 1 334 ? -17.266 -4.104 1.924 1.00 92.44 334 LYS A N 1
ATOM 2780 C CA . LYS A 1 334 ? -18.611 -3.531 2.016 1.00 92.44 334 LYS A CA 1
ATOM 2781 C C . LYS A 1 334 ? -19.119 -3.522 3.453 1.00 92.44 334 LYS A C 1
ATOM 2783 O O . LYS A 1 334 ? -19.569 -2.483 3.926 1.00 92.44 334 LYS A O 1
ATOM 2788 N N . LYS A 1 335 ? -19.035 -4.638 4.184 1.00 93.06 335 LYS A N 1
ATOM 2789 C CA . LYS A 1 335 ? -19.556 -4.696 5.562 1.00 93.06 335 LYS A CA 1
ATOM 2790 C C . LYS A 1 335 ? -18.715 -3.906 6.562 1.00 93.06 335 LYS A C 1
ATOM 2792 O O . LYS A 1 335 ? -19.306 -3.354 7.493 1.00 93.06 335 LYS A O 1
ATOM 2797 N N . THR A 1 336 ? -17.399 -3.819 6.351 1.00 95.62 336 THR A N 1
ATOM 2798 C CA . THR A 1 336 ? -16.473 -3.005 7.155 1.00 95.62 336 THR A CA 1
ATOM 2799 C C . THR A 1 336 ? -16.770 -1.520 6.981 1.00 95.62 336 THR A C 1
ATOM 2801 O O . THR A 1 336 ? -17.023 -0.824 7.959 1.00 95.62 336 THR A O 1
ATOM 2804 N N . VAL A 1 337 ? -16.844 -1.036 5.736 1.00 94.50 337 VAL A N 1
ATOM 2805 C CA . VAL A 1 337 ? -17.211 0.356 5.425 1.00 94.50 337 VAL A CA 1
ATOM 2806 C C . VAL A 1 337 ? -18.606 0.680 5.957 1.00 94.50 337 VAL A C 1
ATOM 2808 O O . VAL A 1 337 ? -18.808 1.695 6.623 1.00 94.50 337 VAL A O 1
ATOM 2811 N N . GLY A 1 338 ? -19.563 -0.226 5.740 1.00 92.12 338 GLY A N 1
ATOM 2812 C CA . GLY A 1 338 ? -20.944 -0.104 6.207 1.00 92.12 338 GLY A CA 1
ATOM 2813 C C . GLY A 1 338 ? -21.127 -0.124 7.728 1.00 92.12 338 GLY A C 1
ATOM 2814 O O . GLY A 1 338 ? -22.266 -0.098 8.189 1.00 92.12 338 GLY A O 1
ATOM 2815 N N . PHE A 1 339 ? -20.053 -0.240 8.515 1.00 94.81 339 PHE A N 1
ATOM 2816 C CA . PHE A 1 339 ? -20.105 -0.065 9.965 1.00 94.81 339 PHE A CA 1
ATOM 2817 C C . PHE A 1 339 ? -20.232 1.413 10.356 1.00 94.81 339 PHE A C 1
ATOM 2819 O O . PHE A 1 339 ? -20.950 1.734 11.298 1.00 94.81 339 PHE A O 1
ATOM 2826 N N . GLY A 1 340 ? -19.561 2.311 9.631 1.00 91.94 340 GLY A N 1
ATOM 2827 C CA . GLY A 1 340 ? -19.560 3.747 9.937 1.00 91.94 340 GLY A CA 1
ATOM 2828 C C . GLY A 1 340 ? -20.017 4.645 8.800 1.00 91.94 340 GLY A C 1
ATOM 2829 O O . GLY A 1 340 ? -20.348 5.802 9.037 1.00 91.94 340 GLY A O 1
ATOM 2830 N N . VAL A 1 341 ? -20.076 4.128 7.574 1.00 89.38 341 VAL A N 1
ATOM 2831 C CA . VAL A 1 341 ? -20.519 4.887 6.410 1.00 89.38 341 VAL A CA 1
ATOM 2832 C C . VAL A 1 341 ? -21.861 4.341 5.910 1.00 89.38 341 VAL A C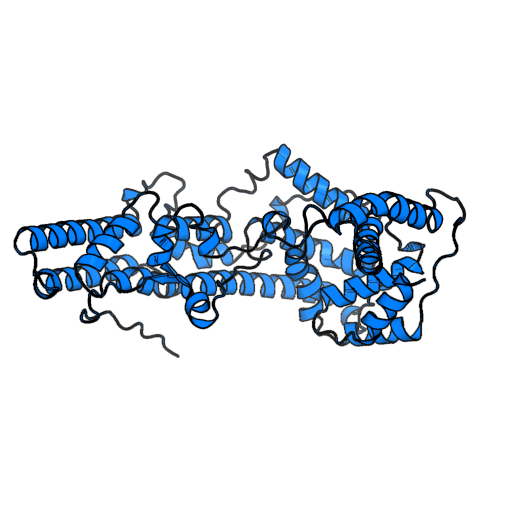 1
ATOM 2834 O O . VAL A 1 341 ? -21.944 3.157 5.570 1.00 89.38 341 VAL A O 1
ATOM 2837 N N . PRO A 1 342 ? -22.900 5.184 5.781 1.00 83.38 342 PRO A N 1
ATOM 2838 C CA . PRO A 1 342 ? -24.168 4.800 5.169 1.00 83.38 342 PRO A CA 1
ATOM 2839 C C . PRO A 1 342 ? -23.986 4.221 3.756 1.00 83.38 342 PRO A C 1
ATOM 2841 O O . PRO A 1 342 ? -23.271 4.779 2.916 1.00 83.38 342 PRO A O 1
ATOM 2844 N N . GLN A 1 343 ? -24.631 3.086 3.479 1.00 69.19 343 GLN A N 1
ATOM 2845 C CA . GLN A 1 343 ? -24.478 2.379 2.199 1.00 69.19 343 GLN A CA 1
ATOM 2846 C C . GLN A 1 343 ? -25.503 2.812 1.144 1.00 69.19 343 GLN A C 1
ATOM 2848 O O . GLN A 1 343 ? -25.191 2.784 -0.044 1.00 69.19 343 GLN A O 1
ATOM 2853 N N . ASP A 1 344 ? -26.665 3.317 1.564 1.00 61.69 344 ASP A N 1
ATOM 2854 C CA . ASP A 1 344 ? -27.809 3.596 0.683 1.00 61.69 344 ASP A CA 1
ATOM 2855 C C . ASP A 1 344 ? -27.842 5.034 0.135 1.00 61.69 344 ASP A C 1
ATOM 2857 O O . ASP A 1 344 ? -28.904 5.642 0.004 1.00 61.69 344 ASP A O 1
ATOM 2861 N N . GLY A 1 345 ? -26.674 5.605 -0.182 1.00 52.78 345 GLY A N 1
ATOM 2862 C CA . GLY A 1 345 ? -26.580 6.868 -0.926 1.00 52.78 345 GLY A CA 1
ATOM 2863 C C . GLY A 1 345 ? -27.350 8.034 -0.292 1.00 52.78 345 GLY A C 1
ATOM 2864 O O . GLY A 1 345 ? -28.260 8.579 -0.909 1.00 52.78 345 GLY A O 1
ATOM 2865 N N . ALA A 1 346 ? -26.962 8.417 0.929 1.00 49.31 346 ALA A N 1
ATOM 2866 C CA . ALA A 1 346 ? -27.525 9.523 1.718 1.00 49.31 346 ALA A CA 1
ATOM 2867 C C . ALA A 1 346 ? -28.935 9.320 2.312 1.00 49.31 346 ALA A C 1
ATOM 2869 O O . ALA A 1 346 ? -29.417 10.223 2.991 1.00 49.31 346 ALA A O 1
ATOM 2870 N N . LYS A 1 347 ? -29.588 8.160 2.130 1.00 51.16 347 LYS A N 1
ATOM 2871 C CA . LYS A 1 347 ? -30.903 7.903 2.754 1.00 51.16 347 LYS A CA 1
ATOM 2872 C C . LYS A 1 347 ? -30.841 7.572 4.245 1.00 51.16 347 LYS A C 1
ATOM 2874 O O . LYS A 1 347 ? -31.728 7.995 4.975 1.00 51.16 347 LYS A O 1
ATOM 2879 N N . SER A 1 348 ? -29.813 6.856 4.693 1.00 56.53 348 SER A N 1
ATOM 2880 C CA . SER A 1 348 ? -29.602 6.613 6.123 1.00 56.53 348 SER A CA 1
ATOM 2881 C C . SER A 1 348 ? -28.708 7.712 6.697 1.00 56.53 348 SER A C 1
ATOM 2883 O O . SER A 1 348 ? -27.578 7.881 6.217 1.00 56.53 348 SER A O 1
ATOM 2885 N N . PRO A 1 349 ? -29.180 8.486 7.683 1.00 70.50 349 PRO A N 1
ATOM 2886 C CA . PRO A 1 349 ? -28.375 9.520 8.307 1.00 70.50 349 PRO A CA 1
ATOM 2887 C C . PRO A 1 349 ? -27.205 8.902 9.100 1.00 70.50 349 PRO A C 1
ATOM 2889 O O . PRO A 1 349 ? -27.254 7.762 9.559 1.00 70.50 349 PRO A O 1
ATOM 2892 N N . LEU A 1 350 ? -26.094 9.643 9.221 1.00 75.38 350 LEU A N 1
ATOM 2893 C CA . LEU A 1 350 ? -24.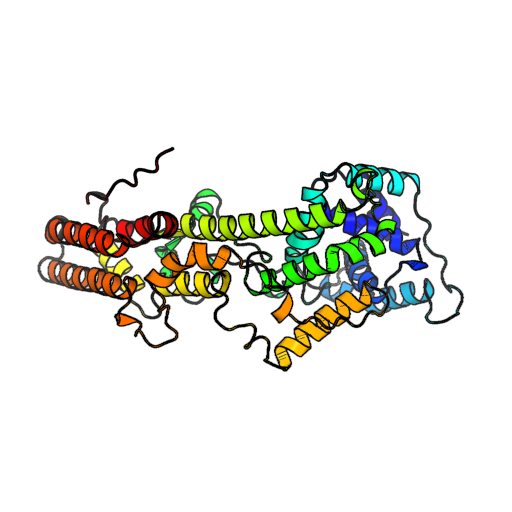851 9.160 9.855 1.00 75.38 350 LEU A CA 1
ATOM 2894 C C . LEU A 1 350 ? -25.060 8.662 11.298 1.00 75.38 350 LEU A C 1
ATOM 2896 O O . LEU A 1 350 ? -24.346 7.761 11.740 1.00 75.38 350 LEU A O 1
ATOM 2900 N N . ASN A 1 351 ? -26.044 9.226 12.002 1.00 79.31 351 ASN A N 1
ATOM 2901 C CA . ASN A 1 351 ? -26.428 8.871 13.369 1.00 79.31 351 ASN A CA 1
ATOM 2902 C C . ASN A 1 351 ? -27.087 7.484 13.495 1.00 79.31 351 ASN A C 1
ATOM 2904 O O . ASN A 1 351 ? -27.190 6.977 14.603 1.00 79.31 351 ASN A O 1
ATOM 2908 N N . GLU A 1 352 ? -27.494 6.844 12.397 1.00 82.62 352 GLU A N 1
ATOM 2909 C CA . GLU A 1 352 ? -28.070 5.489 12.420 1.00 82.62 352 GLU A CA 1
ATOM 2910 C C . GLU A 1 352 ? -27.021 4.382 12.223 1.00 82.62 352 GLU A C 1
ATOM 2912 O O . GLU A 1 352 ? -27.333 3.191 12.280 1.00 82.62 352 GLU A O 1
ATOM 2917 N N . THR A 1 353 ? -25.756 4.744 11.995 1.00 91.94 353 THR A N 1
ATOM 2918 C CA . THR A 1 353 ? -24.687 3.759 11.790 1.00 91.94 353 THR A CA 1
ATOM 2919 C C . THR A 1 353 ? -24.288 3.075 13.105 1.00 91.94 353 THR A C 1
ATOM 2921 O O . THR A 1 353 ? -24.314 3.708 14.162 1.00 91.94 353 THR A O 1
ATOM 2924 N N . PRO A 1 354 ? -23.841 1.805 13.080 1.00 94.94 354 PRO A N 1
ATOM 2925 C CA . PRO A 1 354 ? -23.262 1.166 14.264 1.00 94.94 354 PRO A CA 1
ATOM 2926 C C . PRO A 1 354 ? -22.095 1.945 14.872 1.00 94.94 354 PRO A C 1
ATOM 2928 O O . PRO A 1 354 ? -21.932 1.952 16.087 1.00 94.94 354 PRO A O 1
ATOM 2931 N N . LEU A 1 355 ? -21.303 2.644 14.053 1.00 95.75 355 LEU A N 1
ATOM 2932 C CA . LEU A 1 355 ? -20.269 3.531 14.571 1.00 95.75 355 LEU A CA 1
ATOM 2933 C C . LEU A 1 355 ? -20.861 4.668 15.409 1.00 95.75 355 LEU A C 1
ATOM 2935 O O . LEU A 1 355 ? -20.313 4.958 16.464 1.00 95.75 355 LEU A O 1
ATOM 2939 N N . ALA A 1 356 ? -21.956 5.295 14.975 1.00 94.75 356 ALA A N 1
ATOM 2940 C CA . ALA A 1 356 ? -22.619 6.328 15.769 1.00 94.75 356 ALA A CA 1
ATOM 2941 C C . ALA A 1 356 ? -23.123 5.773 17.107 1.00 94.75 356 ALA A C 1
ATOM 2943 O O . ALA A 1 356 ? -22.848 6.363 18.146 1.00 94.75 356 ALA A O 1
ATOM 2944 N N . GLN A 1 357 ? -23.722 4.579 17.103 1.00 95.75 357 GLN A N 1
ATOM 2945 C CA . GLN A 1 357 ? -24.124 3.898 18.340 1.00 95.75 357 GLN A CA 1
ATOM 2946 C C . GLN A 1 357 ? -22.921 3.636 19.261 1.00 95.75 357 GLN A C 1
ATOM 2948 O O . GLN A 1 357 ? -22.997 3.846 20.468 1.00 95.75 357 GLN A O 1
ATOM 2953 N N . TYR A 1 358 ? -21.774 3.238 18.704 1.00 97.56 358 TYR A N 1
ATOM 2954 C CA . TYR A 1 358 ? -20.538 3.102 19.475 1.00 97.56 358 TYR A CA 1
ATOM 2955 C C . TYR A 1 358 ? -20.030 4.449 20.025 1.00 97.56 358 TYR A C 1
ATOM 2957 O O . TYR A 1 358 ? -19.551 4.508 21.159 1.00 97.56 358 TYR A O 1
ATOM 2965 N N . MET A 1 359 ? -20.172 5.545 19.272 1.00 96.88 359 MET A N 1
ATOM 2966 C CA . MET A 1 359 ? -19.840 6.896 19.747 1.00 96.88 359 MET A CA 1
ATOM 2967 C C . MET A 1 359 ? -20.735 7.344 20.913 1.00 96.88 359 MET A C 1
ATOM 2969 O O . MET A 1 359 ? -20.249 8.020 21.824 1.00 96.88 359 MET A O 1
ATOM 2973 N N . ASP A 1 360 ? -22.000 6.918 20.934 1.00 96.44 360 ASP A N 1
ATOM 2974 C CA . ASP A 1 360 ? -22.919 7.157 22.053 1.00 96.44 360 ASP A CA 1
ATOM 2975 C C . ASP A 1 360 ? -22.534 6.333 23.292 1.00 96.44 360 ASP A C 1
ATOM 2977 O O . ASP A 1 360 ? -22.613 6.823 24.421 1.00 96.44 360 ASP A O 1
ATOM 2981 N N . ILE A 1 361 ? -22.068 5.090 23.108 1.00 97.25 361 ILE A N 1
ATOM 2982 C CA . ILE A 1 361 ? -21.545 4.249 24.199 1.00 97.25 361 ILE A CA 1
ATOM 2983 C C . ILE A 1 361 ? -20.360 4.938 24.884 1.00 97.25 361 ILE A C 1
ATOM 2985 O O . ILE A 1 361 ? -20.380 5.120 26.103 1.00 97.25 361 ILE A O 1
ATOM 2989 N N . ILE A 1 362 ? -19.343 5.356 24.121 1.00 97.19 362 ILE A N 1
ATOM 2990 C CA . ILE A 1 362 ? -18.165 6.021 24.705 1.00 97.19 362 ILE A CA 1
ATOM 2991 C C . ILE A 1 362 ? -18.511 7.391 25.305 1.00 97.19 362 ILE A C 1
ATOM 2993 O O . ILE A 1 362 ? -17.878 7.801 26.274 1.00 97.19 362 ILE A O 1
ATOM 2997 N N . GLY A 1 363 ? -19.536 8.075 24.784 1.00 97.06 363 GLY A N 1
ATOM 2998 C CA . GLY A 1 363 ? -20.024 9.342 25.331 1.00 97.06 363 GLY A CA 1
ATOM 2999 C C . GLY A 1 363 ? -20.619 9.203 26.714 1.00 97.06 363 GLY A C 1
ATOM 3000 O O . GLY A 1 363 ? -20.167 9.873 27.641 1.00 97.06 363 GLY A O 1
ATOM 3001 N N . ARG A 1 364 ? -21.556 8.262 26.867 1.00 97.31 364 ARG A N 1
ATOM 3002 C CA . ARG A 1 364 ? -22.149 7.941 28.170 1.00 97.31 364 ARG A CA 1
ATOM 3003 C C . ARG A 1 364 ? -21.076 7.534 29.180 1.00 97.31 364 ARG A C 1
ATOM 3005 O O . ARG A 1 364 ? -21.059 8.041 30.296 1.00 97.31 364 ARG A O 1
ATOM 3012 N N . LEU A 1 365 ? -20.129 6.682 28.776 1.00 96.81 365 LEU A N 1
ATOM 3013 C CA . LEU A 1 365 ? -19.012 6.288 29.641 1.00 96.81 365 LEU A CA 1
ATOM 3014 C C . LEU A 1 365 ? -18.147 7.481 30.056 1.00 96.81 365 LEU A C 1
ATOM 3016 O O . LEU A 1 365 ? -17.758 7.582 31.217 1.00 96.81 365 LEU A O 1
ATOM 3020 N N . ARG A 1 366 ? -17.842 8.393 29.126 1.00 97.19 366 ARG A N 1
ATOM 3021 C CA . ARG A 1 366 ? -17.050 9.589 29.422 1.00 97.19 366 ARG A CA 1
ATOM 3022 C C . ARG A 1 366 ? -17.747 10.479 30.449 1.00 97.19 366 ARG A C 1
ATOM 3024 O O . ARG A 1 366 ? -17.092 10.906 31.394 1.00 97.19 366 ARG A O 1
ATOM 3031 N N . GLU A 1 367 ? -19.036 10.756 30.270 1.00 96.62 367 GLU A N 1
ATOM 3032 C CA . GLU A 1 367 ? -19.828 11.573 31.203 1.00 96.62 367 GLU A CA 1
ATOM 3033 C C . GLU A 1 367 ? -19.808 10.986 32.616 1.00 96.62 367 GLU A C 1
ATOM 3035 O O . GLU A 1 367 ? -19.534 11.687 33.587 1.00 96.62 367 GLU A O 1
ATOM 3040 N N . GLU A 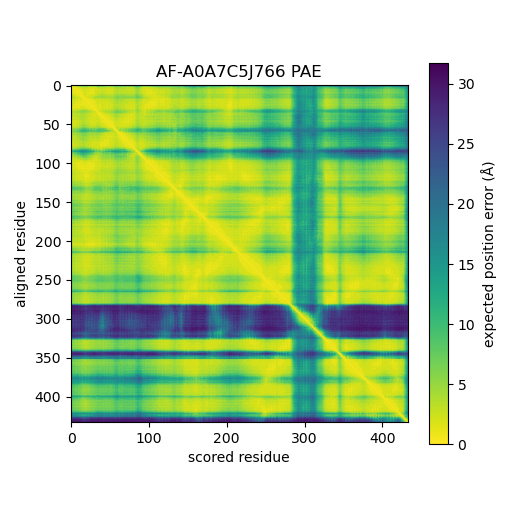1 368 ? -19.992 9.674 32.728 1.00 94.81 368 GLU A N 1
ATOM 3041 C CA . GLU A 1 368 ? -19.965 8.971 34.009 1.00 94.81 368 GLU A CA 1
ATOM 3042 C C . GLU A 1 368 ? -18.583 8.980 34.666 1.00 94.81 368 GLU A C 1
ATOM 3044 O O . GLU A 1 368 ? -18.477 9.142 35.881 1.00 94.81 368 GLU A O 1
ATOM 3049 N N . MET A 1 369 ? -17.513 8.811 33.884 1.00 95.31 369 MET A N 1
ATOM 3050 C CA . MET A 1 369 ? -16.143 8.888 34.394 1.00 95.31 369 MET A CA 1
ATOM 3051 C C . MET A 1 369 ? -15.801 10.300 34.880 1.00 95.31 369 MET A C 1
ATOM 3053 O O . MET A 1 369 ? -15.145 10.441 35.912 1.00 95.31 369 MET A O 1
ATOM 3057 N N . VAL A 1 370 ? -16.256 11.337 34.169 1.00 95.88 370 VAL A N 1
ATOM 3058 C CA . VAL A 1 370 ? -16.105 12.736 34.598 1.00 95.88 370 VAL A CA 1
ATOM 3059 C C . VAL A 1 370 ? -16.859 12.964 35.907 1.00 95.88 370 VAL A C 1
ATOM 3061 O O . VAL A 1 370 ? -16.250 13.403 36.878 1.00 95.88 370 VAL A O 1
ATOM 3064 N N . GLN A 1 371 ? -18.130 12.564 35.985 1.00 95.06 371 GLN A N 1
ATOM 3065 C CA . GLN A 1 371 ? -18.941 12.712 37.195 1.00 95.06 371 GLN A CA 1
ATOM 3066 C C . GLN A 1 371 ? -18.342 11.961 38.398 1.00 95.06 371 GLN A C 1
ATOM 3068 O O . GLN A 1 371 ? -18.333 12.471 39.522 1.00 95.06 371 GLN A O 1
ATOM 3073 N N . ALA A 1 372 ? -17.810 10.754 38.178 1.00 93.25 372 ALA A N 1
ATOM 3074 C CA . ALA A 1 372 ? -17.139 9.983 39.220 1.00 93.25 372 ALA A CA 1
ATOM 3075 C C . ALA A 1 372 ? -15.917 10.727 39.779 1.00 93.25 372 ALA A C 1
ATOM 3077 O O . ALA A 1 372 ? -15.721 10.732 40.993 1.00 93.25 372 ALA A O 1
ATOM 3078 N N . ARG A 1 373 ? -15.138 11.394 38.915 1.00 92.88 373 ARG A N 1
ATOM 3079 C CA . ARG A 1 373 ? -13.976 12.200 39.319 1.00 92.88 373 ARG A CA 1
ATOM 3080 C C . ARG A 1 373 ? -14.348 13.522 39.983 1.00 92.88 373 ARG A C 1
ATOM 3082 O O . ARG A 1 373 ? -13.646 13.952 40.889 1.00 92.88 373 ARG A O 1
ATOM 3089 N N . GLU A 1 374 ? -15.436 14.156 39.560 1.00 92.94 374 GLU A N 1
ATOM 3090 C CA . GLU A 1 374 ? -15.956 15.360 40.221 1.00 92.94 374 GLU A CA 1
ATOM 3091 C C . GLU A 1 374 ? -16.454 15.050 41.637 1.00 92.94 374 GLU A C 1
ATOM 3093 O O . GLU A 1 374 ? -16.252 15.839 42.555 1.00 92.94 374 GLU A O 1
ATOM 3098 N N . THR A 1 375 ? -17.061 13.875 41.828 1.00 93.19 375 THR A N 1
ATOM 3099 C CA . THR A 1 375 ? -17.533 13.416 43.143 1.00 93.19 375 THR A CA 1
ATOM 3100 C C . THR A 1 375 ? -16.373 12.969 44.035 1.00 93.19 375 THR A C 1
ATOM 3102 O O . THR A 1 375 ? -16.370 13.231 45.236 1.00 93.19 375 THR A O 1
ATOM 3105 N N . ASN A 1 376 ? -15.393 12.271 43.459 1.00 91.12 376 ASN A N 1
ATOM 3106 C CA . ASN A 1 376 ? -14.193 11.818 44.147 1.00 91.12 376 ASN A CA 1
ATOM 3107 C C . ASN A 1 376 ? -12.976 11.951 43.214 1.00 91.12 376 ASN A C 1
ATOM 3109 O O . ASN A 1 376 ? -12.830 11.130 42.303 1.00 91.12 376 ASN A O 1
ATOM 3113 N N . PRO A 1 377 ? -12.069 12.916 43.455 1.00 88.75 377 PRO A N 1
ATOM 3114 C CA . PRO A 1 377 ? -10.876 13.109 42.630 1.00 88.75 377 PRO A CA 1
ATOM 3115 C C . PRO A 1 377 ? -10.001 11.855 42.482 1.00 88.75 377 PRO A C 1
ATOM 3117 O O . PRO A 1 377 ? -9.400 11.663 41.422 1.00 88.75 377 PRO A O 1
ATOM 3120 N N . ASP A 1 378 ? -10.007 10.980 43.496 1.00 88.38 378 ASP A N 1
ATOM 3121 C CA . ASP A 1 378 ? -9.249 9.724 43.561 1.00 88.38 378 ASP A CA 1
ATOM 3122 C C . ASP A 1 378 ? -10.076 8.497 43.121 1.00 88.38 378 ASP A C 1
ATOM 3124 O O . ASP A 1 378 ? -9.752 7.350 43.449 1.00 88.38 378 ASP A O 1
ATOM 3128 N N . ALA A 1 379 ? -11.181 8.706 42.394 1.00 88.62 379 ALA A N 1
ATOM 3129 C CA . ALA A 1 379 ? -12.010 7.620 41.882 1.00 88.62 379 ALA A CA 1
ATOM 3130 C C . ALA A 1 379 ? -11.183 6.620 41.054 1.00 88.62 379 ALA A C 1
ATOM 3132 O O . ALA A 1 379 ? -10.445 6.981 40.135 1.00 88.62 379 ALA A O 1
ATOM 3133 N N . SER A 1 380 ? -11.349 5.332 41.358 1.00 86.62 380 SER A N 1
ATOM 3134 C CA . SER A 1 380 ? -10.690 4.242 40.636 1.00 86.62 380 SER A CA 1
ATOM 3135 C C . SER A 1 380 ? -11.600 3.627 39.570 1.00 86.62 380 SER A C 1
ATOM 3137 O O . SER A 1 380 ? -12.822 3.789 39.583 1.00 86.62 380 SER A O 1
ATOM 3139 N N . ILE A 1 381 ? -11.006 2.843 38.666 1.00 86.81 381 ILE A N 1
ATOM 3140 C CA . ILE A 1 381 ? -11.705 2.143 37.570 1.00 86.81 381 ILE A CA 1
ATOM 3141 C C . ILE A 1 381 ? -12.844 1.250 38.091 1.00 86.81 381 ILE A C 1
ATOM 3143 O O . ILE A 1 381 ? -13.855 1.071 37.411 1.00 86.81 381 ILE A O 1
ATOM 3147 N N . ASN A 1 382 ? -12.725 0.732 39.318 1.00 87.19 382 ASN A N 1
ATOM 3148 C CA . ASN A 1 382 ? -13.725 -0.141 39.937 1.00 87.19 382 ASN A CA 1
ATOM 3149 C C . ASN A 1 382 ? -15.122 0.494 39.997 1.00 87.19 382 ASN A C 1
ATOM 3151 O O . ASN A 1 382 ? -16.117 -0.225 39.925 1.00 87.19 382 ASN A O 1
ATOM 3155 N N . VAL A 1 383 ? -15.206 1.827 40.062 1.00 88.12 383 VAL A N 1
ATOM 3156 C CA . VAL A 1 383 ? -16.477 2.568 40.096 1.00 88.12 383 VAL A CA 1
ATOM 3157 C C . VAL A 1 383 ? -17.267 2.408 38.789 1.00 88.12 383 VAL A C 1
ATOM 3159 O O . VAL A 1 383 ? -18.495 2.372 38.808 1.00 88.12 383 VAL A O 1
ATOM 3162 N N . VAL A 1 384 ? -16.580 2.247 37.653 1.00 90.50 384 VAL A N 1
ATOM 3163 C CA . VAL A 1 384 ? -17.195 2.151 36.313 1.00 90.50 384 VAL A CA 1
ATOM 3164 C C . VAL A 1 384 ? -17.021 0.778 35.653 1.00 90.50 384 VAL A C 1
ATOM 3166 O O . VAL A 1 384 ? -17.549 0.545 34.567 1.00 90.50 384 VAL A O 1
ATOM 3169 N N . ALA A 1 385 ? -16.344 -0.170 36.309 1.00 91.25 385 ALA A N 1
ATOM 3170 C CA . ALA A 1 385 ? -16.000 -1.480 35.745 1.00 91.25 385 ALA A CA 1
ATOM 3171 C C . ALA A 1 385 ? -17.214 -2.256 35.201 1.00 91.25 385 ALA A C 1
ATOM 3173 O O . ALA A 1 385 ? -17.155 -2.852 34.125 1.00 91.25 385 ALA A O 1
ATOM 3174 N N . ARG A 1 386 ? -18.350 -2.214 35.911 1.00 91.88 386 ARG A N 1
ATOM 3175 C CA . ARG A 1 386 ? -19.580 -2.900 35.480 1.00 91.88 386 ARG A CA 1
ATOM 3176 C C . ARG A 1 386 ? -20.136 -2.310 34.181 1.00 91.88 386 ARG A C 1
ATOM 3178 O O . ARG A 1 386 ? -20.612 -3.058 33.333 1.00 91.88 386 ARG A O 1
ATOM 3185 N N . LYS A 1 387 ? -20.043 -0.988 34.018 1.00 93.88 387 LYS A N 1
ATOM 3186 C CA . LYS A 1 387 ? -20.511 -0.271 32.826 1.00 93.88 387 LYS A CA 1
ATOM 3187 C C . LYS A 1 387 ? -19.570 -0.474 31.644 1.00 93.88 387 LYS A C 1
ATOM 3189 O O . LYS A 1 387 ? -20.049 -0.724 30.544 1.00 93.88 387 LYS A O 1
ATOM 3194 N N . LEU A 1 388 ? -18.257 -0.510 31.885 1.00 94.44 388 LEU A N 1
ATOM 3195 C CA . LEU A 1 388 ? -17.271 -0.928 30.884 1.00 94.44 388 LEU A CA 1
ATOM 3196 C C . LEU A 1 388 ? -17.558 -2.346 30.368 1.00 94.44 388 LEU A C 1
ATOM 3198 O O . LEU A 1 388 ? -17.580 -2.569 29.162 1.00 94.44 388 LEU A O 1
ATOM 3202 N N . GLN A 1 389 ? -17.871 -3.297 31.255 1.00 94.19 389 GLN A N 1
ATOM 3203 C CA . GLN A 1 389 ? -18.219 -4.659 30.836 1.00 94.19 389 GLN A CA 1
ATOM 3204 C C . GLN A 1 389 ? -19.518 -4.715 30.014 1.00 94.19 389 GLN A C 1
ATOM 3206 O O . GLN A 1 389 ? -19.616 -5.507 29.075 1.00 94.19 389 GLN A O 1
ATOM 3211 N N . THR A 1 390 ? -20.517 -3.896 30.353 1.00 95.50 390 THR A N 1
ATOM 3212 C CA . THR A 1 390 ? -21.740 -3.757 29.547 1.00 95.50 390 THR A CA 1
ATOM 3213 C C . THR A 1 390 ? -21.426 -3.165 28.174 1.00 95.50 390 THR A C 1
ATOM 3215 O O . THR A 1 390 ? -21.847 -3.729 27.170 1.00 95.50 390 THR A O 1
ATOM 3218 N N . ALA A 1 391 ? -20.614 -2.108 28.112 1.00 96.25 391 ALA A N 1
ATOM 3219 C CA . ALA A 1 391 ? -20.194 -1.476 26.864 1.00 96.25 391 ALA A CA 1
ATOM 3220 C C . ALA A 1 391 ? -19.429 -2.433 25.936 1.00 96.25 391 ALA A C 1
ATOM 3222 O O . ALA A 1 391 ? -19.612 -2.382 24.720 1.00 96.25 391 ALA A O 1
ATOM 3223 N N . VAL A 1 392 ? -18.616 -3.343 26.489 1.00 95.56 392 VAL A N 1
ATOM 3224 C CA . VAL A 1 392 ? -17.953 -4.408 25.714 1.00 95.56 392 VAL A CA 1
ATOM 3225 C C . VAL A 1 392 ? -18.989 -5.309 25.034 1.00 95.56 392 VAL A C 1
ATOM 3227 O O . VAL A 1 392 ? -18.895 -5.538 23.830 1.00 95.56 392 VAL A O 1
ATOM 3230 N N . LYS A 1 393 ? -20.024 -5.749 25.763 1.00 95.25 393 LYS A N 1
ATOM 3231 C CA . LYS A 1 393 ? -21.108 -6.579 25.204 1.00 95.25 393 LYS A CA 1
ATOM 3232 C C . LYS A 1 393 ? -21.951 -5.829 24.171 1.00 95.25 393 LYS A C 1
ATOM 3234 O O . LYS A 1 393 ? -22.301 -6.399 23.142 1.00 95.25 393 LYS A O 1
ATOM 3239 N N . GLU A 1 394 ? -22.271 -4.561 24.430 1.00 96.06 394 GLU A N 1
ATOM 3240 C CA . GLU A 1 394 ? -22.982 -3.704 23.472 1.00 96.06 394 GLU A CA 1
ATOM 3241 C C . GLU A 1 394 ? -22.162 -3.551 22.181 1.00 96.06 394 GLU A C 1
ATOM 3243 O O . GLU A 1 394 ? -22.685 -3.742 21.088 1.00 96.06 394 GLU A O 1
ATOM 3248 N N . THR A 1 395 ? -20.852 -3.323 22.300 1.00 94.62 395 THR A N 1
ATOM 3249 C CA . THR A 1 395 ? -19.927 -3.223 21.160 1.00 94.62 395 THR A CA 1
ATOM 3250 C C . THR A 1 395 ? -19.849 -4.521 20.351 1.00 94.62 395 THR A C 1
ATOM 3252 O O . THR A 1 395 ? -19.832 -4.485 19.121 1.00 94.62 395 THR A O 1
ATOM 3255 N N . GLU A 1 396 ? -19.836 -5.680 21.010 1.00 92.94 396 GLU A N 1
ATOM 3256 C CA . GLU A 1 396 ? -19.895 -6.981 20.332 1.00 92.94 396 GLU A CA 1
ATOM 3257 C C . GLU A 1 396 ? -21.208 -7.163 19.561 1.00 92.94 396 GLU A C 1
ATOM 3259 O O . GLU A 1 396 ? -21.195 -7.644 18.425 1.00 92.94 396 GLU A O 1
ATOM 3264 N N . ALA A 1 397 ? -22.334 -6.735 20.141 1.00 94.69 397 ALA A N 1
ATOM 3265 C CA . ALA A 1 397 ? -23.640 -6.791 19.492 1.00 94.69 397 ALA A CA 1
ATOM 3266 C C . ALA A 1 397 ? -23.668 -5.983 18.181 1.00 94.69 397 ALA A C 1
ATOM 3268 O O . ALA A 1 397 ? -24.201 -6.465 17.179 1.00 94.69 397 ALA A O 1
ATOM 3269 N N . LEU A 1 398 ? -23.001 -4.820 18.137 1.00 94.81 398 LEU A N 1
ATOM 3270 C CA . LEU A 1 398 ? -22.871 -3.992 16.925 1.00 94.81 398 LEU A CA 1
ATOM 3271 C C . LEU A 1 398 ? -22.161 -4.712 15.763 1.00 94.81 398 LEU A C 1
ATOM 3273 O O . LEU A 1 398 ? -22.351 -4.356 14.594 1.00 94.81 398 LEU A O 1
ATOM 3277 N N . LEU A 1 399 ? -21.346 -5.727 16.066 1.00 93.25 399 LEU A N 1
ATOM 3278 C CA . LEU A 1 399 ? -20.581 -6.494 15.085 1.00 93.25 399 LEU A CA 1
ATOM 3279 C C . LEU A 1 399 ? -21.203 -7.855 14.733 1.00 93.25 399 LEU A C 1
ATOM 3281 O O . LEU A 1 399 ? -20.711 -8.509 13.814 1.00 93.25 399 LEU A O 1
ATOM 3285 N N . GLN A 1 400 ? -22.281 -8.300 15.391 1.00 88.75 400 GLN A N 1
ATOM 3286 C CA . GLN A 1 400 ? -22.829 -9.657 15.206 1.00 88.75 400 GLN A CA 1
ATOM 3287 C C . GLN A 1 400 ? -23.176 -9.987 13.746 1.00 88.75 400 GLN A C 1
ATOM 3289 O O . GLN A 1 400 ? -22.825 -11.063 13.258 1.00 88.75 400 GLN A O 1
ATOM 3294 N N . THR A 1 401 ? -23.789 -9.042 13.027 1.00 86.62 401 THR A N 1
ATOM 3295 C CA . THR A 1 401 ? -24.225 -9.194 11.623 1.00 86.62 401 THR A CA 1
ATOM 3296 C C . THR A 1 401 ? -23.104 -8.983 10.594 1.00 86.62 401 THR A C 1
ATOM 3298 O O . THR A 1 401 ? -23.324 -9.093 9.380 1.00 86.62 401 THR A O 1
ATOM 3301 N N . ARG A 1 402 ? -21.888 -8.674 11.058 1.00 91.25 402 ARG A N 1
ATOM 3302 C CA . ARG A 1 402 ? -20.719 -8.401 10.215 1.00 91.25 402 ARG A CA 1
ATOM 3303 C C . ARG A 1 402 ? -19.986 -9.688 9.836 1.00 91.25 402 ARG A C 1
ATOM 3305 O O . ARG A 1 402 ? -20.130 -10.718 10.496 1.00 91.25 402 ARG A O 1
ATOM 3312 N N . ASP A 1 403 ? -19.259 -9.635 8.725 1.00 92.50 403 ASP A N 1
ATOM 3313 C CA . ASP A 1 403 ? -18.401 -10.737 8.282 1.00 92.50 403 ASP A CA 1
ATOM 3314 C C . ASP A 1 403 ? -17.097 -10.793 9.090 1.00 92.50 403 ASP A C 1
ATOM 3316 O O . ASP A 1 403 ? -16.801 -9.905 9.897 1.00 92.50 403 ASP A O 1
ATOM 3320 N N . ASP A 1 404 ? -16.333 -11.864 8.888 1.00 92.44 404 ASP A N 1
ATOM 3321 C CA . ASP A 1 404 ? -15.094 -12.118 9.626 1.00 92.44 404 ASP A CA 1
ATOM 3322 C C . ASP A 1 404 ? -14.038 -11.047 9.354 1.00 92.44 404 ASP A C 1
ATOM 3324 O O . ASP A 1 404 ? -13.315 -10.654 10.268 1.00 92.44 404 ASP A O 1
ATOM 3328 N N . MET A 1 405 ? -13.999 -10.510 8.129 1.00 92.94 405 MET A N 1
ATOM 3329 C CA . MET A 1 405 ? -13.145 -9.377 7.778 1.00 92.94 405 MET A CA 1
ATOM 3330 C C . MET A 1 405 ? -13.435 -8.179 8.685 1.00 92.94 405 MET A C 1
ATOM 3332 O O . MET A 1 405 ? -12.550 -7.731 9.415 1.00 92.94 405 MET A O 1
ATOM 3336 N N . ALA A 1 406 ? -14.681 -7.695 8.691 1.00 94.50 406 ALA A N 1
ATOM 3337 C CA . ALA A 1 406 ? -15.077 -6.549 9.496 1.00 94.50 406 ALA A CA 1
ATOM 3338 C C . ALA A 1 406 ? -14.867 -6.799 10.994 1.00 94.50 406 ALA A C 1
ATOM 3340 O O . ALA A 1 406 ? -14.357 -5.922 11.689 1.00 94.50 406 ALA A O 1
ATOM 3341 N N . LYS A 1 407 ? -15.215 -7.990 11.500 1.00 94.94 407 LYS A N 1
ATOM 3342 C CA . LYS A 1 407 ? -15.013 -8.355 12.912 1.00 94.94 407 LYS A CA 1
ATOM 3343 C C . LYS A 1 407 ? -13.538 -8.304 13.300 1.00 94.94 407 LYS A C 1
ATOM 3345 O O . LYS A 1 407 ? -13.199 -7.650 14.283 1.00 94.94 407 LYS A O 1
ATOM 3350 N N . ARG A 1 408 ? -12.668 -8.925 12.504 1.00 93.62 408 ARG A N 1
ATOM 3351 C CA . ARG A 1 408 ? -11.229 -9.011 12.772 1.00 93.62 408 ARG A CA 1
ATOM 3352 C C . ARG A 1 408 ? -10.547 -7.645 12.744 1.00 93.62 408 ARG A C 1
ATOM 3354 O O . ARG A 1 408 ? -9.681 -7.390 13.576 1.00 93.62 408 ARG A O 1
ATOM 3361 N N . THR A 1 409 ? -10.946 -6.757 11.831 1.00 94.75 409 THR A N 1
ATOM 3362 C CA . THR A 1 409 ? -10.355 -5.412 11.732 1.00 94.75 409 THR A CA 1
ATOM 3363 C C . THR A 1 409 ? -10.942 -4.418 12.734 1.00 94.75 409 THR A C 1
ATOM 3365 O O . THR A 1 409 ? -10.222 -3.559 13.232 1.00 94.75 409 THR A O 1
ATOM 3368 N N . LEU A 1 410 ? -12.243 -4.498 13.039 1.00 96.69 410 LEU A N 1
ATOM 3369 C CA . LEU A 1 410 ? -12.922 -3.493 13.866 1.00 96.69 410 LEU A CA 1
ATOM 3370 C C . LEU A 1 410 ? -12.910 -3.835 15.351 1.00 96.69 410 LEU A C 1
ATOM 3372 O O . LEU A 1 410 ? -12.773 -2.927 16.165 1.00 96.69 410 LEU A O 1
ATOM 3376 N N . LEU A 1 411 ? -13.037 -5.110 15.734 1.00 94.56 411 LEU A N 1
ATOM 3377 C CA . LEU A 1 411 ? -13.184 -5.469 17.146 1.00 94.56 411 LEU A CA 1
ATOM 3378 C C . LEU A 1 411 ? -12.029 -4.945 18.018 1.00 94.56 411 LEU A C 1
ATOM 3380 O O . LEU A 1 411 ? -12.330 -4.319 19.036 1.00 94.56 411 LEU A O 1
ATOM 3384 N N . PRO A 1 412 ? -10.741 -5.090 17.637 1.00 93.94 412 PRO A N 1
ATOM 3385 C CA . PRO A 1 412 ? -9.647 -4.549 18.442 1.00 93.94 412 PRO A CA 1
ATOM 3386 C C . PRO A 1 412 ? -9.728 -3.025 18.590 1.00 93.94 412 PRO A C 1
ATOM 3388 O O . PRO A 1 412 ? -9.477 -2.496 19.671 1.00 93.94 412 PRO A O 1
ATOM 3391 N N . LEU A 1 413 ? -10.132 -2.318 17.528 1.00 96.31 413 LEU A N 1
ATOM 3392 C CA . LEU A 1 413 ? -10.290 -0.863 17.549 1.00 96.31 413 LEU A CA 1
ATOM 3393 C C . LEU A 1 413 ? -11.423 -0.421 18.478 1.00 96.31 413 LEU A C 1
ATOM 3395 O O . LEU A 1 413 ? -11.308 0.619 19.110 1.00 96.31 413 LEU A O 1
ATOM 3399 N N . LEU A 1 414 ? -12.497 -1.202 18.589 1.00 96.94 414 LEU A N 1
ATOM 3400 C CA . LEU A 1 414 ? -13.648 -0.842 19.415 1.00 96.94 414 LEU A CA 1
ATOM 3401 C C . LEU A 1 414 ? -13.511 -1.301 20.876 1.00 96.94 414 LEU A C 1
ATOM 3403 O O . LEU A 1 414 ? -14.020 -0.632 21.776 1.00 96.94 414 LEU A O 1
ATOM 3407 N N . GLN A 1 415 ? -12.822 -2.416 21.135 1.00 95.31 415 GLN A N 1
ATOM 3408 C CA . GLN A 1 415 ? -12.697 -3.000 22.477 1.00 95.31 415 GLN A CA 1
ATOM 3409 C C . GLN A 1 415 ? -11.504 -2.479 23.280 1.00 95.31 415 GLN A C 1
ATOM 3411 O O . GLN A 1 415 ? -11.636 -2.279 24.487 1.00 95.31 415 GLN A O 1
ATOM 3416 N N . ASN A 1 416 ? -10.357 -2.212 22.651 1.00 95.38 416 ASN A N 1
ATOM 3417 C CA . ASN A 1 416 ? -9.186 -1.690 23.365 1.00 95.38 416 ASN A CA 1
ATOM 3418 C C . ASN A 1 416 ? -9.460 -0.371 24.121 1.00 95.38 416 ASN A C 1
ATOM 3420 O O . ASN A 1 416 ? -9.004 -0.256 25.260 1.00 95.38 416 ASN A O 1
ATOM 3424 N N . PRO A 1 417 ? -10.248 0.593 23.593 1.00 96.56 417 PRO A N 1
ATOM 3425 C CA . PRO A 1 417 ? -10.632 1.791 24.344 1.00 96.56 417 PRO A CA 1
ATOM 3426 C C . PRO A 1 417 ? -11.442 1.487 25.612 1.00 96.56 417 PRO A C 1
ATOM 3428 O O . PRO A 1 417 ? -11.442 2.284 26.548 1.00 96.56 417 PRO A O 1
ATOM 3431 N N . LEU A 1 418 ? -12.140 0.348 25.653 1.00 96.19 418 LEU A N 1
ATOM 3432 C CA . LEU A 1 418 ? -12.974 -0.081 26.779 1.00 96.19 418 LEU A CA 1
ATOM 3433 C C . LEU A 1 418 ? -12.187 -0.890 27.820 1.00 96.19 418 LEU A C 1
ATOM 3435 O O . LEU A 1 418 ? -12.671 -1.083 28.934 1.00 96.19 418 LEU A O 1
ATOM 3439 N N . ASN A 1 419 ? -10.969 -1.340 27.502 1.00 94.25 419 ASN A N 1
ATOM 3440 C CA . ASN A 1 419 ? -10.134 -2.128 28.410 1.00 94.25 419 ASN A CA 1
ATOM 3441 C C . ASN A 1 419 ? -9.359 -1.262 29.419 1.00 94.25 419 ASN A C 1
ATOM 3443 O O . ASN A 1 419 ? -8.151 -1.417 29.593 1.00 94.25 419 ASN A O 1
ATOM 3447 N N . VAL A 1 420 ? -10.040 -0.318 30.069 1.00 92.31 420 VAL A N 1
ATOM 3448 C CA . VAL A 1 420 ? -9.398 0.660 30.958 1.00 92.31 420 VAL A CA 1
ATOM 3449 C C . VAL A 1 420 ? -8.642 -0.053 32.086 1.00 92.31 420 VAL A C 1
ATOM 3451 O O . VAL A 1 420 ? -9.217 -0.845 32.833 1.00 92.31 420 VAL A O 1
ATOM 3454 N N . GLY A 1 421 ? -7.338 0.208 32.193 1.00 87.50 421 GLY A N 1
ATOM 3455 C CA . GLY A 1 421 ? -6.442 -0.423 33.169 1.00 87.50 421 GLY A CA 1
ATOM 3456 C C . GLY A 1 421 ? -6.160 -1.912 32.942 1.00 87.50 421 GLY A C 1
ATOM 3457 O O . GLY A 1 421 ? -5.594 -2.551 33.823 1.00 87.50 421 GLY A O 1
ATOM 3458 N N . GLY A 1 422 ? -6.547 -2.481 31.795 1.00 84.69 422 GLY A N 1
ATOM 3459 C CA . GLY A 1 422 ? -6.207 -3.854 31.402 1.00 84.69 422 GLY A CA 1
ATOM 3460 C C . GLY A 1 422 ? -6.986 -4.968 32.111 1.00 84.69 422 GLY A C 1
ATOM 3461 O O . GLY A 1 422 ? -6.685 -6.140 31.898 1.00 84.69 422 GLY A O 1
ATOM 3462 N N . ASN A 1 423 ? -7.973 -4.625 32.942 1.00 77.44 423 ASN A N 1
ATOM 3463 C CA . ASN A 1 423 ? -8.675 -5.575 33.813 1.00 77.44 423 ASN A CA 1
ATOM 3464 C C . ASN A 1 423 ? -10.095 -5.925 33.336 1.00 77.44 423 ASN A C 1
ATOM 3466 O O . ASN A 1 423 ? -10.796 -6.691 34.002 1.00 77.44 423 ASN A O 1
ATOM 3470 N N . ILE A 1 424 ? -10.549 -5.365 32.211 1.00 84.69 424 ILE A N 1
ATOM 3471 C CA . ILE A 1 424 ? -11.886 -5.642 31.676 1.00 84.69 424 ILE A CA 1
ATOM 3472 C C . ILE A 1 424 ? -11.814 -6.890 30.802 1.00 84.69 424 ILE A C 1
ATOM 3474 O O . ILE A 1 424 ? -10.949 -7.019 29.937 1.00 84.69 424 ILE A O 1
ATOM 3478 N N . ARG A 1 425 ? -12.736 -7.835 31.019 1.00 81.06 425 ARG A N 1
ATOM 3479 C CA . ARG A 1 425 ? -12.775 -9.064 30.225 1.00 81.06 425 ARG A CA 1
ATOM 3480 C C . ARG A 1 425 ? -13.242 -8.733 28.813 1.00 81.06 425 ARG A C 1
ATOM 3482 O O . ARG A 1 425 ? -14.421 -8.439 28.608 1.00 81.06 425 ARG A O 1
ATOM 3489 N N . LEU A 1 426 ? -12.313 -8.812 27.868 1.00 84.06 426 LEU A N 1
ATOM 3490 C CA . LEU A 1 426 ? -12.587 -8.737 26.439 1.00 84.06 426 LEU A CA 1
ATOM 3491 C C . LEU A 1 426 ? -12.957 -10.121 25.902 1.00 84.06 426 LEU A C 1
ATOM 3493 O O . LEU A 1 426 ? -12.474 -11.140 26.401 1.00 84.06 426 LEU A O 1
ATOM 3497 N N . SER A 1 427 ? -13.787 -10.171 24.865 1.00 72.62 427 SER A N 1
ATOM 3498 C CA . SER A 1 427 ? -13.994 -11.399 24.100 1.00 72.62 427 SER A CA 1
ATOM 3499 C C . SER A 1 427 ? -12.690 -11.835 23.433 1.00 72.62 427 SER A C 1
ATOM 3501 O O . SER A 1 427 ? -12.074 -11.064 22.695 1.00 72.62 427 SER A O 1
ATOM 3503 N N . SER A 1 428 ? -12.285 -13.086 23.638 1.00 58.44 428 SER A N 1
ATOM 3504 C CA . SER A 1 428 ? -11.202 -13.690 22.867 1.00 58.44 428 SER A CA 1
ATOM 3505 C C . SER A 1 428 ? -11.667 -13.898 21.427 1.00 58.44 428 SER A C 1
ATOM 3507 O O . SER A 1 428 ? -12.620 -14.640 21.178 1.00 58.44 428 SER A O 1
ATOM 3509 N N . HIS A 1 429 ? -10.984 -13.273 20.472 1.00 50.75 429 HIS A N 1
ATOM 3510 C CA . HIS A 1 429 ? -11.074 -13.682 19.077 1.00 50.75 429 HIS A CA 1
ATOM 3511 C C . HIS A 1 429 ? -10.489 -15.099 18.977 1.00 50.75 429 HIS A C 1
ATOM 3513 O O . HIS A 1 429 ? -9.272 -15.271 19.018 1.00 50.75 429 HIS A O 1
ATOM 3519 N N . ASN A 1 430 ? -11.347 -16.120 18.881 1.00 36.38 430 ASN A N 1
ATOM 3520 C CA . ASN A 1 430 ? -10.940 -17.435 18.388 1.00 36.38 430 ASN A CA 1
ATOM 3521 C C . ASN A 1 430 ? -10.577 -17.263 16.911 1.00 36.38 430 ASN A C 1
ATOM 3523 O O . ASN A 1 430 ? -11.416 -17.433 16.030 1.00 36.38 430 ASN A O 1
ATOM 3527 N N . ILE A 1 431 ? -9.336 -16.874 16.640 1.00 38.62 431 ILE A N 1
ATOM 3528 C CA . ILE A 1 431 ? -8.751 -17.026 15.315 1.00 38.62 431 ILE A CA 1
ATOM 3529 C C . ILE A 1 431 ? -8.391 -18.510 15.234 1.00 38.62 431 ILE A C 1
ATOM 3531 O O . ILE A 1 431 ? -7.369 -18.936 15.767 1.00 38.62 431 ILE A O 1
ATOM 3535 N N . GLY A 1 432 ? -9.307 -19.314 14.686 1.00 29.16 432 GLY A N 1
ATOM 3536 C CA . GLY A 1 432 ? -8.988 -20.673 14.253 1.00 29.16 432 GLY A CA 1
ATOM 3537 C C . GLY A 1 432 ? -7.806 -20.618 13.286 1.00 29.16 432 GLY A C 1
ATOM 3538 O O . GLY A 1 432 ? -7.742 -19.701 12.465 1.00 29.16 432 GLY A O 1
ATOM 3539 N N . GLY A 1 433 ? -6.851 -21.527 13.491 1.00 28.91 433 GLY A N 1
ATOM 3540 C CA . GLY A 1 433 ? -5.568 -21.570 12.786 1.00 28.91 433 GLY A CA 1
ATOM 3541 C C . GLY A 1 433 ? -5.627 -22.004 11.332 1.00 28.91 433 GLY A C 1
ATOM 3542 O O . GLY A 1 433 ? -6.733 -22.292 10.821 1.00 28.91 433 GLY A O 1
#

Mean predicted aligned error: 8.64 Å

Nearest PDB structures (foldseek):
  6ixh-assembly1_P  TM=5.791E-01  e=4.322E-03  Escherichia coli 55989

Radius of gyration: 27.24 Å; Cα contacts (8 Å, |Δi|>4): 484; chains: 1; bounding box: 63×46×87 Å

Secondary structure (DSSP, 8-state):
-HHHHHHHHHHTT--STTHHHHHHHHHHHHTTT-GGG--HHHHHHHHHHHHHHHHHTT--S-HHHHHHHHHHHHHHHHHHHS-STTPPPSSPPPPP-HHHHHHHHHHHHHS-HHHHHHHHHTGGGGG-BS-TTS-S-GGGBSS--B-HHHHSTT-HHHHTTEEEHHHHHHS----B-GGGSHHHHHHHHHHHHTHHHHHHHTTTTSPPPTTTTSTTHHHHHHHHHHHHHHHHHHHHHHHHHHHEEEPPPSSHHHHHHHHHHHHSSSPHHHHHHHHHHHHHT-TTTTSGGG-HHHHHHHHHHHHHHHHHHTTT------GGGTTSS--SHHHHHHHHHTTTS-SSTTSS-GGGSHHHHHHHHHHHHHHHHHHHHHH-TT--GGGTHHHHHHHHHHHHHHHTTS-HHHHHHHHHHHHGGG-GGG-S-PPP-----

Solvent-accessible surface area (backbone atoms only — not comparable to full-atom values): 24191 Å² total; per-residue (Å²): 112,73,66,60,54,52,48,52,57,54,50,74,69,61,75,40,85,57,46,46,64,52,50,50,50,49,40,59,54,46,40,45,43,40,55,90,74,45,44,58,77,68,45,25,45,58,50,15,45,52,52,30,59,71,43,44,88,81,41,93,62,54,65,65,58,39,26,63,67,37,35,66,57,40,38,50,54,45,40,29,39,49,38,77,81,91,53,73,57,77,38,85,59,51,80,72,61,64,70,56,53,52,51,40,35,51,43,53,59,70,38,55,66,70,61,50,51,42,28,60,38,38,57,44,47,60,69,38,49,76,48,72,72,54,70,99,42,67,92,33,34,72,32,50,58,49,34,73,65,75,76,33,70,93,41,61,76,50,56,80,40,44,44,36,52,45,27,72,76,71,75,39,68,56,65,36,49,11,43,58,33,45,73,20,37,59,51,30,52,53,37,58,73,47,38,66,60,51,56,63,73,44,31,87,61,52,60,74,51,79,68,51,68,41,85,66,39,54,59,53,51,50,52,51,46,54,55,53,49,53,51,51,38,46,50,42,54,51,52,49,46,62,29,52,41,52,56,55,21,67,42,65,68,50,35,43,52,52,39,54,57,48,64,40,84,81,29,57,70,46,53,53,34,48,54,49,34,64,45,38,53,64,80,69,52,82,54,69,49,62,38,66,68,60,38,48,50,50,49,51,48,49,42,51,53,47,28,62,75,42,88,73,54,82,78,83,80,59,72,84,70,75,54,85,64,85,69,61,53,33,68,70,44,43,58,44,28,49,34,47,43,66,79,66,77,81,71,52,58,63,76,76,25,51,44,38,52,50,50,52,52,46,46,55,52,36,54,51,53,50,52,44,35,75,76,33,81,82,59,57,62,78,83,48,44,70,58,39,52,48,48,50,54,54,55,50,59,67,41,65,91,44,52,70,66,31,42,67,43,44,47,60,59,65,44,29,62,51,23,50,51,72,76,50,87,70,85,78,82,81,75,77,130

Sequence (433 aa):
KPVKYYLERKLKSVEGERYYQERELLKTYLMLSDVEHLDIDWATGRFTALWAELQKSTSDVALVDLKKKMLPHVRYYLELIKPEGEDKPRATPVPANAKIVERTRKTLMEVPVSKRYYSLFVDSISHELYDPAQDRIRSNLQFPPVTLETIFTDRPEVLKWLSSKKHKADKKWYEVSGPYTDKGHFAVLANIKEAKEVLESERWVVPLTEEEKQPDRVAANIKRLADDYERRYIDSWEDFLLDVEVRTPVNLEEAIELYAVLQKPEWPYLRLLRRLEDHTQWKGDLKGLKNDKANSIINRRMNRYLSSKTRGLRFGLDITKIGDRASRVPNTFKKTVGFGVPQDGAKSPLNETPLAQYMDIIGRLREEMVQARETNPDASINVVARKLQTAVKETEALLQTRDDMAKRTLLPLLQNPLNVGGNIRLSSHNIGG

pLDDT: mean 84.91, std 17.41, range [28.91, 98.38]

Foldseek 3Di:
DVLLVVLLVVLVVDQQPLLLVNLVSLLLNVLLAPLVQNLLVVNLLVVLLSVLVVCVVVDPDDSLVSSVVCSVVSSVQSCLCPPPDPDDRNDDRDHDDPVSQVVSLVSSQPHDPLVNLCSNLQVVLLVDFPRSSDDPDQVGRPQHWDFLCVLCVVPVVVCVFKDFQCCVVPVDTQTRGRCLFQVNVLSSLVSLVCVVVLLVLCCVSHNDDPQCPDPCSSVVSSVVSVVVSLVVSQVSLLNRLLRIAGAFAQWLVSLLSNLVQQLPPVGSLLSSLVRLCNRQQCPPPVVVCPPCVNVCVCCVVVQVVVCSNRPRDRDPDPSVVSPPDPRCRNVLCVLLSQQQDPDPVPPDDSCPHVVVVLSVLSVVLSVVSVVQCVVPVPDTCVVCQVSLLVSLVSNVVSCPPPDPSNCSSCSSVSNSSSCHSVPHDHDDPPPPD